Protein 8W7P (pdb70)

Sequence (498 aa):
IEQNYAEQSSEFTLKAIGRNINYVLKEANHFSESSMLREDIQQTLSINHEVDQVVLAEYNRLLQRTFLFFYTPSYSVHLYNFTGQLYNQGKIIGYERFTYEESLYKSPQVSSSEVIKLNGKPLWLGPYEFTESSANPNLFTSSIRMINNMGILLQQFQFNNELNEEIFNYFGTTHSKAVRFMLLVNQEGLIMMDNKGKLSGRKLSDYAGSPVVLGAEYQSRKMTFDQVEESVVVSVVHHLALDDFGKMNWNVVVSVTPWEYLSNYAEQSSEFTLKAIGRNINYVLKEANHFSESSMLREDIQQTLSINHEVDQVVLAEYNRLLQRTFLFYTPSYSVHLYNFTGQLYNQGKIGYERFTYESLYKSPQVSEVIKLNGKPLWLGPYEFTESSANPNLFTSIRMINNTYTMNNMGILLQQFQFNNELNEIFNYFAVRFMLVNQEGLIMMMDNKGKLSGRKLSDYAGSPVVLGAEYQSRRKMTFDQVESVVSVHHLALDDFGKMNWNVVVSVTPWEYLSG

Solvent-accessible surface area: 22399 Å² total; per-residue (Å²): 116,156,122,40,26,34,51,30,8,58,30,11,1,53,0,0,6,59,16,1,42,21,26,10,92,6,0,33,68,2,0,78,52,8,32,124,66,118,40,3,76,120,20,4,52,48,99,108,144,18,88,132,110,59,49,42,82,6,33,124,15,0,89,138,15,0,31,83,10,68,4,0,15,0,0,0,0,2,1,86,83,45,20,43,8,16,24,19,73,171,53,32,39,160,10,74,46,117,39,1,83,152,10,106,35,13,68,45,0,74,145,18,120,21,128,21,0,7,12,1,1,81,30,7,118,43,9,87,62,33,39,47,5,0,2,0,3,7,34,11,113,143,68,4,4,1,2,1,1,0,63,2,66,115,22,1,62,110,16,1,49,55,17,8,45,49,97,11,150,33,4,24,4,0,0,0,1,88,125,9,29,0,2,19,7,41,84,60,148,5,43,28,121,135,5,91,93,62,15,60,29,97,26,72,45,47,18,111,41,83,52,126,95,7,62,3,52,167,67,74,0,18,4,1,4,21,30,4,101,42,71,35,197,45,30,25,30,0,0,0,0,4,9,0,24,94,127,98,12,108,164,81,55,104,64,10,50,28,19,1,49,0,0,1,53,21,2,16,26,27,2,44,4,0,5,61,1,1,39,60,7,15,86,40,127,45,1,9,118,21,0,55,50,92,122,122,21,86,133,114,53,52,41,98,4,37,128,14,0,87,93,3,0,30,33,6,58,4,0,14,0,0,0,1,0,4,78,69,59,9,66,7,29,32,24,77,180,52,23,30,148,8,75,60,121,33,5,87,150,5,103,24,23,73,72,0,64,178,52,94,8,74,0,7,2,6,1,0,92,23,9,76,42,31,104,53,58,51,69,11,2,2,1,10,1,2,1,17,30,55,169,71,127,95,58,25,0,1,0,0,0,5,0,81,2,38,110,30,1,47,103,19,7,124,66,40,98,36,31,22,0,0,0,4,88,120,6,31,0,0,4,9,35,102,49,125,0,28,26,131,95,6,78,103,40,16,54,34,118,26,72,48,42,22,117,40,69,42,89,99,10,56,4,40,171,83,70,2,18,4,2,2,21,46,2,71,69,114,79,5,10,83,8,52,0,0,0,0,7,8,7,31,93,131,142,67,72,97

Foldseek 3Di:
DVVVVQVLVLVLQVQLLVLVVVVVVVVVVLVVVLQVDPVLLVVLQDLDDDDPVVLVVVLVSCCVSFVPPPFWFKKWKHWLNPDIHMDGHPQADDADPVCVNPPPVVVVQVVVPFDKFKAAQPRRVRGDSGSRWIWIWHDGPNGIIMITTTDCLVVSLCSCCVRPCVQHPQKWKFKAAPQQQGCDISVPDQHRHGQVVFWQDDDDQPDQKDWDFTGGNNAGWIKMKHWRPPDDPRGPGIIMIMTGHCVSVD/DVQVLVLVLQVQLLVLVVVVLQVVLVLVVVLLQDPVLVVVLQDQDDDDDVNLVVNQVVCCVSQVVPVFWAKKWKHFPRDDIHMDGDPPDDDDDPVLCVVFPCVVVQVVVLFFWAKAFFLRGPSDDPDRHKIKTKHFRAHNPPSDTGIMMITITHCQVVSLVSSVVSCKWKFKAFPQQQGCHINVPPAHRHGQVVFWQDDDPQPDQKDWDFTGGNNATWIKMKHWRDDDRRHDGTIMMIMTHGVVVVVD

Structure (mmCIF, N/CA/C/O backbone):
data_8W7P
#
_entry.id   8W7P
#
_cell.length_a   31.430
_cell.length_b   61.824
_cell.length_c   69.436
_cell.angle_alpha   114.200
_cell.angle_beta   87.430
_cell.angle_gamma   100.250
#
_symmetry.space_group_name_H-M   'P 1'
#
loop_
_entity.id
_entity.type
_entity.pdbx_description
1 polymer 'Extracellular domain of a sensor histidine kinase NagS'
2 non-polymer GLYCEROL
3 water water
#
loop_
_atom_site.group_PDB
_atom_site.id
_atom_site.type_symbol
_atom_site.label_atom_id
_atom_site.label_alt_id
_atom_site.label_comp_id
_atom_site.label_asym_id
_atom_site.label_entity_id
_atom_site.label_seq_id
_atom_site.pdbx_PDB_ins_code
_atom_site.Cartn_x
_atom_site.Cartn_y
_atom_site.Cartn_z
_atom_site.occupancy
_atom_site.B_iso_or_equiv
_atom_site.auth_seq_id
_atom_site.auth_comp_id
_atom_site.auth_asym_id
_atom_site.auth_atom_id
_atom_site.pdbx_PDB_model_num
ATOM 1 N N . ILE A 1 6 ? -4.31022 13.00916 42.00467 1.000 66.80913 34 ILE A N 1
ATOM 2 C CA . ILE A 1 6 ? -4.43288 13.14105 40.55923 1.000 70.51825 34 ILE A CA 1
ATOM 3 C C . ILE A 1 6 ? -3.17632 13.84426 40.02522 1.000 69.24465 34 ILE A C 1
ATOM 4 O O . ILE A 1 6 ? -2.95978 13.95075 38.81681 1.000 64.71078 34 ILE A O 1
ATOM 9 N N . GLU A 1 7 ? -2.32828 14.30281 40.94563 1.000 77.74550 35 GLU A N 1
ATOM 10 C CA . GLU A 1 7 ? -1.12417 15.03666 40.57200 1.000 76.07638 35 GLU A CA 1
ATOM 11 C C . GLU A 1 7 ? -0.08568 14.10143 39.96694 1.000 71.20088 35 GLU A C 1
ATOM 12 O O . GLU A 1 7 ? 0.02380 13.97430 38.74232 1.000 61.68347 35 GLU A O 1
ATOM 18 N N . GLN A 1 8 ? 0.68441 13.44914 40.84245 1.000 76.34103 36 GLN A N 1
ATOM 19 C CA . GLN A 1 8 ? 1.74206 12.54747 40.40314 1.000 74.27376 36 GLN A CA 1
ATOM 20 C C . GLN A 1 8 ? 1.17611 11.33516 39.67212 1.000 66.25748 36 GLN A C 1
ATOM 21 O O . GLN A 1 8 ? 1.85179 10.75987 38.80965 1.000 64.61772 36 GLN A O 1
ATOM 27 N N . ASN A 1 9 ? -0.06558 10.95236 39.98587 1.000 55.82264 37 ASN A N 1
ATOM 28 C CA . ASN A 1 9 ? -0.65034 9.73349 39.43030 1.000 60.35181 37 ASN A CA 1
ATOM 29 C C . ASN A 1 9 ? -0.70739 9.77892 37.90779 1.000 57.23722 37 ASN A C 1
ATOM 30 O O . ASN A 1 9 ? -0.25867 8.84420 37.23289 1.000 47.12998 37 ASN A O 1
ATOM 35 N N . TYR A 1 10 ? -1.27275 10.85077 37.34374 1.000 48.26861 38 TYR A N 1
ATOM 36 C CA . TYR A 1 10 ? -1.37619 10.90888 35.89200 1.000 44.13811 38 TYR A CA 1
ATOM 37 C C . TYR A 1 10 ? -0.00128 10.93909 35.23593 1.000 40.12010 38 TYR A C 1
ATOM 38 O O . TYR A 1 10 ? 0.17656 10.35182 34.16695 1.000 39.41814 38 TYR A O 1
ATOM 47 N N . ALA A 1 11 ? 0.99104 11.56881 35.87180 1.000 41.86626 39 ALA A N 1
ATOM 48 C CA . ALA A 1 11 ? 2.34723 11.52479 35.32670 1.000 47.20111 39 ALA A CA 1
ATOM 49 C C . ALA A 1 11 ? 2.92256 10.10842 35.35906 1.000 44.75590 39 ALA A C 1
ATOM 50 O O . ALA A 1 11 ? 3.60992 9.69392 34.41724 1.000 43.23151 39 ALA A O 1
ATOM 52 N N . GLU A 1 12 ? 2.67841 9.36346 36.44350 1.000 47.25022 40 GLU A N 1
ATOM 53 C CA . GLU A 1 12 ? 3.04470 7.94843 36.48446 1.000 48.88537 40 GLU A CA 1
ATOM 54 C C . GLU A 1 12 ? 2.42737 7.20578 35.30758 1.000 33.99325 40 GLU A C 1
ATOM 55 O O . GLU A 1 12 ? 3.10353 6.47300 34.57602 1.000 34.99346 40 GLU A O 1
ATOM 61 N N . GLN A 1 13 ? 1.11677 7.36147 35.14873 1.000 30.13663 41 GLN A N 1
ATOM 62 C CA . GLN A 1 13 ? 0.39503 6.68144 34.08989 1.000 32.48590 41 GLN A CA 1
ATOM 63 C C . GLN A 1 13 ? 0.89052 7.13066 32.72049 1.000 27.78054 41 GLN A C 1
ATOM 64 O O . GLN A 1 13 ? 1.11078 6.30348 31.82716 1.000 28.59254 41 GLN A O 1
ATOM 70 N N . SER A 1 14 ? 1.07684 8.44640 32.54870 1.000 29.79892 42 SER A N 1
ATOM 71 C CA A SER A 1 14 ? 1.41202 8.98587 31.23259 0.687 27.89901 42 SER A CA 1
ATOM 72 C CA B SER A 1 14 ? 1.42462 9.01047 31.24417 0.313 27.94459 42 SER A CA 1
ATOM 73 C C . SER A 1 14 ? 2.79728 8.54803 30.78061 1.000 24.85773 42 SER A C 1
ATOM 74 O O . SER A 1 14 ? 2.98650 8.19614 29.60846 1.000 24.90367 42 SER A O 1
ATOM 79 N N . GLU A 1 15 ? 3.78732 8.57711 31.68034 1.000 23.34677 43 GLU A N 1
ATOM 80 C CA . GLU A 1 15 ? 5.11399 8.11995 31.27742 1.000 26.39079 43 GLU A CA 1
ATOM 81 C C . GLU A 1 15 ? 5.06450 6.66980 30.80039 1.000 25.31244 43 GLU A C 1
ATOM 82 O O . GLU A 1 15 ? 5.65422 6.33290 29.77001 1.000 22.55530 43 GLU A O 1
ATOM 88 N N . PHE A 1 16 ? 4.34915 5.80051 31.52012 1.000 22.93477 44 PHE A N 1
ATOM 89 C CA . PHE A 1 16 ? 4.24761 4.40910 31.07449 1.000 24.72029 44 PHE A CA 1
ATOM 90 C C . PHE A 1 16 ? 3.57324 4.32494 29.71229 1.000 21.89353 44 PHE A C 1
ATOM 91 O O . PHE A 1 16 ? 4.04750 3.62326 28.80975 1.000 20.90599 44 PHE A O 1
ATOM 99 N N . THR A 1 17 ? 2.44099 5.01843 29.56682 1.000 18.96820 45 THR A N 1
ATOM 100 C CA . THR A 1 17 ? 1.64156 4.95475 28.35057 1.000 22.41376 45 THR A CA 1
ATOM 101 C C . THR A 1 17 ? 2.43617 5.42322 27.14378 1.000 20.28322 45 THR A C 1
ATOM 102 O O . THR A 1 17 ? 2.42574 4.77721 26.08627 1.000 16.72352 45 THR A O 1
ATOM 106 N N . LEU A 1 18 ? 3.09235 6.57909 27.26866 1.000 18.09551 46 LEU A N 1
ATOM 107 C CA . LEU A 1 18 ? 3.85394 7.10704 26.13858 1.000 17.35184 46 LEU A CA 1
ATOM 108 C C . LEU A 1 18 ? 4.99888 6.17562 25.76063 1.000 19.39505 46 LEU A C 1
ATOM 109 O O . LEU A 1 18 ? 5.30123 5.99467 24.56988 1.000 17.45739 46 LEU A O 1
ATOM 114 N N . LYS A 1 19 ? 5.66195 5.58011 26.75820 1.000 19.84539 47 LYS A N 1
ATOM 115 C CA . LYS A 1 19 ? 6.73015 4.63608 26.43884 1.000 17.92694 47 LYS A CA 1
ATOM 116 C C . LYS A 1 19 ? 6.18953 3.39437 25.74222 1.000 18.75250 47 LYS A C 1
ATOM 117 O O . LYS A 1 19 ? 6.80389 2.91033 24.79118 1.000 16.55286 47 LYS A O 1
ATOM 123 N N . ALA A 1 20 ? 5.05404 2.85455 26.21092 1.000 18.30796 48 ALA A N 1
ATOM 124 C CA . ALA A 1 20 ? 4.42975 1.72359 25.52730 1.000 18.67624 48 ALA A CA 1
ATOM 125 C C . ALA A 1 20 ? 4.02755 2.07526 24.09916 1.000 15.89969 48 ALA A C 1
ATOM 126 O O . ALA A 1 20 ? 4.19240 1.26635 23.17647 1.000 15.08662 48 ALA A O 1
ATOM 128 N N . ILE A 1 21 ? 3.46463 3.26245 23.89625 1.000 19.14849 49 ILE A N 1
ATOM 129 C CA . ILE A 1 21 ? 3.13673 3.68702 22.53689 1.000 16.71360 49 ILE A CA 1
ATOM 130 C C . ILE A 1 21 ? 4.39287 3.70048 21.67532 1.000 15.15443 49 ILE A C 1
ATOM 131 O O . ILE A 1 21 ? 4.39979 3.19921 20.53963 1.000 14.89075 49 ILE A O 1
ATOM 136 N N . GLY A 1 22 ? 5.47834 4.25450 22.21696 1.000 14.96690 50 GLY A N 1
ATOM 137 C CA . GLY A 1 22 ? 6.75238 4.26854 21.50194 1.000 15.93707 50 GLY A CA 1
ATOM 138 C C . GLY A 1 22 ? 7.24526 2.88300 21.11898 1.000 20.00619 50 GLY A C 1
ATOM 139 O O . GLY A 1 22 ? 7.66500 2.65070 19.97899 1.000 14.73384 50 GLY A O 1
ATOM 140 N N . ARG A 1 23 ? 7.19675 1.93507 22.06144 1.000 15.30419 51 ARG A N 1
ATOM 141 C CA . ARG A 1 23 ? 7.64234 0.58253 21.73757 1.000 18.97981 51 ARG A CA 1
ATOM 142 C C . ARG A 1 23 ? 6.77815 -0.03644 20.65173 1.000 14.17399 51 ARG A C 1
ATOM 143 O O . ARG A 1 23 ? 7.28427 -0.72911 19.76601 1.000 15.31201 51 ARG A O 1
ATOM 151 N N . ASN A 1 24 ? 5.46333 0.18256 20.71596 1.000 13.33133 52 ASN A N 1
ATOM 152 C CA . ASN A 1 24 ? 4.57918 -0.41920 19.72598 1.000 12.72807 52 ASN A CA 1
ATOM 153 C C . ASN A 1 24 ? 4.72645 0.19851 18.34597 1.000 15.36078 52 ASN A C 1
ATOM 154 O O . ASN A 1 24 ? 4.55511 -0.50475 17.33641 1.000 14.40158 52 ASN A O 1
ATOM 159 N N . ILE A 1 25 ? 5.06763 1.48588 18.26187 1.000 14.03805 53 ILE A N 1
ATOM 160 C CA . ILE A 1 25 ? 5.37922 2.05366 16.95614 1.000 12.24441 53 ILE A CA 1
ATOM 161 C C . ILE A 1 25 ? 6.61448 1.37547 16.39316 1.000 15.18021 53 ILE A C 1
ATOM 162 O O . ILE A 1 25 ? 6.66646 1.00111 15.21141 1.000 14.14478 53 ILE A O 1
ATOM 167 N N . ASN A 1 26 ? 7.60011 1.14115 17.25490 1.000 12.53065 54 ASN A N 1
ATOM 168 C CA . ASN A 1 26 ? 8.80664 0.44927 16.82812 1.000 14.94163 54 ASN A CA 1
ATOM 169 C C . ASN A 1 26 ? 8.48050 -0.95323 16.31708 1.000 16.47222 54 ASN A C 1
ATOM 170 O O . ASN A 1 26 ? 9.00129 -1.38122 15.27678 1.000 16.60296 54 ASN A O 1
ATOM 175 N N . TYR A 1 27 ? 7.57831 -1.67040 17.01083 1.000 16.12382 55 TYR A N 1
ATOM 176 C CA . TYR A 1 27 ? 7.18662 -2.99728 16.54275 1.000 11.90883 55 TYR A CA 1
ATOM 177 C C . TYR A 1 27 ? 6.60854 -2.93534 15.13244 1.000 13.63089 55 TYR A C 1
ATOM 178 O O . TYR A 1 27 ? 6.87063 -3.82168 14.30608 1.000 16.37413 55 TYR A O 1
ATOM 187 N N . VAL A 1 28 ? 5.76514 -1.93198 14.85578 1.000 14.18349 56 VAL A N 1
ATOM 188 C CA . VAL A 1 28 ? 5.19268 -1.78798 13.51448 1.000 13.67072 56 VAL A CA 1
ATOM 189 C C . VAL A 1 28 ? 6.29743 -1.63718 12.47763 1.000 16.38064 56 VAL A C 1
ATOM 190 O O . VAL A 1 28 ? 6.27575 -2.28823 11.42787 1.000 14.77820 56 VAL A O 1
ATOM 194 N N . LEU A 1 29 ? 7.29328 -0.80238 12.76805 1.000 16.86259 57 LEU A N 1
ATOM 195 C CA . LEU A 1 29 ? 8.41489 -0.62381 11.84560 1.000 14.59068 57 LEU A CA 1
ATOM 196 C C . LEU A 1 29 ? 9.23853 -1.90941 11.70661 1.000 16.02405 57 LEU A C 1
ATOM 197 O O . LEU A 1 29 ? 9.67656 -2.26337 10.60431 1.000 17.15737 57 LEU A O 1
ATOM 202 N N . LYS A 1 30 ? 9.47841 -2.61919 12.81045 1.000 16.09542 58 LYS A N 1
ATOM 203 C CA . LYS A 1 30 ? 10.25429 -3.85546 12.71635 1.000 12.05542 58 LYS A CA 1
ATOM 204 C C . LYS A 1 30 ? 9.54705 -4.88054 11.85861 1.000 14.91483 58 LYS A C 1
ATOM 205 O O . LYS A 1 30 ? 10.18811 -5.59540 11.08613 1.000 13.97090 58 LYS A O 1
ATOM 211 N N . GLU A 1 31 ? 8.21219 -4.96623 11.98649 1.000 14.43889 59 GLU A N 1
ATOM 212 C CA . GLU A 1 31 ? 7.43546 -5.87942 11.16198 1.000 15.47533 59 GLU A CA 1
ATOM 213 C C . GLU A 1 31 ? 7.51094 -5.50486 9.69096 1.000 14.04807 59 GLU A C 1
ATOM 214 O O . GLU A 1 31 ? 7.64153 -6.38382 8.82699 1.000 14.58073 59 GLU A O 1
ATOM 220 N N . ALA A 1 32 ? 7.39232 -4.20912 9.37531 1.000 13.87614 60 ALA A N 1
ATOM 221 C CA . ALA A 1 32 ? 7.60246 -3.77809 7.99359 1.000 16.91181 60 ALA A CA 1
ATOM 222 C C . ALA A 1 32 ? 9.02652 -4.09168 7.52567 1.000 13.74985 60 ALA A C 1
ATOM 223 O O . ALA A 1 32 ? 9.23929 -4.42987 6.35666 1.000 15.55030 60 ALA A O 1
ATOM 225 N N . ASN A 1 33 ? 10.01398 -3.95889 8.41365 1.000 13.33503 61 ASN A N 1
ATOM 226 C CA . ASN A 1 33 ? 11.39481 -4.29865 8.05208 1.000 13.35153 61 ASN A CA 1
ATOM 227 C C . ASN A 1 33 ? 11.52725 -5.77859 7.68838 1.000 15.36000 61 ASN A C 1
ATOM 228 O O . ASN A 1 33 ? 12.11831 -6.12103 6.65982 1.000 16.70107 61 ASN A O 1
ATOM 233 N N . HIS A 1 34 ? 10.96761 -6.67217 8.51688 1.000 15.86829 62 HIS A N 1
ATOM 234 C CA . HIS A 1 34 ? 10.98161 -8.09979 8.19106 1.000 19.84926 62 HIS A CA 1
ATOM 235 C C . HIS A 1 34 ? 10.33712 -8.36129 6.83980 1.000 19.81119 62 HIS A C 1
ATOM 236 O O . HIS A 1 34 ? 10.83861 -9.16537 6.05251 1.000 20.24871 62 HIS A O 1
ATOM 243 N N . PHE A 1 35 ? 9.20358 -7.71015 6.57415 1.000 18.73632 63 PHE A N 1
ATOM 244 C CA . PHE A 1 35 ? 8.52602 -7.82886 5.28773 1.000 22.31879 63 PHE A CA 1
ATOM 245 C C . PHE A 1 35 ? 9.42323 -7.35666 4.14148 1.000 26.01641 63 PHE A C 1
ATOM 246 O O . PHE A 1 35 ? 9.51264 -8.02121 3.10147 1.000 24.46245 63 PHE A O 1
ATOM 254 N N . SER A 1 36 ? 10.08131 -6.19946 4.30018 1.000 20.85453 64 SER A N 1
ATOM 255 C CA . SER A 1 36 ? 10.96245 -5.71222 3.23320 1.000 19.97633 64 SER A CA 1
ATOM 256 C C . SER A 1 36 ? 12.13928 -6.65634 3.03000 1.000 25.59656 64 SER A C 1
ATOM 257 O O . SER A 1 36 ? 12.49233 -6.99814 1.89208 1.000 23.78798 64 SER A O 1
ATOM 260 N N . GLU A 1 37 ? 12.75068 -7.09641 4.12995 1.000 22.52679 65 GLU A N 1
ATOM 261 C CA . GLU A 1 37 ? 13.90340 -7.98857 4.03327 1.000 28.93397 65 GLU A CA 1
ATOM 262 C C . GLU A 1 37 ? 13.54564 -9.26063 3.28045 1.000 28.49088 65 GLU A C 1
ATOM 263 O O . GLU A 1 37 ? 14.24730 -9.64983 2.34226 1.000 37.27859 65 GLU A O 1
ATOM 269 N N . SER A 1 38 ? 12.43159 -9.90489 3.65615 1.000 25.91818 66 SER A N 1
ATOM 270 C CA . SER A 1 38 ? 12.02917 -11.14197 2.99032 1.000 28.74256 66 SER A CA 1
ATOM 271 C C . SER A 1 38 ? 11.74929 -10.92381 1.51078 1.000 37.20444 66 SER A C 1
ATOM 272 O O . SER A 1 38 ? 12.06352 -11.78809 0.68001 1.000 35.38508 66 SER A O 1
ATOM 275 N N . SER A 1 39 ? 11.15692 -9.77961 1.15693 1.000 23.34423 67 SER A N 1
ATOM 276 C CA . SER A 1 39 ? 10.82885 -9.54086 -0.24385 1.000 29.40560 67 SER A CA 1
ATOM 277 C C . SER A 1 39 ? 12.07620 -9.29501 -1.07828 1.000 39.24700 67 SER A C 1
ATOM 278 O O . SER A 1 39 ? 12.14009 -9.72245 -2.23583 1.000 44.19400 67 SER A O 1
ATOM 281 N N . MET A 1 40 ? 13.07971 -8.61145 -0.52034 1.000 37.46888 68 MET A N 1
ATOM 282 C CA . MET A 1 40 ? 14.21083 -8.21917 -1.35079 1.000 45.93017 68 MET A CA 1
ATOM 283 C C . MET A 1 40 ? 15.25418 -9.31782 -1.47396 1.000 52.24878 68 MET A C 1
ATOM 284 O O . MET A 1 40 ? 16.11379 -9.23764 -2.36034 1.000 51.96063 68 MET A O 1
ATOM 289 N N . LEU A 1 41 ? 15.21900 -10.32588 -0.60049 1.000 43.98093 69 LEU A N 1
ATOM 290 C CA . LEU A 1 41 ? 16.10636 -11.46478 -0.78239 1.000 54.17212 69 LEU A CA 1
ATOM 291 C C . LEU A 1 41 ? 15.69370 -12.30530 -1.97643 1.000 56.38264 69 LEU A C 1
ATOM 292 O O . LEU A 1 41 ? 16.50516 -13.09645 -2.47018 1.000 62.65173 69 LEU A O 1
ATOM 297 N N . ARG A 1 42 ? 14.46179 -12.13619 -2.45471 1.000 52.41244 70 ARG A N 1
ATOM 298 C CA . ARG A 1 42 ? 13.93712 -12.98505 -3.51433 1.000 50.32061 70 ARG A CA 1
ATOM 299 C C . ARG A 1 42 ? 14.81320 -12.91813 -4.75886 1.000 52.20868 70 ARG A C 1
ATOM 300 O O . ARG A 1 42 ? 15.19222 -11.83699 -5.21912 1.000 51.92116 70 ARG A O 1
ATOM 308 N N . GLU A 1 43 ? 15.14411 -14.09836 -5.28282 1.000 54.55750 71 GLU A N 1
ATOM 309 C CA . GLU A 1 43 ? 15.94981 -14.20774 -6.49438 1.000 54.44077 71 GLU A CA 1
ATOM 310 C C . GLU A 1 43 ? 15.33262 -13.42455 -7.65142 1.000 48.91575 71 GLU A C 1
ATOM 311 O O . GLU A 1 43 ? 16.02051 -12.65220 -8.33061 1.000 50.60411 71 GLU A O 1
ATOM 317 N N . ASP A 1 44 ? 14.02594 -13.59211 -7.87395 1.000 43.73473 72 ASP A N 1
ATOM 318 C CA . ASP A 1 44 ? 13.38186 -12.98776 -9.03499 1.000 45.71064 72 ASP A CA 1
ATOM 319 C C . ASP A 1 44 ? 13.29207 -11.46794 -8.92375 1.000 50.63592 72 ASP A C 1
ATOM 320 O O . ASP A 1 44 ? 13.37655 -10.77402 -9.94500 1.000 51.02505 72 ASP A O 1
ATOM 325 N N . ILE A 1 45 ? 13.11431 -10.93252 -7.71056 1.000 45.49759 73 ILE A N 1
ATOM 326 C CA . ILE A 1 45 ? 13.13102 -9.47919 -7.52857 1.000 46.65474 73 ILE A CA 1
ATOM 327 C C . ILE A 1 45 ? 14.47832 -8.90989 -7.96337 1.000 46.67653 73 ILE A C 1
ATOM 328 O O . ILE A 1 45 ? 14.55025 -7.97776 -8.77339 1.000 47.59750 73 ILE A O 1
ATOM 333 N N . GLN A 1 46 ? 15.56593 -9.48000 -7.43874 1.000 44.59072 74 GLN A N 1
ATOM 334 C CA . GLN A 1 46 ? 16.90841 -9.00213 -7.76006 1.000 45.52990 74 GLN A CA 1
ATOM 335 C C . GLN A 1 46 ? 17.16903 -9.02903 -9.25879 1.000 50.29254 74 GLN A C 1
ATOM 336 O O . GLN A 1 46 ? 17.75280 -8.08825 -9.81229 1.000 56.28480 74 GLN A O 1
ATOM 342 N N . GLN A 1 47 ? 16.72602 -10.09582 -9.92925 1.000 52.65925 75 GLN A N 1
ATOM 343 C CA . GLN A 1 47 ? 17.16971 -10.39411 -11.28845 1.000 50.77623 75 GLN A CA 1
ATOM 344 C C . GLN A 1 47 ? 16.83475 -9.27039 -12.25929 1.000 57.55315 75 GLN A C 1
ATOM 345 O O . GLN A 1 47 ? 17.71935 -8.73524 -12.93737 1.000 56.16710 75 GLN A O 1
ATOM 351 N N . THR A 1 48 ? 15.55475 -8.91120 -12.35934 1.000 56.57162 76 THR A N 1
ATOM 352 C CA . THR A 1 48 ? 15.16481 -7.89731 -13.33241 1.000 56.44300 76 THR A CA 1
ATOM 353 C C . THR A 1 48 ? 15.67560 -6.51109 -12.94161 1.000 56.67921 76 THR A C 1
ATOM 354 O O . THR A 1 48 ? 15.84825 -5.65224 -13.81442 1.000 56.46404 76 THR A O 1
ATOM 358 N N . LEU A 1 49 ? 15.95885 -6.27962 -11.65875 1.000 49.39371 77 LEU A N 1
ATOM 359 C CA . LEU A 1 49 ? 16.61345 -5.03031 -11.29712 1.000 54.36761 77 LEU A CA 1
ATOM 360 C C . LEU A 1 49 ? 18.05086 -4.99214 -11.80198 1.000 56.26553 77 LEU A C 1
ATOM 361 O O . LEU A 1 49 ? 18.57018 -3.91161 -12.11275 1.000 51.88103 77 LEU A O 1
ATOM 366 N N . SER A 1 50 ? 18.70526 -6.15470 -11.89396 1.000 52.09238 78 SER A N 1
ATOM 367 C CA . SER A 1 50 ? 20.06141 -6.19556 -12.42947 1.000 53.77746 78 SER A CA 1
ATOM 368 C C . SER A 1 50 ? 20.10428 -5.73621 -13.87939 1.000 53.56675 78 SER A C 1
ATOM 369 O O . SER A 1 50 ? 21.13983 -5.24364 -14.34101 1.000 56.47567 78 SER A O 1
ATOM 372 N N . ILE A 1 51 ? 18.99867 -5.88857 -14.61196 1.000 48.98133 79 ILE A N 1
ATOM 373 C CA . ILE A 1 51 ? 18.96956 -5.45722 -16.00187 1.000 44.60057 79 ILE A CA 1
ATOM 374 C C . ILE A 1 51 ? 19.27260 -3.96970 -16.08823 1.000 49.37102 79 ILE A C 1
ATOM 375 O O . ILE A 1 51 ? 18.62663 -3.13315 -15.44478 1.000 45.35729 79 ILE A O 1
ATOM 380 N N . ASN A 1 52 ? 20.26841 -3.64059 -16.89718 1.000 48.76176 80 ASN A N 1
ATOM 381 C CA . ASN A 1 52 ? 20.83095 -2.30838 -16.99955 1.000 40.18821 80 ASN A CA 1
ATOM 382 C C . ASN A 1 52 ? 20.26467 -1.52775 -18.16810 1.000 46.80581 80 ASN A C 1
ATOM 383 O O . ASN A 1 52 ? 20.80503 -0.47169 -18.52162 1.000 41.66879 80 ASN A O 1
ATOM 388 N N . HIS A 1 53 ? 19.19456 -2.02883 -18.77836 1.000 43.48600 81 HIS A N 1
ATOM 389 C CA . HIS A 1 53 ? 18.63912 -1.44017 -19.98460 1.000 43.26615 81 HIS A CA 1
ATOM 390 C C . HIS A 1 53 ? 17.13244 -1.66680 -19.99953 1.000 38.95005 81 HIS A C 1
ATOM 391 O O . HIS A 1 53 ? 16.58679 -2.42857 -19.19572 1.000 39.20990 81 HIS A O 1
ATOM 398 N N . GLU A 1 54 ? 16.46288 -0.97173 -20.91568 1.000 49.19891 82 GLU A N 1
ATOM 399 C CA . GLU A 1 54 ? 15.02089 -1.10701 -21.07260 1.000 49.23278 82 GLU A CA 1
ATOM 400 C C . GLU A 1 54 ? 14.65584 -2.54773 -21.42212 1.000 52.67110 82 GLU A C 1
ATOM 401 O O . GLU A 1 54 ? 15.39394 -3.24751 -22.12014 1.000 52.73594 82 GLU A O 1
ATOM 407 N N . VAL A 1 55 ? 13.51168 -2.99765 -20.91499 1.000 51.39208 83 VAL A N 1
ATOM 408 C CA . VAL A 1 55 ? 13.02297 -4.34334 -21.17364 1.000 53.63598 83 VAL A CA 1
ATOM 409 C C . VAL A 1 55 ? 11.78484 -4.26139 -22.06285 1.000 52.80632 83 VAL A C 1
ATOM 410 O O . VAL A 1 55 ? 11.19302 -3.19802 -22.25064 1.000 56.21005 83 VAL A O 1
ATOM 414 N N . ASP A 1 56 ? 11.39593 -5.41045 -22.61514 1.000 61.59488 84 ASP A N 1
ATOM 415 C CA . ASP A 1 56 ? 10.17510 -5.49779 -23.40404 1.000 55.11717 84 ASP A CA 1
ATOM 416 C C . ASP A 1 56 ? 8.96233 -5.13153 -22.55674 1.000 59.27988 84 ASP A C 1
ATOM 417 O O . ASP A 1 56 ? 8.98858 -5.19022 -21.32532 1.000 58.82750 84 ASP A O 1
ATOM 422 N N . GLN A 1 57 ? 7.87310 -4.77306 -23.23670 1.000 53.97775 85 GLN A N 1
ATOM 423 C CA . GLN A 1 57 ? 6.62058 -4.54103 -22.52993 1.000 56.97601 85 GLN A CA 1
ATOM 424 C C . GLN A 1 57 ? 6.03801 -5.82118 -21.94551 1.000 55.24199 85 GLN A C 1
ATOM 425 O O . GLN A 1 57 ? 5.27689 -5.75083 -20.97533 1.000 54.60730 85 GLN A O 1
ATOM 431 N N . VAL A 1 58 ? 6.38514 -6.98520 -22.49749 1.000 51.64495 86 VAL A N 1
ATOM 432 C CA . VAL A 1 58 ? 5.87175 -8.23949 -21.95588 1.000 54.52565 86 VAL A CA 1
ATOM 433 C C . VAL A 1 58 ? 6.66255 -8.65702 -20.72183 1.000 52.10162 86 VAL A C 1
ATOM 434 O O . VAL A 1 58 ? 6.10077 -9.20800 -19.76721 1.000 50.96461 86 VAL A O 1
ATOM 438 N N . VAL A 1 59 ? 7.97520 -8.41377 -20.72189 1.000 51.96129 87 VAL A N 1
ATOM 439 C CA . VAL A 1 59 ? 8.77400 -8.66492 -19.52670 1.000 49.91057 87 VAL A CA 1
ATOM 440 C C . VAL A 1 59 ? 8.42281 -7.66340 -18.43358 1.000 48.34083 87 VAL A C 1
ATOM 441 O O . VAL A 1 59 ? 8.44254 -8.00054 -17.24242 1.000 47.61154 87 VAL A O 1
ATOM 445 N N . LEU A 1 60 ? 8.08875 -6.42793 -18.81869 1.000 39.45233 88 LEU A N 1
ATOM 446 C CA . LEU A 1 60 ? 7.67929 -5.41569 -17.85230 1.000 47.60147 88 LEU A CA 1
ATOM 447 C C . LEU A 1 60 ? 6.41055 -5.83395 -17.12107 1.000 50.69961 88 LEU A C 1
ATOM 448 O O . LEU A 1 60 ? 6.36474 -5.84051 -15.88541 1.000 47.38150 88 LEU A O 1
ATOM 453 N N . ALA A 1 61 ? 5.36402 -6.18713 -17.87212 1.000 45.97746 89 ALA A N 1
ATOM 454 C CA . ALA A 1 61 ? 4.10480 -6.57028 -17.24126 1.000 46.16116 89 ALA A CA 1
ATOM 455 C C . ALA A 1 61 ? 4.26347 -7.81832 -16.37809 1.000 45.37196 89 ALA A C 1
ATOM 456 O O . ALA A 1 61 ? 3.52269 -7.99826 -15.40389 1.000 49.79015 89 ALA A O 1
ATOM 458 N N . GLU A 1 62 ? 5.22516 -8.68238 -16.70501 1.000 41.41259 90 GLU A N 1
ATOM 459 C CA . GLU A 1 62 ? 5.48365 -9.84507 -15.86185 1.000 50.20146 90 GLU A CA 1
ATOM 460 C C . GLU A 1 62 ? 6.19403 -9.42229 -14.57841 1.000 48.75762 90 GLU A C 1
ATOM 461 O O . GLU A 1 62 ? 5.91519 -9.95264 -13.49820 1.000 43.06614 90 GLU A O 1
ATOM 467 N N . TYR A 1 63 ? 7.10628 -8.45255 -14.67588 1.000 46.25694 91 TYR A N 1
ATOM 468 C CA . TYR A 1 63 ? 7.76545 -7.95111 -13.47733 1.000 46.34543 91 TYR A CA 1
ATOM 469 C C . TYR A 1 63 ? 6.80524 -7.13184 -12.62682 1.000 37.81790 91 TYR A C 1
ATOM 470 O O . TYR A 1 63 ? 6.87602 -7.16659 -11.39319 1.000 35.58328 91 TYR A O 1
ATOM 479 N N . ASN A 1 64 ? 5.89977 -6.39070 -13.26419 1.000 37.51015 92 ASN A N 1
ATOM 480 C CA . ASN A 1 64 ? 4.87797 -5.67512 -12.50551 1.000 45.92635 92 ASN A CA 1
ATOM 481 C C . ASN A 1 64 ? 4.00822 -6.64045 -11.70518 1.000 46.33715 92 ASN A C 1
ATOM 482 O O . ASN A 1 64 ? 3.66625 -6.36966 -10.54784 1.000 32.36117 92 ASN A O 1
ATOM 487 N N . ARG A 1 65 ? 3.65272 -7.78218 -12.29975 1.000 40.38935 93 ARG A N 1
ATOM 488 C CA . ARG A 1 65 ? 2.83804 -8.76131 -11.59144 1.000 42.99781 93 ARG A CA 1
ATOM 489 C C . ARG A 1 65 ? 3.60730 -9.38272 -10.43099 1.000 37.09502 93 ARG A C 1
ATOM 490 O O . ARG A 1 65 ? 3.02566 -9.67077 -9.37672 1.000 38.83410 93 ARG A O 1
ATOM 498 N N . LEU A 1 66 ? 4.91425 -9.59894 -10.60630 1.000 32.98830 94 LEU A N 1
ATOM 499 C CA . LEU A 1 66 ? 5.74488 -10.07326 -9.50509 1.000 36.83366 94 LEU A CA 1
ATOM 500 C C . LEU A 1 66 ? 5.79709 -9.05927 -8.37157 1.000 35.97296 94 LEU A C 1
ATOM 501 O O . LEU A 1 66 ? 5.75981 -9.43279 -7.19254 1.000 35.02010 94 LEU A O 1
ATOM 506 N N . LEU A 1 67 ? 5.91472 -7.77413 -8.70849 1.000 31.72335 95 LEU A N 1
ATOM 507 C CA . LEU A 1 67 ? 5.93002 -6.73038 -7.68618 1.000 27.58745 95 LEU A CA 1
ATOM 508 C C . LEU A 1 67 ? 4.60396 -6.67761 -6.94358 1.000 29.04904 95 LEU A C 1
ATOM 509 O O . LEU A 1 67 ? 4.56961 -6.58589 -5.70982 1.000 28.10624 95 LEU A O 1
ATOM 514 N N . GLN A 1 68 ? 3.49759 -6.72358 -7.68930 1.000 30.49596 96 GLN A N 1
ATOM 515 C CA . GLN A 1 68 ? 2.16694 -6.77146 -7.08211 1.000 30.70647 96 GLN A CA 1
ATOM 516 C C . GLN A 1 68 ? 2.05281 -7.91530 -6.08561 1.000 32.19920 96 GLN A C 1
ATOM 517 O O . GLN A 1 68 ? 1.70954 -7.71181 -4.91624 1.000 28.57134 96 GLN A O 1
ATOM 523 N N . ARG A 1 69 ? 2.36454 -9.13159 -6.53293 1.000 28.42319 97 ARG A N 1
ATOM 524 C CA . ARG A 1 69 ? 2.23198 -10.30389 -5.67517 1.000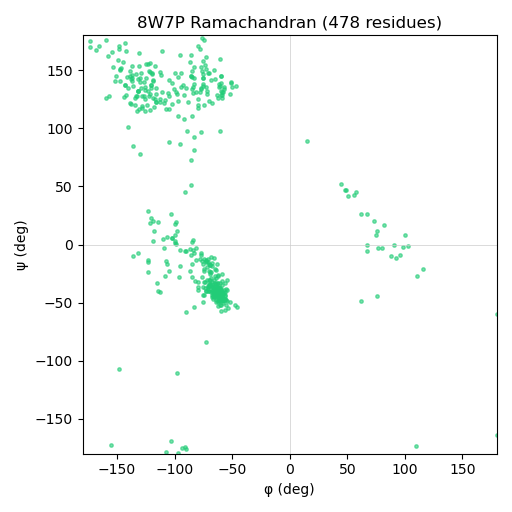 37.48543 97 ARG A CA 1
ATOM 525 C C . ARG A 1 69 ? 3.22157 -10.27263 -4.51038 1.000 35.53511 97 ARG A C 1
ATOM 526 O O . ARG A 1 69 ? 2.88535 -10.68159 -3.39149 1.000 29.68941 97 ARG A O 1
ATOM 534 N N . THR A 1 70 ? 4.43502 -9.77345 -4.74256 1.000 27.17472 98 THR A N 1
ATOM 535 C CA . THR A 1 70 ? 5.45672 -9.74663 -3.69746 1.000 27.64324 98 THR A CA 1
ATOM 536 C C . THR A 1 70 ? 5.19088 -8.65432 -2.66113 1.000 23.93840 98 THR A C 1
ATOM 537 O O . THR A 1 70 ? 5.33900 -8.88644 -1.45476 1.000 27.90125 98 THR A O 1
ATOM 541 N N . PHE A 1 71 ? 4.80619 -7.45696 -3.09864 1.000 22.58233 99 PHE A N 1
ATOM 542 C CA . PHE A 1 71 ? 4.79549 -6.32287 -2.18535 1.000 23.58156 99 PHE A CA 1
ATOM 543 C C . PHE A 1 71 ? 3.42279 -5.88248 -1.71174 1.000 22.62090 99 PHE A C 1
ATOM 544 O O . PHE A 1 71 ? 3.33794 -5.26773 -0.64508 1.000 26.18356 99 PHE A O 1
ATOM 552 N N . LEU A 1 72 ? 2.35198 -6.18085 -2.43865 1.000 18.65006 100 LEU A N 1
ATOM 553 C CA . LEU A 1 72 ? 1.06971 -5.55583 -2.12944 1.000 25.93646 100 LEU A CA 1
ATOM 554 C C . LEU A 1 72 ? 0.10817 -6.46042 -1.36246 1.000 30.21887 100 LEU A C 1
ATOM 555 O O . LEU A 1 72 ? -1.03765 -6.06626 -1.13118 1.000 30.03295 100 LEU A O 1
ATOM 560 N N . PHE A 1 73 ? 0.52969 -7.65156 -0.95832 1.000 28.00417 101 PHE A N 1
ATOM 561 C CA A PHE A 1 73 ? -0.23754 -8.59591 -0.14426 0.446 30.71989 101 PHE A CA 1
ATOM 562 C CA B PHE A 1 73 ? -0.40166 -8.41162 -0.14580 0.554 30.63486 101 PHE A CA 1
ATOM 563 C C . PHE A 1 73 ? -0.12747 -8.30958 1.34726 1.000 35.89113 101 PHE A C 1
ATOM 564 O O . PHE A 1 73 ? -0.98580 -8.72475 2.13221 1.000 33.17131 101 PHE A O 1
ATOM 579 N N . TYR A 1 74 ? 0.98167 -7.71133 1.76000 1.000 22.37909 102 TYR A N 1
ATOM 580 C CA . TYR A 1 74 ? 1.17569 -7.34544 3.15793 1.000 21.11361 102 TYR A CA 1
ATOM 581 C C . TYR A 1 74 ? 0.23585 -6.19716 3.49284 1.000 22.12420 102 TYR A C 1
ATOM 582 O O . TYR A 1 74 ? 0.26176 -5.17598 2.81360 1.000 19.72135 102 TYR A O 1
ATOM 591 N N . THR A 1 75 ? -0.61779 -6.36733 4.51235 1.000 19.87756 103 THR A N 1
ATOM 592 C CA . THR A 1 75 ? -1.74623 -5.44780 4.69038 1.000 19.26099 103 THR A CA 1
ATOM 593 C C . THR A 1 75 ? -1.40151 -3.95794 4.60528 1.000 16.81807 103 THR A C 1
ATOM 594 O O . THR A 1 75 ? -2.05762 -3.24508 3.83026 1.000 17.34968 103 THR A O 1
ATOM 598 N N . PRO A 1 76 ? -0.41432 -3.42455 5.33449 1.000 16.37292 104 PRO A N 1
ATOM 599 C CA . PRO A 1 76 ? -0.20015 -1.97132 5.30052 1.000 17.15487 104 PRO A CA 1
ATOM 600 C C . PRO A 1 76 ? 0.64170 -1.51146 4.11827 1.000 18.97093 104 PRO A C 1
ATOM 601 O O . PRO A 1 76 ? 0.78259 -0.29647 3.91502 1.000 14.46279 104 PRO A O 1
ATOM 605 N N . SER A 1 77 ? 1.20593 -2.43755 3.34445 1.000 16.85016 105 SER A N 1
ATOM 606 C CA . SER A 1 77 ? 1.95989 -2.06108 2.15518 1.000 17.55360 105 SER A CA 1
ATOM 607 C C . SER A 1 77 ? 1.08378 -1.30028 1.17463 1.000 17.91346 105 SER A C 1
ATOM 608 O O . SER A 1 77 ? -0.00352 -1.74989 0.80650 1.000 21.01864 105 SER A O 1
ATOM 611 N N . TYR A 1 78 ? 1.56770 -0.14632 0.73776 1.000 13.84490 106 TYR A N 1
ATOM 612 C CA . TYR A 1 78 ? 0.80307 0.68803 -0.16866 1.000 13.15914 106 TYR A CA 1
ATOM 613 C C . TYR A 1 78 ? 1.42830 0.82776 -1.54927 1.000 13.96263 106 TYR A C 1
ATOM 614 O O . TYR A 1 78 ? 0.70829 0.79984 -2.54522 1.000 19.45144 106 TYR A O 1
ATOM 623 N N . SER A 1 79 ? 2.75155 0.96116 -1.65967 1.000 14.15927 107 SER A N 1
ATOM 624 C CA . SER A 1 79 ? 3.36064 1.04249 -2.97615 1.000 12.02925 107 SER A CA 1
ATOM 625 C C . SER A 1 79 ? 4.82532 0.64637 -2.88069 1.000 13.41877 107 SER A C 1
ATOM 626 O O . SER A 1 79 ? 5.40964 0.62011 -1.79594 1.000 12.90503 107 SER A O 1
ATOM 629 N N . VAL A 1 80 ? 5.39662 0.32221 -4.03563 1.000 16.20692 108 VAL A N 1
ATOM 630 C CA . VAL A 1 80 ? 6.81446 -0.01542 -4.13036 1.000 13.97155 108 VAL A CA 1
ATOM 631 C C . VAL A 1 80 ? 7.41154 0.67435 -5.35526 1.000 17.52796 108 VAL A C 1
ATOM 632 O O . VAL A 1 80 ? 6.80008 0.71377 -6.42659 1.000 18.62748 108 VAL A O 1
ATOM 636 N N . HIS A 1 81 ? 8.60098 1.24367 -5.18722 1.000 15.43774 109 HIS A N 1
ATOM 637 C CA . HIS A 1 81 ? 9.37768 1.75706 -6.30448 1.000 16.97549 109 HIS A CA 1
ATOM 638 C C . HIS A 1 81 ? 10.73552 1.09077 -6.20055 1.000 19.25340 109 HIS A C 1
ATOM 639 O O . HIS A 1 81 ? 11.35349 1.13125 -5.13323 1.000 16.33198 109 HIS A O 1
ATOM 646 N N . LEU A 1 82 ? 11.16531 0.43230 -7.28027 1.000 15.63918 110 LEU A N 1
ATOM 647 C CA . LEU A 1 82 ? 12.42053 -0.31518 -7.30634 1.000 18.88324 110 LEU A CA 1
ATOM 648 C C . LEU A 1 82 ? 13.22666 0.25445 -8.45986 1.000 17.18620 110 LEU A C 1
ATOM 649 O O . LEU A 1 82 ? 12.75141 0.23938 -9.59911 1.000 18.03740 110 LEU A O 1
ATOM 654 N N . TYR A 1 83 ? 14.41765 0.78810 -8.17923 1.000 20.39978 111 TYR A N 1
ATOM 655 C CA . TYR A 1 83 ? 15.14425 1.44060 -9.26322 1.000 19.05234 111 TYR A CA 1
ATOM 656 C C . TYR A 1 83 ? 16.63814 1.24519 -9.09037 1.000 20.41395 111 TYR A C 1
ATOM 657 O O . TYR A 1 83 ? 17.13817 1.05471 -7.97727 1.000 17.11133 111 TYR A O 1
ATOM 666 N N . ASN A 1 84 ? 17.33638 1.25179 -10.21779 1.000 22.00721 112 ASN A N 1
ATOM 667 C CA . ASN A 1 84 ? 18.79316 1.29162 -10.24910 1.000 19.81763 112 ASN A CA 1
ATOM 668 C C . ASN A 1 84 ? 19.26371 2.67290 -10.71910 1.000 24.62511 112 ASN A C 1
ATOM 669 O O . ASN A 1 84 ? 18.46112 3.58444 -10.93357 1.000 19.05223 112 ASN A O 1
ATOM 674 N N . PHE A 1 85 ? 20.58993 2.85025 -10.83298 1.000 16.51266 113 PHE A N 1
ATOM 675 C CA . PHE A 1 85 ? 21.13765 4.12801 -11.27859 1.000 20.82996 113 PHE A CA 1
ATOM 676 C C . PHE A 1 85 ? 21.50118 4.14830 -12.75011 1.000 22.05627 113 PHE A C 1
ATOM 677 O O . PHE A 1 85 ? 22.22805 5.04731 -13.17788 1.000 20.00585 113 PHE A O 1
ATOM 685 N N . THR A 1 86 ? 20.95801 3.22285 -13.53787 1.000 21.13557 114 THR A N 1
ATOM 686 C CA . THR A 1 86 ? 21.18358 3.19814 -14.97713 1.000 25.46837 114 THR A CA 1
ATOM 687 C C . THR A 1 86 ? 19.90396 3.47038 -15.76070 1.000 26.74120 114 THR A C 1
ATOM 688 O O . THR A 1 86 ? 19.81043 3.10488 -16.93843 1.000 26.02914 114 THR A O 1
ATOM 692 N N . GLY A 1 87 ? 18.90282 4.06833 -15.11869 1.000 20.87448 115 GLY A N 1
ATOM 693 C CA . GLY A 1 87 ? 17.71250 4.51976 -15.81261 1.000 20.55812 115 GLY A CA 1
ATOM 694 C C . GLY A 1 87 ? 16.46637 3.66567 -15.67036 1.000 29.49052 115 GLY A C 1
ATOM 695 O O . GLY A 1 87 ? 15.42820 4.04303 -16.22404 1.000 26.31030 115 GLY A O 1
ATOM 696 N N . GLN A 1 88 ? 16.51987 2.54269 -14.95880 1.000 26.53710 116 GLN A N 1
ATOM 697 C CA . GLN A 1 88 ? 15.38558 1.62611 -14.87492 1.000 23.55485 116 GLN A CA 1
ATOM 698 C C . GLN A 1 88 ? 14.63116 1.82452 -13.56508 1.000 24.20585 116 GLN A C 1
ATOM 699 O O . GLN A 1 88 ? 15.23891 1.91594 -12.49295 1.000 21.85881 116 GLN A O 1
ATOM 705 N N . LEU A 1 89 ? 13.30796 1.89554 -13.66431 1.000 25.86038 117 LEU A N 1
ATOM 706 C CA . LEU A 1 89 ? 12.44823 2.11707 -12.51279 1.000 21.15497 117 LEU A CA 1
ATOM 707 C C . LEU A 1 89 ? 11.19895 1.27729 -12.69077 1.000 24.97028 117 LEU A C 1
ATOM 708 O O . LEU A 1 89 ? 10.55032 1.35179 -13.73871 1.000 23.77589 117 LEU A O 1
ATOM 713 N N . TYR A 1 90 ? 10.86378 0.49154 -11.66960 1.000 22.54697 118 TYR A N 1
ATOM 714 C CA . TYR A 1 90 ? 9.66486 -0.33704 -11.64752 1.000 26.32089 118 TYR A CA 1
ATOM 715 C C . TYR A 1 90 ? 8.81434 0.08392 -10.45991 1.000 18.42488 118 TYR A C 1
ATOM 716 O O . TYR A 1 90 ? 9.34261 0.35236 -9.38262 1.000 17.46992 118 TYR A O 1
ATOM 725 N N . ASN A 1 91 ? 7.50687 0.19040 -10.65546 1.000 19.40872 119 ASN A N 1
ATOM 726 C CA . ASN A 1 91 ? 6.68273 0.59766 -9.53274 1.000 22.00934 119 ASN A CA 1
ATOM 727 C C . ASN A 1 91 ? 5.29315 0.01020 -9.66835 1.000 22.12326 119 ASN A C 1
ATOM 728 O O . ASN A 1 91 ? 4.77461 -0.15168 -10.77544 1.000 20.84654 119 ASN A O 1
ATOM 733 N N . GLN A 1 92 ? 4.71515 -0.33182 -8.51867 1.000 18.51353 120 GLN A N 1
ATOM 734 C CA . GLN A 1 92 ? 3.34019 -0.80103 -8.43633 1.000 16.90259 120 GLN A CA 1
ATOM 735 C C . GLN A 1 92 ? 2.77787 -0.27235 -7.13305 1.000 19.14506 120 GLN A C 1
ATOM 736 O O . GLN A 1 92 ? 3.51620 0.02187 -6.19355 1.000 17.97214 120 GLN A O 1
ATOM 742 N N . GLY A 1 93 ? 1.46461 -0.16300 -7.05558 1.000 18.90541 121 GLY A N 1
ATOM 743 C CA . GLY A 1 93 ? 0.97943 0.28480 -5.76960 1.000 17.31886 121 GLY A CA 1
ATOM 744 C C . GLY A 1 93 ? -0.52160 0.21215 -5.75095 1.000 22.99252 121 GLY A C 1
ATOM 745 O O . GLY A 1 93 ? -1.15944 -0.07492 -6.76720 1.000 22.52652 121 GLY A O 1
ATOM 746 N N . LYS A 1 94 ? -1.06904 0.49890 -4.57511 1.000 17.71607 122 LYS A N 1
ATOM 747 C CA . LYS A 1 94 ? -2.50576 0.49285 -4.39037 1.000 20.85129 122 LYS A CA 1
ATOM 748 C C . LYS A 1 94 ? -3.10952 1.76745 -4.95521 1.000 21.63812 122 LYS A C 1
ATOM 749 O O . LYS A 1 94 ? -2.43290 2.74395 -5.24686 1.000 19.43647 122 LYS A O 1
ATOM 755 N N . ILE A 1 95 ? -4.43081 1.76188 -5.07059 1.000 24.61732 123 ILE A N 1
ATOM 756 C CA A ILE A 1 95 ? -5.14054 2.86375 -5.71299 0.626 23.35943 123 ILE A CA 1
ATOM 757 C CA B ILE A 1 95 ? -5.10310 2.85029 -5.75384 0.374 23.37571 123 ILE A CA 1
ATOM 758 C C . ILE A 1 95 ? -4.79165 4.18133 -5.05261 1.000 22.91846 123 ILE A C 1
ATOM 759 O O . ILE A 1 95 ? -4.76428 4.28594 -3.81924 1.000 23.57320 123 ILE A O 1
ATOM 768 N N . GLY A 1 96 ? -4.48338 5.19443 -5.86354 1.000 17.59969 124 GLY A N 1
ATOM 769 C CA . GLY A 1 96 ? -4.11481 6.53472 -5.43091 1.000 22.20250 124 GLY A CA 1
ATOM 770 C C . GLY A 1 96 ? -2.63121 6.77253 -5.20656 1.000 18.24463 124 GLY A C 1
ATOM 771 O O . GLY A 1 96 ? -2.24380 7.89719 -4.85945 1.000 19.95567 124 GLY A O 1
ATOM 772 N N . TYR A 1 97 ? -1.78135 5.77096 -5.40567 1.000 19.77451 125 TYR A N 1
ATOM 773 C CA . TYR A 1 97 ? -0.37902 5.94832 -5.04843 1.000 21.04132 125 TYR A CA 1
ATOM 774 C C . TYR A 1 97 ? 0.32364 6.90698 -6.00141 1.000 24.93301 125 TYR A C 1
ATOM 775 O O . TYR A 1 97 ? 0.00696 6.99831 -7.18817 1.000 20.86507 125 TYR A O 1
ATOM 784 N N . GLU A 1 98 ? 1.28563 7.64155 -5.45929 1.000 19.56996 126 GLU A N 1
ATOM 785 C CA . GLU A 1 98 ? 2.04230 8.59054 -6.26576 1.000 21.48156 126 GLU A CA 1
ATOM 786 C C . GLU A 1 98 ? 3.11947 7.85510 -7.06359 1.000 21.82290 126 GLU A C 1
ATOM 787 O O . GLU A 1 98 ? 3.99945 7.19823 -6.48244 1.000 18.78002 126 GLU A O 1
ATOM 793 N N . ARG A 1 99 ? 3.05655 7.94733 -8.39214 1.000 15.22792 127 ARG A N 1
ATOM 794 C CA . ARG A 1 99 ? 4.18179 7.49766 -9.20534 1.000 19.07593 127 ARG A CA 1
ATOM 795 C C . ARG A 1 99 ? 5.25886 8.57923 -9.21157 1.000 21.19436 127 ARG A C 1
ATOM 796 O O . ARG A 1 99 ? 5.02216 9.69331 -9.69765 1.000 19.74076 127 ARG A O 1
ATOM 804 N N . PHE A 1 100 ? 6.44302 8.26096 -8.67693 1.000 16.62592 128 PHE A N 1
ATOM 805 C CA . PHE A 1 100 ? 7.54948 9.20425 -8.63897 1.000 18.76864 128 PHE A CA 1
ATOM 806 C C . PHE A 1 100 ? 8.31045 9.14354 -9.95410 1.000 19.12347 128 PHE A C 1
ATOM 807 O O . PHE A 1 100 ? 8.40303 8.08121 -10.57315 1.000 21.96721 128 PHE A O 1
ATOM 815 N N . THR A 1 101 ? 8.80126 10.29550 -10.40703 1.000 18.27434 129 THR A N 1
ATOM 816 C CA . THR A 1 101 ? 9.62290 10.31376 -11.61155 1.000 19.28947 129 THR A CA 1
ATOM 817 C C . THR A 1 101 ? 10.99179 9.71572 -11.30883 1.000 23.27336 129 THR A C 1
ATOM 818 O O . THR A 1 101 ? 11.50649 9.82032 -10.19237 1.000 22.50203 129 THR A O 1
ATOM 822 N N . TYR A 1 102 ? 11.60193 9.12408 -12.33237 1.000 20.42323 130 TYR A N 1
ATOM 823 C CA . TYR A 1 102 ? 12.94419 8.57941 -12.15011 1.000 23.47324 130 TYR A CA 1
ATOM 824 C C . TYR A 1 102 ? 13.91973 9.66474 -11.70332 1.000 23.02512 130 TYR A C 1
ATOM 825 O O . TYR A 1 102 ? 14.76808 9.42366 -10.83892 1.000 22.44761 130 TYR A O 1
ATOM 834 N N . GLU A 1 103 ? 13.81276 10.87642 -12.27701 1.000 19.02613 131 GLU A N 1
ATOM 835 C CA A GLU A 1 103 ? 14.71097 11.96528 -11.90436 0.519 25.54201 131 GLU A CA 1
ATOM 836 C CA B GLU A 1 103 ? 14.72103 11.95742 -11.89641 0.481 25.52999 131 GLU A CA 1
ATOM 837 C C . GLU A 1 103 ? 14.59908 12.29228 -10.41825 1.000 24.43673 131 GLU A C 1
ATOM 838 O O . GLU A 1 103 ? 15.60569 12.47740 -9.73249 1.000 22.13295 131 GLU A O 1
ATOM 849 N N . SER A 1 104 ? 13.37071 12.39687 -9.90824 1.000 24.39489 132 SER A N 1
ATOM 850 C CA . SER A 1 104 ? 13.21046 12.78607 -8.51119 1.000 23.40414 132 SER A CA 1
ATOM 851 C C . SER A 1 104 ? 13.76547 11.72745 -7.56720 1.000 25.71030 132 SER A C 1
ATOM 852 O O . SER A 1 104 ? 14.23712 12.06445 -6.47366 1.000 23.73107 132 SER A O 1
ATOM 855 N N . LEU A 1 105 ? 13.71334 10.45536 -7.97068 1.000 19.66677 133 LEU A N 1
ATOM 856 C CA . LEU A 1 105 ? 14.24139 9.37107 -7.14535 1.000 18.57363 133 LEU A CA 1
ATOM 857 C C . LEU A 1 105 ? 15.75751 9.28362 -7.26298 1.000 21.12600 133 LEU A C 1
ATOM 858 O O . LEU A 1 105 ? 16.44749 9.04004 -6.26655 1.000 25.99828 133 LEU A O 1
ATOM 863 N N . TYR A 1 106 ? 16.27966 9.48721 -8.47270 1.000 21.33595 134 TYR A N 1
ATOM 864 C CA . TYR A 1 106 ? 17.72407 9.41982 -8.70440 1.000 23.16883 134 TYR A CA 1
ATOM 865 C C . TYR A 1 106 ? 18.44053 10.54867 -7.97262 1.000 27.85559 134 TYR A C 1
ATOM 866 O O . TYR A 1 106 ? 19.49247 10.33397 -7.35866 1.000 27.73848 134 TYR A O 1
ATOM 875 N N . LYS A 1 107 ? 17.84354 11.73430 -7.96043 1.000 20.74683 135 LYS A N 1
ATOM 876 C CA . LYS A 1 107 ? 18.46409 12.92712 -7.41374 1.000 27.03708 135 LYS A CA 1
ATOM 877 C C . LYS A 1 107 ? 18.01325 13.26038 -6.00330 1.000 26.04600 135 LYS A C 1
ATOM 878 O O . LYS A 1 107 ? 18.46780 14.26846 -5.45259 1.000 28.11438 135 LYS A O 1
ATOM 884 N N . SER A 1 108 ? 17.13149 12.46575 -5.40743 1.000 26.41707 136 SER A N 1
ATOM 885 C CA . SER A 1 108 ? 16.57091 12.85571 -4.12570 1.000 21.33425 136 SER A CA 1
ATOM 886 C C . SER A 1 108 ? 17.68242 13.00088 -3.08985 1.000 25.50547 136 SER A C 1
ATOM 887 O O . SER A 1 108 ? 18.57929 12.14904 -3.01501 1.000 23.40273 136 SER A O 1
ATOM 890 N N . PRO A 1 109 ? 17.65395 14.05467 -2.27073 1.000 28.35847 137 PRO A N 1
ATOM 891 C CA . PRO A 1 109 ? 18.64686 14.16203 -1.19333 1.000 24.20347 137 PRO A CA 1
ATOM 892 C C . PRO A 1 109 ? 18.60033 12.99274 -0.22978 1.000 25.04501 137 PRO A C 1
ATOM 893 O O . PRO A 1 109 ? 19.61502 12.68882 0.40607 1.000 25.18273 137 PRO A O 1
ATOM 897 N N . GLN A 1 110 ? 17.45541 12.31167 -0.09768 1.000 22.87819 138 GLN A N 1
ATOM 898 C CA . GLN A 1 110 ? 17.41790 11.15329 0.78741 1.000 17.54968 138 GLN A CA 1
ATOM 899 C C . GLN A 1 110 ? 18.32393 10.02638 0.30675 1.000 23.72951 138 GLN A C 1
ATOM 900 O O . GLN A 1 110 ? 18.70977 9.17690 1.11399 1.000 22.74159 138 GLN A O 1
ATOM 906 N N . VAL A 1 111 ? 18.66736 9.99219 -0.98249 1.000 20.63059 139 VAL A N 1
ATOM 907 C CA . VAL A 1 111 ? 19.45366 8.88238 -1.51341 1.000 21.72264 139 VAL A CA 1
ATOM 908 C C . VAL A 1 111 ? 20.81717 8.83009 -0.83329 1.000 23.71715 139 VAL A C 1
ATOM 909 O O . VAL A 1 111 ? 21.30725 7.75252 -0.46864 1.000 20.18083 139 VAL A O 1
ATOM 913 N N . SER A 1 112 ? 21.42302 9.99786 -0.61221 1.000 22.07299 140 SER A N 1
ATOM 914 C CA A SER A 1 112 ? 22.72442 10.05633 0.04869 0.318 23.32934 140 SER A CA 1
ATOM 915 C CA B SER A 1 112 ? 22.72881 10.03144 0.03672 0.347 23.32519 140 SER A CA 1
ATOM 916 C CA C SER A 1 112 ? 22.72748 10.04524 0.04569 0.334 23.32773 140 SER A CA 1
ATOM 917 C C . SER A 1 112 ? 22.66389 9.43631 1.43988 1.000 24.13443 140 SER A C 1
ATOM 918 O O . SER A 1 112 ? 23.57744 8.71378 1.85253 1.000 19.25102 140 SER A O 1
ATOM 925 N N . GLU A 1 113 ? 21.58390 9.70786 2.17826 1.000 18.90136 141 GLU A N 1
ATOM 926 C CA . GLU A 1 113 ? 21.42243 9.12306 3.50510 1.000 20.07045 141 GLU A CA 1
ATOM 927 C C . GLU A 1 113 ? 21.20449 7.61587 3.42870 1.000 19.90518 141 GLU A C 1
ATOM 928 O O . GLU A 1 113 ? 21.68070 6.86714 4.30080 1.000 15.79196 141 GLU A O 1
ATOM 934 N N . VAL A 1 114 ? 20.43346 7.15816 2.43096 1.000 16.11946 142 VAL A N 1
ATOM 935 C CA . VAL A 1 114 ? 20.17653 5.72511 2.29440 1.000 16.46482 142 VAL A CA 1
ATOM 936 C C . VAL A 1 114 ? 21.47814 4.97412 2.05960 1.000 16.82432 142 VAL A C 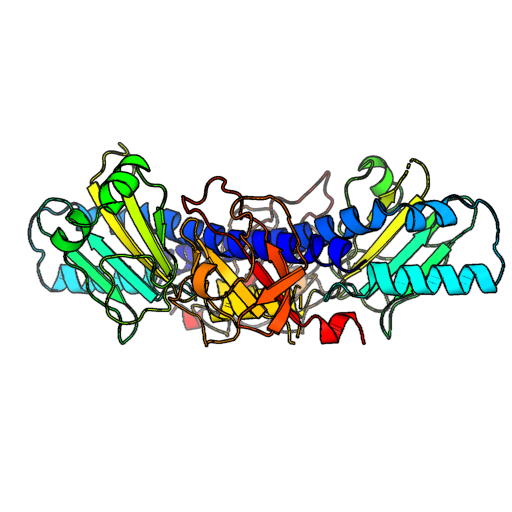1
ATOM 937 O O . VAL A 1 114 ? 21.71250 3.89494 2.63121 1.000 17.46913 142 VAL A O 1
ATOM 941 N N . ILE A 1 115 ? 22.34117 5.52869 1.21061 1.000 14.15483 143 ILE A N 1
ATOM 942 C CA . ILE A 1 115 ? 23.61015 4.86895 0.89380 1.000 17.08122 143 ILE A CA 1
ATOM 943 C C . ILE A 1 115 ? 24.49051 4.75491 2.12898 1.000 15.48255 143 ILE A C 1
ATOM 944 O O . ILE A 1 115 ? 25.09525 3.70161 2.37761 1.000 16.22724 143 ILE A O 1
ATOM 949 N N . LYS A 1 116 ? 24.52389 5.80239 2.95288 1.000 13.80191 144 LYS A N 1
ATOM 950 C CA . LYS A 1 116 ? 25.29561 5.74761 4.19487 1.000 15.56866 144 LYS A CA 1
ATOM 951 C C . LYS A 1 116 ? 24.77945 4.66447 5.14683 1.000 17.10271 144 LYS A C 1
ATOM 952 O O . LYS A 1 116 ? 25.55693 4.07254 5.89894 1.000 16.42717 144 LYS A O 1
ATOM 958 N N . LEU A 1 117 ? 23.47017 4.40000 5.14654 1.000 16.86532 145 LEU A N 1
ATOM 959 C CA . LEU A 1 117 ? 22.91906 3.33088 5.97870 1.000 12.82053 145 LEU A CA 1
ATOM 960 C C . LEU A 1 117 ? 23.25508 1.94206 5.45413 1.000 15.33426 145 LEU A C 1
ATOM 961 O O 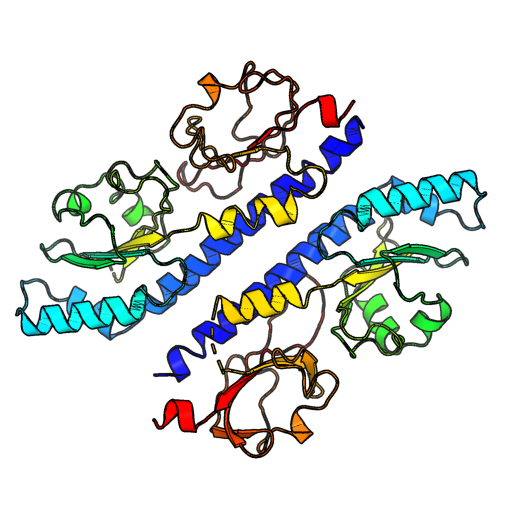. LEU A 1 117 ? 23.05621 0.95659 6.18289 1.000 15.54950 145 LEU A O 1
ATOM 966 N N . ASN A 1 118 ? 23.72647 1.83163 4.20777 1.000 15.54125 146 ASN A N 1
ATOM 967 C CA . ASN A 1 118 ? 24.45590 0.64110 3.73460 1.000 19.91989 146 ASN A CA 1
ATOM 968 C C . ASN A 1 118 ? 23.63929 -0.63846 3.88855 1.000 20.29163 146 ASN A C 1
ATOM 969 O O . ASN A 1 118 ? 24.13475 -1.66869 4.34643 1.000 21.72362 146 ASN A O 1
ATOM 974 N N . GLY A 1 119 ? 22.36297 -0.56235 3.49931 1.000 18.82904 147 GLY A N 1
ATOM 975 C CA . GLY A 1 119 ? 21.45634 -1.69080 3.54036 1.000 19.05627 147 GLY A CA 1
ATOM 976 C C . GLY A 1 119 ? 20.36676 -1.56884 4.58890 1.000 21.21517 147 GLY A C 1
ATOM 977 O O . GLY A 1 119 ? 19.30022 -2.16911 4.42533 1.000 19.72557 147 GLY A O 1
ATOM 978 N N . LYS A 1 120 ? 20.62163 -0.82864 5.67241 1.000 17.35615 148 LYS A N 1
ATOM 979 C CA . LYS A 1 120 ? 19.59951 -0.62084 6.68957 1.000 16.04978 148 LYS A CA 1
ATOM 980 C C . LYS A 1 120 ? 18.55613 0.35961 6.16240 1.000 13.63800 148 LYS A C 1
ATOM 981 O O . LYS A 1 120 ? 18.84151 1.18540 5.28321 1.000 16.62201 148 LYS A O 1
ATOM 987 N N . PRO A 1 121 ? 17.32929 0.29566 6.66742 1.000 15.47317 149 PRO A N 1
ATOM 988 C CA . PRO A 1 121 ? 16.28514 1.16324 6.11331 1.000 13.66183 149 PRO A CA 1
ATOM 989 C C . PRO A 1 121 ? 16.31692 2.56024 6.70462 1.000 16.04055 149 PRO A C 1
ATOM 990 O O . PRO A 1 121 ? 16.59087 2.75796 7.89188 1.000 15.39365 149 PRO A O 1
ATOM 994 N N . LEU A 1 122 ? 16.02457 3.53728 5.85223 1.000 14.92280 150 LEU A N 1
ATOM 995 C CA . LEU A 1 122 ? 15.76083 4.90444 6.27162 1.000 13.82385 150 LEU A CA 1
ATOM 996 C C . LEU A 1 122 ? 14.24379 5.03655 6.35414 1.000 16.59874 150 LEU A C 1
ATOM 997 O O . LEU A 1 122 ? 13.55578 4.79012 5.36308 1.000 16.59622 150 LEU A O 1
ATOM 1002 N N . TRP A 1 123 ? 13.72201 5.41878 7.50671 1.000 12.95453 151 TRP A N 1
ATOM 1003 C CA . TRP A 1 123 ? 12.28157 5.60377 7.64122 1.000 13.12579 151 TRP A CA 1
ATOM 1004 C C . TRP A 1 123 ? 11.98662 7.09206 7.68432 1.000 17.37790 151 TRP A C 1
ATOM 1005 O O . TRP A 1 123 ? 12.59421 7.82655 8.47676 1.000 16.88008 151 TRP A O 1
ATOM 1016 N N . LEU A 1 124 ? 11.02925 7.52197 6.86254 1.000 15.19263 152 LEU A N 1
ATOM 1017 C CA . LEU A 1 124 ? 10.57523 8.89883 6.81895 1.000 10.64180 152 LEU A CA 1
ATOM 1018 C C . LEU A 1 124 ? 9.11660 8.90642 7.24057 1.000 14.93112 152 LEU A C 1
ATOM 1019 O O . LEU A 1 124 ? 8.29571 8.23461 6.61514 1.000 14.33497 152 LEU A O 1
ATOM 1024 N N . GLY A 1 125 ? 8.80113 9.66250 8.28082 1.000 11.63870 153 GLY A N 1
ATOM 1025 C CA . GLY A 1 125 ? 7.43652 9.72317 8.75716 1.000 13.81756 153 GLY A CA 1
ATOM 1026 C C . GLY A 1 125 ? 6.57086 10.54829 7.84694 1.000 14.37198 153 GLY A C 1
ATOM 1027 O O . GLY A 1 125 ? 7.01678 11.15865 6.88224 1.000 15.49180 153 GLY A O 1
ATOM 1028 N N . PRO A 1 126 ? 5.29010 10.58270 8.17309 1.000 14.04138 154 PRO A N 1
ATOM 1029 C CA . PRO A 1 126 ? 4.35115 11.42831 7.43557 1.000 17.46811 154 PRO A CA 1
ATOM 1030 C C . PRO A 1 126 ? 4.87380 12.85364 7.31307 1.000 15.82085 154 PRO A C 1
ATOM 1031 O O . PRO A 1 126 ? 5.37775 13.42787 8.28174 1.000 13.91949 154 PRO A O 1
ATOM 1035 N N . TYR A 1 127 ? 4.75227 13.41961 6.11520 1.000 14.87799 155 TYR A N 1
ATOM 1036 C CA . TYR A 1 127 ? 5.21741 14.76435 5.76804 1.000 19.94634 155 TYR A CA 1
ATOM 1037 C C . TYR A 1 127 ? 6.73242 14.91837 5.78435 1.000 19.64694 155 TYR A C 1
ATOM 1038 O O . TYR A 1 127 ? 7.22751 16.01318 5.47704 1.000 19.09836 155 TYR A O 1
ATOM 1047 N N . GLU A 1 128 ? 7.49179 13.87290 6.10940 1.000 16.46388 156 GLU A N 1
ATOM 1048 C CA . GLU A 1 128 ? 8.94056 14.04742 6.15600 1.000 16.41139 156 GLU A CA 1
ATOM 1049 C C . GLU A 1 128 ? 9.59426 13.88080 4.78542 1.000 29.03764 156 GLU A C 1
ATOM 1050 O O . GLU A 1 128 ? 10.65343 14.46516 4.53390 1.000 32.54065 156 GLU A O 1
ATOM 1056 N N . PHE A 1 129 ? 8.99514 13.09464 3.89793 1.000 19.98937 157 PHE A N 1
ATOM 1057 C CA . PHE A 1 129 ? 9.56002 12.81481 2.57949 1.000 19.70135 157 PHE A CA 1
ATOM 1058 C C . PHE A 1 129 ? 9.04838 13.88316 1.62840 1.000 26.22165 157 PHE A C 1
ATOM 1059 O O . PHE A 1 129 ? 7.93368 13.78790 1.11985 1.000 24.79087 157 PHE A O 1
ATOM 1067 N N . THR A 1 130 ? 9.86961 14.91372 1.40073 1.000 27.55210 158 THR A N 1
ATOM 1068 C CA . THR A 1 130 ? 9.40596 16.08043 0.64887 1.000 34.20243 158 THR A CA 1
ATOM 1069 C C . THR A 1 130 ? 8.93268 15.71218 -0.75490 1.000 34.75842 158 THR A C 1
ATOM 1070 O O . THR A 1 130 ? 8.00832 16.34022 -1.28944 1.000 37.82634 158 THR A O 1
ATOM 1074 N N . GLU A 1 131 ? 9.52365 14.68565 -1.35717 1.000 24.39161 159 GLU A N 1
ATOM 1075 C CA . GLU A 1 131 ? 9.11342 14.30348 -2.70261 1.000 31.92838 159 GLU A CA 1
ATOM 1076 C C . GLU A 1 131 ? 7.72705 13.67020 -2.75414 1.000 33.89951 159 GLU A C 1
ATOM 1077 O O . GLU A 1 131 ? 7.14671 13.56936 -3.84313 1.000 33.47576 159 GLU A O 1
ATOM 1083 N N . SER A 1 132 ? 7.17885 13.24569 -1.61811 1.000 25.04720 160 SER A N 1
ATOM 1084 C CA . SER A 1 132 ? 5.92084 12.49466 -1.59041 1.000 20.45220 160 SER A CA 1
ATOM 1085 C C . SER A 1 132 ? 4.80933 13.42680 -1.11085 1.000 28.76009 160 SER A C 1
ATOM 1086 O O . SER A 1 132 ? 4.51909 13.51510 0.08247 1.000 25.35265 160 SER A O 1
ATOM 1089 N N . SER A 1 133 ? 4.18304 14.14563 -2.05119 1.000 23.11188 161 SER A N 1
ATOM 1090 C CA . SER A 1 133 ? 3.21889 15.16986 -1.67449 1.000 21.43357 161 SER A CA 1
ATOM 1091 C C . SER A 1 133 ? 1.77655 14.78708 -1.96021 1.000 20.95229 161 SER A C 1
ATOM 1092 O O . SER A 1 133 ? 0.87469 15.43807 -1.41892 1.000 21.15491 161 SER A O 1
ATOM 1095 N N . ALA A 1 134 ? 1.52088 13.73987 -2.76437 1.000 17.60381 162 ALA A N 1
ATOM 1096 C CA . ALA A 1 134 ? 0.13253 13.33614 -3.00947 1.000 21.38118 162 ALA A CA 1
ATOM 1097 C C . ALA A 1 134 ? -0.52154 12.81813 -1.73640 1.000 23.32158 162 ALA A C 1
ATOM 1098 O O . ALA A 1 134 ? -1.67352 13.16232 -1.42429 1.000 20.91406 162 ALA A O 1
ATOM 1100 N N . ASN A 1 135 ? 0.19689 11.96856 -1.00637 1.000 18.97148 163 ASN A N 1
ATOM 1101 C CA . ASN A 1 135 ? -0.30268 11.25786 0.16427 1.000 16.47161 163 ASN A CA 1
ATOM 1102 C C . ASN A 1 135 ? 0.69194 11.44305 1.30417 1.000 16.64348 163 ASN A C 1
ATOM 1103 O O . ASN A 1 135 ? 1.45893 10.52416 1.64132 1.000 16.36406 163 ASN A O 1
ATOM 1108 N N . PRO A 1 136 ? 0.67431 12.60558 1.95607 1.000 14.46930 164 PRO A N 1
ATOM 1109 C CA . PRO A 1 136 ? 1.66663 12.86151 3.01167 1.000 19.08310 164 PRO A CA 1
ATOM 1110 C C . PRO A 1 136 ? 1.46885 12.01019 4.25038 1.000 17.11097 164 PRO A C 1
ATOM 1111 O O . PRO A 1 136 ? 2.40666 11.89858 5.04577 1.000 18.20581 164 PRO A O 1
ATOM 1115 N N . ASN A 1 137 ? 0.29083 11.40806 4.44755 1.000 15.94029 165 ASN A N 1
ATOM 1116 C CA . ASN A 1 137 ? 0.07116 10.57800 5.63487 1.000 12.57774 165 ASN A CA 1
ATOM 1117 C C . ASN A 1 137 ? 0.89976 9.29525 5.64137 1.000 14.76351 165 ASN A C 1
ATOM 1118 O O . ASN A 1 137 ? 1.05814 8.68263 6.70231 1.000 17.84771 165 ASN A O 1
ATOM 1123 N N . LEU A 1 138 ? 1.41705 8.86718 4.49368 1.000 14.65593 166 LEU A N 1
ATOM 1124 C CA . LEU A 1 138 ? 2.17436 7.62428 4.38088 1.000 14.33651 166 LEU A CA 1
ATOM 1125 C C . LEU A 1 138 ? 3.49667 7.67595 5.15699 1.000 14.34709 166 LEU A C 1
ATOM 1126 O O . LEU A 1 138 ? 4.12621 8.73374 5.29389 1.000 17.03738 166 LEU A O 1
ATOM 1131 N N . PHE A 1 139 ? 3.93643 6.50767 5.63980 1.000 13.21169 167 PHE A N 1
ATOM 1132 C CA . PHE A 1 139 ? 5.31194 6.34750 6.09660 1.000 15.29970 167 PHE A CA 1
ATOM 1133 C C . PHE A 1 139 ? 6.10359 5.79330 4.92206 1.000 17.93883 167 PHE A C 1
ATOM 1134 O O . PHE A 1 139 ? 5.58702 4.98432 4.14828 1.000 16.82449 167 PHE A O 1
ATOM 1142 N N . THR A 1 140 ? 7.38669 6.16593 4.82582 1.000 14.41454 168 THR A N 1
ATOM 1143 C CA . THR A 1 140 ? 8.21343 5.74701 3.70510 1.000 14.78753 168 THR A CA 1
ATOM 1144 C C . THR A 1 140 ? 9.46414 5.07087 4.22953 1.000 14.53584 168 THR A C 1
ATOM 1145 O O . THR A 1 140 ? 10.08536 5.56251 5.16710 1.000 12.37128 168 THR A O 1
ATOM 1149 N N . SER A 1 141 ? 9.79352 3.92509 3.65247 1.000 11.79298 169 SER A N 1
ATOM 1150 C CA A SER A 1 141 ? 11.01973 3.19869 3.96656 0.612 16.03063 169 SER A CA 1
ATOM 1151 C CA B SER A 1 141 ? 11.01821 3.20398 3.96395 0.388 16.01336 169 SER A CA 1
ATOM 1152 C C . SER A 1 141 ? 11.87563 3.15491 2.70694 1.000 17.43474 169 SER A C 1
ATOM 1153 O O . SER A 1 141 ? 11.37782 2.83909 1.62049 1.000 16.68707 169 SER A O 1
ATOM 1158 N N . ILE A 1 142 ? 13.15824 3.49035 2.83961 1.000 15.72477 170 ILE A N 1
ATOM 1159 C CA . ILE A 1 142 ? 14.06399 3.46637 1.70167 1.000 14.19756 170 ILE A CA 1
ATOM 1160 C C . ILE A 1 142 ? 15.32268 2.72795 2.10248 1.000 15.29551 170 ILE A C 1
ATOM 1161 O O . ILE A 1 142 ? 15.88544 3.00704 3.16423 1.000 15.61910 170 ILE A O 1
ATOM 1166 N N . ARG A 1 143 ? 15.76484 1.79645 1.25736 1.000 13.99619 171 ARG A N 1
ATOM 1167 C CA . ARG A 1 143 ? 16.98767 1.06079 1.56182 1.000 14.44515 171 ARG A CA 1
ATOM 1168 C C . ARG A 1 143 ? 17.74782 0.68604 0.29229 1.000 15.79138 171 ARG A C 1
ATOM 1169 O O . ARG A 1 143 ? 17.16471 0.48476 -0.78386 1.000 14.68535 171 ARG A O 1
ATOM 1177 N N . MET A 1 144 ? 19.07310 0.60496 0.44142 1.000 16.61094 172 MET A N 1
ATOM 1178 C CA . MET A 1 144 ? 19.95480 0.11035 -0.61284 1.000 19.38732 172 MET A CA 1
ATOM 1179 C C . MET A 1 144 ? 19.78957 -1.39983 -0.74502 1.000 26.56958 172 MET A C 1
ATOM 1180 O O . MET A 1 144 ? 19.78964 -2.11648 0.25915 1.000 25.89737 172 MET A O 1
ATOM 1185 N N . ILE A 1 145 ? 19.69230 -1.90561 -1.97778 1.000 24.03802 173 ILE A N 1
ATOM 1186 C CA . ILE A 1 145 ? 19.59595 -3.34809 -2.18610 1.000 30.05076 173 ILE A CA 1
ATOM 1187 C C . ILE A 1 145 ? 20.71309 -3.83618 -3.10359 1.000 37.38140 173 ILE A C 1
ATOM 1188 O O . ILE A 1 145 ? 21.24662 -3.09951 -3.93552 1.000 32.69462 173 ILE A O 1
ATOM 1193 N N . ASN A 1 146 ? 21.04609 -5.11463 -2.95607 1.000 44.51335 174 ASN A N 1
ATOM 1194 C CA . ASN A 1 146 ? 22.14399 -5.71398 -3.71795 1.000 49.24783 174 ASN A CA 1
ATOM 1195 C C . ASN A 1 146 ? 21.66294 -6.85160 -4.61656 1.000 54.64721 174 ASN A C 1
ATOM 1196 O O . ASN A 1 146 ? 20.87341 -7.69617 -4.19128 1.000 52.91773 174 ASN A O 1
ATOM 1201 N N . ASN A 1 153 ? 25.01496 -2.12415 -3.42799 1.000 48.53932 181 ASN A N 1
ATOM 1202 C CA . ASN A 1 153 ? 25.50061 -1.71331 -4.73748 1.000 31.25685 181 ASN A CA 1
ATOM 1203 C C . ASN A 1 153 ? 24.62992 -2.42819 -5.75414 1.000 47.80173 181 ASN A C 1
ATOM 1204 O O . ASN A 1 153 ? 24.94014 -3.55042 -6.14669 1.000 59.50811 181 ASN A O 1
ATOM 1209 N N . MET A 1 154 ? 23.51478 -1.80000 -6.12520 1.000 42.57538 182 MET A N 1
ATOM 1210 C CA . MET A 1 154 ? 22.70212 -2.22649 -7.25936 1.000 43.13838 182 MET A CA 1
ATOM 1211 C C . MET A 1 154 ? 21.49229 -1.32340 -7.43060 1.000 27.74901 182 MET A C 1
ATOM 1212 O O . MET A 1 154 ? 21.32258 -0.70632 -8.48427 1.000 32.96487 182 MET A O 1
ATOM 1217 N N . GLY A 1 155 ? 20.64665 -1.24031 -6.41580 1.000 21.50869 183 GLY A N 1
ATOM 1218 C CA . GLY A 1 155 ? 19.46805 -0.42283 -6.57791 1.000 22.85064 183 GLY A CA 1
ATOM 1219 C C . GLY A 1 155 ? 18.93139 0.07698 -5.25760 1.000 24.55949 183 GLY A C 1
ATOM 1220 O O . GLY A 1 155 ? 19.54456 -0.09471 -4.20176 1.000 20.66490 183 GLY A O 1
ATOM 1221 N N . ILE A 1 156 ? 17.76040 0.69629 -5.33341 1.000 16.46634 184 ILE A N 1
ATOM 1222 C CA . ILE A 1 156 ? 17.11084 1.27119 -4.16715 1.000 13.79568 184 ILE A CA 1
ATOM 1223 C C . ILE A 1 156 ? 15.68101 0.75120 -4.12649 1.000 17.50649 184 ILE A C 1
ATOM 1224 O O . ILE A 1 156 ? 15.02141 0.67109 -5.16994 1.000 16.62007 184 ILE A O 1
ATOM 1229 N N . LEU A 1 157 ? 15.24346 0.33012 -2.93484 1.000 13.07137 185 LEU A N 1
ATOM 1230 C CA . LEU A 1 157 ? 13.88576 -0.13567 -2.65922 1.000 16.58349 185 LEU A CA 1
ATOM 1231 C C . LEU A 1 157 ? 13.19106 0.94065 -1.84119 1.000 16.99282 185 LEU A C 1
ATOM 1232 O O . LEU A 1 157 ? 13.60183 1.22292 -0.71194 1.000 16.24260 185 LEU A O 1
ATOM 1237 N N . LEU A 1 158 ? 12.14087 1.53128 -2.40491 1.000 14.33332 186 LEU A N 1
ATOM 1238 C CA . LEU A 1 158 ? 11.43215 2.63930 -1.77990 1.000 12.49633 186 LEU A CA 1
ATOM 1239 C C . LEU A 1 158 ? 9.98138 2.20661 -1.61143 1.000 15.14155 186 LEU A C 1
ATOM 1240 O O . LEU A 1 158 ? 9.29144 1.94410 -2.60125 1.000 16.66215 186 LEU A O 1
ATOM 1245 N N . GLN A 1 159 ? 9.53260 2.09658 -0.36702 1.000 13.08944 187 GLN A N 1
ATOM 1246 C CA . GLN A 1 159 ? 8.21617 1.54393 -0.08014 1.000 14.71246 187 GLN A CA 1
ATOM 1247 C C . GLN A 1 159 ? 7.42605 2.54003 0.73541 1.000 13.69787 187 GLN A C 1
ATOM 1248 O O . GLN A 1 159 ? 7.98589 3.23605 1.58340 1.000 16.31456 187 GLN A O 1
ATOM 1254 N N . GLN A 1 160 ? 6.11450 2.62367 0.47373 1.000 12.83659 188 GLN A N 1
ATOM 1255 C CA . GLN A 1 160 ? 5.25353 3.44559 1.30018 1.000 13.30633 188 GLN A CA 1
ATOM 1256 C C . GLN A 1 160 ? 4.18631 2.57725 1.95140 1.000 13.80302 188 GLN A C 1
ATOM 1257 O O . GLN A 1 160 ? 3.76420 1.56170 1.39347 1.000 13.63818 188 GLN A O 1
ATOM 1263 N N . PHE A 1 161 ? 3.81765 2.96796 3.16199 1.000 11.08793 189 PHE A N 1
ATOM 1264 C CA . PHE A 1 161 ? 2.93810 2.19017 4.02285 1.000 14.80867 189 PHE A CA 1
ATOM 1265 C C . PHE A 1 161 ? 1.81251 3.05401 4.56131 1.000 14.24624 189 PHE A C 1
ATOM 1266 O O . PHE A 1 161 ? 2.02560 4.19794 4.95664 1.000 13.63050 189 PHE A O 1
ATOM 1274 N N . GLN A 1 162 ? 0.61357 2.46578 4.60927 1.000 14.60499 190 GLN A N 1
ATOM 1275 C CA . GLN A 1 162 ? -0.53023 3.04663 5.30263 1.000 11.08836 190 GLN A CA 1
ATOM 1276 C C . GLN A 1 162 ? -0.51986 2.50700 6.72589 1.000 13.01675 190 GLN A C 1
ATOM 1277 O O . GLN A 1 162 ? -0.77917 1.32572 6.93288 1.000 15.81255 190 GLN A O 1
ATOM 1283 N N . PHE A 1 163 ? -0.18704 3.34980 7.69993 1.000 12.73349 191 PHE A N 1
ATOM 1284 C CA . PHE A 1 163 ? -0.13967 2.92702 9.09332 1.000 14.73449 191 PHE A CA 1
ATOM 1285 C C . PHE A 1 163 ? -1.13552 3.69383 9.95866 1.000 14.01287 191 PHE A C 1
ATOM 1286 O O . PHE A 1 163 ? -1.03723 3.61843 11.18378 1.000 14.36478 191 PHE A O 1
ATOM 1294 N N . ASN A 1 164 ? -2.07709 4.44958 9.36746 1.000 12.56038 192 ASN A N 1
ATOM 1295 C CA . ASN A 1 164 ? -3.03196 5.18793 10.19984 1.000 12.15521 192 ASN A CA 1
ATOM 1296 C C . ASN A 1 164 ? -3.82014 4.25100 11.11282 1.000 12.78167 192 ASN A C 1
ATOM 1297 O O . ASN A 1 164 ? -3.93986 4.50925 12.30858 1.000 12.50567 192 ASN A O 1
ATOM 1302 N N . ASN A 1 165 ? -4.39807 3.18457 10.55647 1.000 14.16901 193 ASN A N 1
ATOM 1303 C CA . ASN A 1 165 ? -5.18200 2.25835 11.38184 1.000 18.16935 193 ASN A CA 1
ATOM 1304 C C . ASN A 1 165 ? -4.34801 1.71502 12.52930 1.000 18.86331 193 ASN A C 1
ATOM 1305 O O . ASN A 1 165 ? -4.80367 1.66350 13.67622 1.000 16.16557 193 ASN A O 1
ATOM 1310 N N . GLU A 1 166 ? -3.12454 1.28289 12.21785 1.000 16.46682 194 GLU A N 1
ATOM 1311 C CA . GLU A 1 166 ? -2.27551 0.59647 13.18550 1.000 17.23663 194 GLU A CA 1
ATOM 1312 C C . GLU A 1 166 ? -1.84464 1.52739 14.31186 1.000 14.95376 194 GLU A C 1
ATOM 1313 O O . GLU A 1 166 ? -1.89285 1.15334 15.48494 1.000 15.96217 194 GLU A O 1
ATOM 1319 N N . LEU A 1 167 ? -1.44745 2.75215 13.98299 1.000 14.84482 195 LEU A N 1
ATOM 1320 C CA . LEU A 1 167 ? -1.05110 3.69280 15.03001 1.000 13.91106 195 LEU A CA 1
ATOM 1321 C C . LEU A 1 167 ? -2.24677 4.17423 15.84181 1.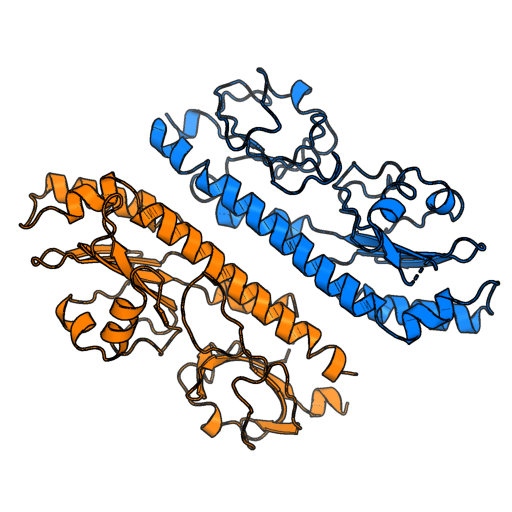000 15.23678 195 LEU A C 1
ATOM 1322 O O . LEU A 1 167 ? -2.14521 4.37648 17.06102 1.000 18.05693 195 LEU A O 1
ATOM 1327 N N . ASN A 1 168 ? -3.37846 4.39478 15.18622 1.000 12.74584 196 ASN A N 1
ATOM 1328 C CA . ASN A 1 168 ? -4.58333 4.76198 15.91343 1.000 17.44783 196 ASN A CA 1
ATOM 1329 C C . ASN A 1 168 ? -4.95387 3.68157 16.92470 1.000 15.33313 196 ASN A C 1
ATOM 1330 O O . ASN A 1 168 ? -5.30350 3.97790 18.07477 1.000 16.88561 196 ASN A O 1
ATOM 1335 N N . GLU A 1 169 ? -4.90608 2.41423 16.50275 1.000 14.08625 197 GLU A N 1
ATOM 1336 C CA A GLU A 1 169 ? -5.16039 1.31667 17.42981 0.470 16.20033 197 GLU A CA 1
ATOM 1337 C CA B GLU A 1 169 ? -5.17167 1.32646 17.44151 0.530 16.16341 197 GLU A CA 1
ATOM 1338 C C . GLU A 1 169 ? -4.21330 1.37926 18.61830 1.000 15.88001 197 GLU A C 1
ATOM 1339 O O . GLU A 1 169 ? -4.62840 1.20157 19.77086 1.000 16.97880 197 GLU A O 1
ATOM 1350 N N . ILE A 1 170 ? -2.92895 1.64603 18.35007 1.000 15.48434 198 ILE A N 1
ATOM 1351 C CA . ILE A 1 170 ? -1.93139 1.72372 19.41219 1.000 14.97794 198 ILE A CA 1
ATOM 1352 C C . ILE A 1 170 ? -2.28647 2.82888 20.40110 1.000 15.09966 198 ILE A C 1
ATOM 1353 O O . ILE A 1 170 ? -2.21912 2.64193 21.61900 1.000 14.82039 198 ILE A O 1
ATOM 1358 N N . PHE A 1 171 ? -2.63587 4.01249 19.88757 1.000 13.92416 199 PHE A N 1
ATOM 1359 C CA . PHE A 1 171 ? -3.03972 5.11931 20.75099 1.000 15.10926 199 PHE A CA 1
ATOM 1360 C C . PHE A 1 171 ? -4.23449 4.73341 21.62380 1.000 17.35395 199 PHE A C 1
ATOM 1361 O O . PHE A 1 171 ? -4.26164 5.02470 22.82176 1.000 18.97031 199 PHE A O 1
ATOM 1369 N N . ASN A 1 172 ? -5.25949 4.13956 21.01747 1.000 18.01632 200 ASN A N 1
ATOM 1370 C CA . ASN A 1 172 ? -6.46581 3.78930 21.77969 1.000 22.14659 200 ASN A CA 1
ATOM 1371 C C . ASN A 1 172 ? -6.21445 2.66787 22.77464 1.000 21.59000 200 ASN A C 1
ATOM 1372 O O . ASN A 1 172 ? -6.82671 2.64306 23.85025 1.000 24.65328 200 ASN A O 1
ATOM 1377 N N . TYR A 1 173 ? -5.35728 1.72176 22.41817 1.000 17.35237 201 TYR A N 1
ATOM 1378 C CA . TYR A 1 173 ? -5.13669 0.54623 23.25774 1.000 17.15798 201 TYR A CA 1
ATOM 1379 C C . TYR A 1 173 ? -4.29919 0.87801 24.48064 1.000 24.29491 201 TYR A C 1
ATOM 1380 O O . TYR A 1 173 ? -4.57117 0.38212 25.58500 1.000 26.07210 201 TYR A O 1
ATOM 1389 N N . PHE A 1 174 ? -3.23255 1.65982 24.28915 1.000 22.49721 202 PHE A N 1
ATOM 1390 C CA . PHE A 1 174 ? -2.31899 1.98069 25.37147 1.000 22.92343 202 PHE A CA 1
ATOM 1391 C C . PHE A 1 174 ? -2.61508 3.30804 26.06174 1.000 27.27977 202 PHE A C 1
ATOM 1392 O O . PHE A 1 174 ? -2.18278 3.48693 27.20332 1.000 37.69153 202 PHE A O 1
ATOM 1400 N N . GLY A 1 175 ? -3.37375 4.21737 25.44354 1.000 29.65456 203 GLY A N 1
ATOM 1401 C CA . GLY A 1 175 ? -3.51603 5.56405 25.98817 1.000 33.65670 203 GLY A CA 1
ATOM 1402 C C . GLY A 1 175 ? -4.91489 6.15861 26.12450 1.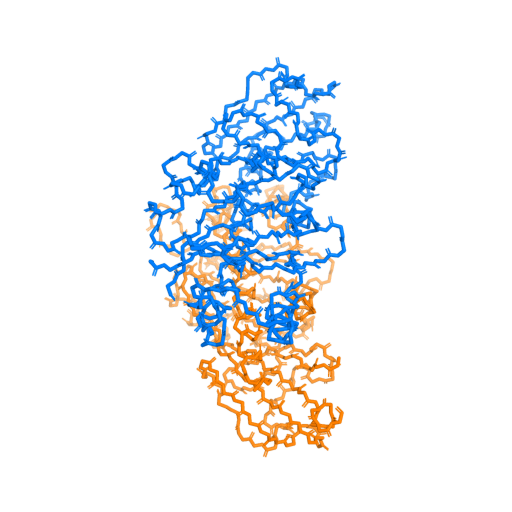000 54.73937 203 GLY A C 1
ATOM 1403 O O . GLY A 1 175 ? -5.07604 7.25432 26.68477 1.000 45.66369 203 GLY A O 1
ATOM 1404 N N . THR A 1 176 ? -5.93259 5.47318 25.59722 1.000 46.14377 204 THR A N 1
ATOM 1405 C CA . THR A 1 176 ? -7.33227 5.83435 25.82998 1.000 59.80944 204 THR A CA 1
ATOM 1406 C C . THR A 1 176 ? -7.85364 5.24927 27.14586 1.000 57.77829 204 THR A C 1
ATOM 1407 O O . THR A 1 176 ? -9.01687 5.46678 27.51394 1.000 53.44172 204 THR A O 1
ATOM 1411 N N . THR A 1 177 ? -6.96124 4.59858 27.89889 1.000 65.06311 205 THR A N 1
ATOM 1412 C CA . THR A 1 177 ? -7.31311 3.94601 29.15683 1.000 70.33303 205 THR A CA 1
ATOM 1413 C C . THR A 1 177 ? -7.97963 4.90276 30.14335 1.000 72.44969 205 THR A C 1
ATOM 1414 O O . THR A 1 177 ? -8.89826 4.50948 30.87403 1.000 70.96337 205 THR A O 1
ATOM 1418 N N . HIS A 1 178 ? -7.52773 6.15622 30.19729 1.000 73.36984 206 HIS A N 1
ATOM 1419 C CA . HIS A 1 178 ? -8.14395 7.10975 31.11667 1.000 81.09443 206 HIS A CA 1
ATOM 1420 C C . HIS A 1 178 ? -9.29803 7.85442 30.44363 1.000 83.41922 206 HIS A C 1
ATOM 1421 O O . HIS A 1 178 ? -10.43815 7.80231 30.91769 1.000 84.53238 206 HIS A O 1
ATOM 1428 N N . SER A 1 179 ? -9.02245 8.53949 29.33371 1.000 72.83487 207 SER A N 1
ATOM 1429 C CA . SER A 1 179 ? -10.06613 9.22065 28.58191 1.000 69.45858 207 SER A CA 1
ATOM 1430 C C . SER A 1 179 ? -9.83428 9.02716 27.09233 1.000 64.27648 207 SER A C 1
ATOM 1431 O O . SER A 1 179 ? -8.69671 8.88528 26.63361 1.000 52.77468 207 SER A O 1
ATOM 1434 N N . LYS A 1 180 ? -10.93479 9.01049 26.34316 1.000 63.37557 208 LYS A N 1
ATOM 1435 C CA . LYS A 1 180 ? -10.87140 9.11565 24.89447 1.000 53.26816 208 LYS A CA 1
ATOM 1436 C C . LYS A 1 180 ? -10.72916 10.57362 24.46844 1.000 49.54695 208 LYS A C 1
ATOM 1437 O O . LYS A 1 180 ? -10.56331 10.86285 23.27862 1.000 55.00462 208 LYS A O 1
ATOM 1443 N N . ALA A 1 181 ? -10.74100 11.49304 25.43949 1.000 38.04248 209 ALA A N 1
ATOM 1444 C CA . ALA A 1 181 ? -10.51689 12.90845 25.19057 1.000 37.94266 209 ALA A CA 1
ATOM 1445 C C . ALA A 1 181 ? -9.07498 13.22593 24.82318 1.000 34.20328 209 ALA A C 1
ATOM 1446 O O . ALA A 1 181 ? -8.80787 14.34532 24.37524 1.000 30.66932 209 ALA A O 1
ATOM 1448 N N . VAL A 1 182 ? -8.15243 12.28466 25.00880 1.000 22.80175 210 VAL A N 1
ATOM 1449 C CA . VAL A 1 182 ? -6.72117 12.56677 24.88155 1.000 18.95660 210 VAL A CA 1
ATOM 1450 C C . VAL A 1 182 ? -6.32878 12.64314 23.41264 1.000 22.74485 210 VAL A C 1
ATOM 1451 O O . VAL A 1 182 ? -6.67723 11.76236 22.61737 1.000 19.57118 210 VAL A O 1
ATOM 1455 N N . ARG A 1 183 ? -5.56017 13.67638 23.06018 1.000 16.63976 211 ARG A N 1
ATOM 1456 C CA . ARG A 1 183 ? -5.00335 13.80104 21.72757 1.000 14.43286 211 ARG A CA 1
ATOM 1457 C C . ARG A 1 183 ? -3.59637 13.20934 21.75057 1.000 13.29755 211 ARG A C 1
ATOM 1458 O O . ARG A 1 183 ? -2.83655 13.44423 22.69310 1.000 15.64923 211 ARG A O 1
ATOM 1466 N N . PHE A 1 184 ? -3.26222 12.41450 20.73712 1.000 11.65750 212 PHE A N 1
ATOM 1467 C CA . PHE A 1 184 ? -1.90892 11.89388 20.59422 1.000 15.39660 212 PHE A CA 1
ATOM 1468 C C . PHE A 1 184 ? -1.37271 12.37853 19.26427 1.000 15.36741 212 PHE A C 1
ATOM 1469 O O . PHE A 1 184 ? -2.08163 12.33370 18.25391 1.000 15.05704 212 PHE A O 1
ATOM 1477 N N . MET A 1 185 ? -0.10832 12.81417 19.25369 1.000 14.83675 213 MET A N 1
ATOM 1478 C CA . MET A 1 185 ? 0.54748 13.25066 18.03332 1.000 8.94226 213 MET A CA 1
ATOM 1479 C C . MET A 1 185 ? 1.93227 12.62442 17.94664 1.000 13.86481 213 MET A C 1
ATOM 1480 O O . MET A 1 185 ? 2.58011 12.38333 18.96315 1.000 14.32479 213 MET A O 1
ATOM 1485 N N . LEU A 1 186 ? 2.36092 12.33143 16.72968 1.000 11.66855 214 LEU A N 1
ATOM 1486 C CA A LEU A 1 186 ? 3.75854 12.03198 16.44861 0.516 10.26344 214 LEU A CA 1
ATOM 1487 C CA B LEU A 1 186 ? 3.75949 12.03700 16.44334 0.484 10.31434 214 LEU A CA 1
ATOM 1488 C C . LEU A 1 186 ? 4.38684 13.31060 15.90421 1.000 13.49371 214 LEU A C 1
ATOM 1489 O O . LEU A 1 186 ? 3.89229 13.87698 14.93448 1.000 16.29155 214 LEU A O 1
ATOM 1498 N N . VAL A 1 187 ? 5.46350 13.76023 16.53078 1.000 11.95535 215 VAL A N 1
ATOM 1499 C CA . VAL A 1 187 ? 6.04283 15.06601 16.21847 1.000 12.47845 215 VAL A CA 1
ATOM 1500 C C . VAL A 1 187 ? 7.53812 14.86421 16.04544 1.000 12.17319 215 VAL A C 1
ATOM 1501 O O . VAL A 1 187 ? 8.16485 14.21092 16.88191 1.000 16.64274 215 VAL A O 1
ATOM 1505 N N . ASN A 1 188 ? 8.11251 15.41229 14.97076 1.000 12.49019 216 ASN A N 1
ATOM 1506 C CA . ASN A 1 188 ? 9.54542 15.20178 14.79431 1.000 13.63727 216 ASN A CA 1
ATOM 1507 C C . ASN A 1 188 ? 10.28884 16.34346 15.48227 1.000 16.35451 216 ASN A C 1
ATOM 1508 O O . ASN A 1 188 ? 9.69511 17.19396 16.14417 1.000 16.17519 216 ASN A O 1
ATOM 1513 N N . GLN A 1 189 ? 11.61454 16.36894 15.32424 1.000 15.71565 217 GLN A N 1
ATOM 1514 C CA . GLN A 1 189 ? 12.43978 17.27515 16.10358 1.000 19.54014 217 GLN A CA 1
ATOM 1515 C C . GLN A 1 189 ? 12.22290 18.73334 15.70985 1.000 23.20889 217 GLN A C 1
ATOM 1516 O O . GLN A 1 189 ? 12.48012 19.62780 16.52364 1.000 21.58073 217 GLN A O 1
ATOM 1522 N N . GLU A 1 190 ? 11.75645 18.99385 14.49149 1.000 14.47375 218 GLU A N 1
ATOM 1523 C CA . GLU A 1 190 ? 11.50146 20.36241 14.06002 1.000 18.10815 218 GLU A CA 1
ATOM 1524 C C . GLU A 1 190 ? 10.12124 20.83647 14.48137 1.000 19.96233 218 GLU A C 1
ATOM 1525 O O . GLU A 1 190 ? 9.76518 21.98064 14.20361 1.000 17.26175 218 GLU A O 1
ATOM 1531 N N . GLY A 1 191 ? 9.36824 19.99974 15.19359 1.000 15.88082 219 GLY A N 1
ATOM 1532 C CA . GLY A 1 191 ? 8.01393 20.36055 15.58379 1.000 15.06232 219 GLY A CA 1
ATOM 1533 C C . GLY A 1 191 ? 6.98942 20.13494 14.50935 1.000 19.12911 219 GLY A C 1
ATOM 1534 O O . GLY A 1 191 ? 5.88327 20.69195 14.57846 1.000 16.97062 219 GLY A O 1
ATOM 1535 N N . LEU A 1 192 ? 7.32622 19.34509 13.50187 1.000 15.26950 220 LEU A N 1
ATOM 1536 C CA . LEU A 1 192 ? 6.35371 18.96640 12.49519 1.000 14.65486 220 LEU A CA 1
ATOM 1537 C C . LEU A 1 192 ? 5.40771 17.93199 13.09029 1.000 15.23628 220 LEU A C 1
ATOM 1538 O O . LEU A 1 192 ? 5.84435 16.86787 13.53688 1.000 12.22836 220 LEU A O 1
ATOM 1543 N N . ILE A 1 193 ? 4.11322 18.24670 13.12551 1.000 14.68357 221 ILE A N 1
ATOM 1544 C CA . ILE A 1 193 ? 3.10134 17.30313 13.61817 1.000 14.99880 221 ILE A CA 1
ATOM 1545 C C . ILE A 1 193 ? 2.88526 16.29701 12.49272 1.000 14.30220 221 ILE A C 1
ATOM 1546 O O . ILE A 1 193 ? 2.16949 16.57971 11.53306 1.000 15.91160 221 ILE A O 1
ATOM 1551 N N . MET A 1 194 ? 3.55355 15.14360 12.57179 1.000 13.84071 222 MET A N 1
ATOM 1552 C CA . MET A 1 194 ? 3.43795 14.19585 11.47277 1.000 12.04331 222 MET A CA 1
ATOM 1553 C C . MET A 1 194 ? 2.05969 13.53307 11.46485 1.000 13.20727 222 MET A C 1
ATOM 1554 O O . MET A 1 194 ? 1.50089 13.25456 10.39193 1.000 15.33318 222 MET A O 1
ATOM 1559 N N . MET A 1 195 ? 1.53760 13.19740 12.64425 1.000 15.84251 223 MET A N 1
ATOM 1560 C CA . MET A 1 195 ? 0.19479 12.62767 12.72908 1.000 16.53820 223 MET A CA 1
ATOM 1561 C C . MET A 1 195 ? -0.51656 13.17658 13.96091 1.000 13.72898 223 MET A C 1
ATOM 1562 O O . MET A 1 195 ? 0.09661 13.41994 15.00079 1.000 14.40600 223 MET A O 1
ATOM 1567 N N . ASP A 1 196 ? -1.81643 13.39446 13.82045 1.000 13.45157 224 ASP A N 1
ATOM 1568 C CA . ASP A 1 196 ? -2.69181 13.85963 14.88162 1.000 16.53494 224 ASP A CA 1
ATOM 1569 C C . ASP A 1 196 ? -3.85800 12.88844 14.91322 1.000 12.58640 224 ASP A C 1
ATOM 1570 O O . ASP A 1 196 ? -4.56314 12.75988 13.90521 1.000 13.19334 224 ASP A O 1
ATOM 1575 N N . ASN A 1 197 ? -4.05804 12.19698 16.04759 1.000 13.15942 225 ASN A N 1
ATOM 1576 C CA . ASN A 1 197 ? -5.13521 11.20704 16.10541 1.000 13.00313 225 ASN A CA 1
ATOM 1577 C C . ASN A 1 197 ? -6.51740 11.85520 16.06513 1.000 20.50924 225 ASN A C 1
ATOM 1578 O O . ASN A 1 197 ? -7.51165 11.14685 15.86972 1.000 18.23763 225 ASN A O 1
ATOM 1583 N N . LYS A 1 198 ? -6.61060 13.17571 16.20416 1.000 16.01340 226 LYS A N 1
ATOM 1584 C CA . LYS A 1 198 ? -7.88988 13.84581 16.01669 1.000 17.29027 226 LYS A CA 1
ATOM 1585 C C . LYS A 1 198 ? -8.11889 14.27373 14.57038 1.000 17.83725 226 LYS A C 1
ATOM 1586 O O . LYS A 1 198 ? -9.19390 14.80015 14.25551 1.000 16.52864 226 LYS A O 1
ATOM 1592 N N . GLY A 1 199 ? -7.12677 14.09683 13.69466 1.000 18.18058 227 GLY A N 1
ATOM 1593 C CA . GLY A 1 199 ? -7.27091 14.36236 12.27324 1.000 18.95656 227 GLY A CA 1
ATOM 1594 C C . GLY A 1 199 ? -7.31837 15.82486 11.88249 1.000 18.66367 227 GLY A C 1
ATOM 1595 O O . GLY A 1 199 ? -7.80644 16.14852 10.79832 1.000 21.71722 227 GLY A O 1
ATOM 1596 N N . LYS A 1 200 ? -6.83808 16.71962 12.73518 1.000 13.32927 228 LYS A N 1
ATOM 1597 C CA . LYS A 1 200 ? -6.98608 18.15742 12.51377 1.000 13.58690 228 LYS A CA 1
ATOM 1598 C C . LYS A 1 200 ? -5.66995 18.88360 12.28905 1.000 13.50470 228 LYS A C 1
ATOM 1599 O O . LYS A 1 200 ? -5.64052 19.86082 11.53752 1.000 20.18589 228 LYS A O 1
ATOM 1605 N N . LEU A 1 201 ? -4.58759 18.44054 12.92557 1.000 15.92910 229 LEU A N 1
ATOM 1606 C CA . LEU A 1 201 ? -3.34468 19.20858 12.95191 1.000 16.81959 229 LEU A CA 1
ATOM 1607 C C . LEU A 1 201 ? -2.22590 18.58726 12.13737 1.000 19.95653 229 LEU A C 1
ATOM 1608 O O . LEU A 1 201 ? -1.11038 19.11914 12.16466 1.000 14.52933 229 LEU A O 1
ATOM 1613 N N . SER A 1 202 ? -2.48698 17.48937 11.40984 1.000 16.22023 230 SER A N 1
ATOM 1614 C CA . SER A 1 202 ? -1.42930 16.82775 10.64086 1.000 15.97075 230 SER A CA 1
ATOM 1615 C C . SER A 1 202 ? -0.77828 17.79407 9.66035 1.000 14.28887 230 SER A C 1
ATOM 1616 O O . SER A 1 202 ? -1.46967 18.51991 8.94252 1.000 15.79559 230 SER A O 1
ATOM 1619 N N . GLY A 1 203 ? 0.55613 17.78729 9.61736 1.000 13.07741 231 GLY A N 1
ATOM 1620 C CA . GLY A 1 203 ? 1.29803 18.63527 8.71811 1.000 16.19865 231 GLY A CA 1
ATOM 1621 C C . GLY A 1 203 ? 1.62060 20.01379 9.25787 1.000 17.63055 231 GLY A C 1
ATOM 1622 O O . GLY A 1 203 ? 2.39937 20.74075 8.62784 1.000 17.29152 231 GLY A O 1
ATOM 1623 N N . ARG A 1 204 ? 1.05131 20.40134 10.39414 1.000 15.33283 232 ARG A N 1
ATOM 1624 C CA . ARG A 1 204 ? 1.25033 21.73810 10.94113 1.000 14.97408 232 ARG A CA 1
ATOM 1625 C C . ARG A 1 204 ? 2.35435 21.74971 12.00015 1.000 16.33705 232 ARG A C 1
ATOM 1626 O O . ARG A 1 204 ? 2.98154 20.72537 12.29491 1.000 15.62331 232 ARG A O 1
ATOM 1634 N N . LYS A 1 205 ? 2.60355 22.93321 12.57593 1.000 15.47671 233 LYS A N 1
ATOM 1635 C CA . LYS A 1 205 ? 3.71199 23.12568 13.51346 1.000 17.18669 233 LYS A CA 1
ATOM 1636 C C . LYS A 1 205 ? 3.21900 23.05372 14.95212 1.000 20.83010 233 LYS A C 1
ATOM 1637 O O . LYS A 1 205 ? 2.25226 23.72209 15.30836 1.000 13.88396 233 LYS A O 1
ATOM 1643 N N . LEU A 1 206 ? 3.90860 22.26939 15.78946 1.000 17.51940 234 LEU A N 1
ATOM 1644 C CA . LEU A 1 206 ? 3.49134 22.16285 17.18600 1.000 17.07153 234 LEU A CA 1
ATOM 1645 C C . LEU A 1 206 ? 3.51158 23.53022 17.87632 1.000 14.50882 234 LEU A C 1
ATOM 1646 O O . LEU A 1 206 ? 2.61761 23.84562 18.67515 1.000 17.91331 234 LEU A O 1
ATOM 1651 N N . SER A 1 207 ? 4.50734 24.37245 17.55477 1.000 18.29740 235 SER A N 1
ATOM 1652 C CA . SER A 1 207 ? 4.62092 25.66978 18.21313 1.000 19.00077 235 SER A CA 1
ATOM 1653 C C . SER A 1 207 ? 3.47879 26.60562 17.85330 1.000 21.26923 235 SER A C 1
ATOM 1654 O O . SER A 1 207 ? 3.28797 27.61433 18.53659 1.000 20.85702 235 SER A O 1
ATOM 1657 N N . ASP A 1 208 ? 2.72180 26.31056 16.80384 1.000 18.16386 236 ASP A N 1
ATOM 1658 C CA . ASP A 1 208 ? 1.59256 27.16415 16.46609 1.000 16.06706 236 ASP A CA 1
ATOM 1659 C C . ASP A 1 208 ? 0.35319 26.87141 17.29823 1.000 20.32596 236 ASP A C 1
ATOM 1660 O O . ASP A 1 208 ? -0.59516 27.66854 17.27518 1.000 17.67280 236 ASP A O 1
ATOM 1665 N N . TYR A 1 209 ? 0.32160 25.75625 18.01986 1.000 16.06713 237 TYR A N 1
ATOM 1666 C CA . TYR A 1 209 ? -0.86187 25.39820 18.79223 1.000 20.42769 237 TYR A CA 1
ATOM 1667 C C . TYR A 1 209 ? -0.58546 25.19123 20.26914 1.000 17.84473 237 TYR A C 1
ATOM 1668 O O . TYR A 1 209 ? -1.52888 25.19611 21.06019 1.000 16.93202 237 TYR A O 1
ATOM 1677 N N . ALA A 1 210 ? 0.67310 25.04550 20.67044 1.000 17.83217 238 ALA A N 1
ATOM 1678 C CA . ALA A 1 210 ? 1.03023 24.92519 22.07811 1.000 15.40136 238 ALA A CA 1
ATOM 1679 C C . ALA A 1 210 ? 1.33892 26.30708 22.63858 1.000 24.88977 238 ALA A C 1
ATOM 1680 O O . ALA A 1 210 ? 2.16334 27.03943 22.07967 1.000 23.88545 238 ALA A O 1
ATOM 1682 N N . GLY A 1 211 ? 0.70313 26.63999 23.76297 1.000 18.97520 239 GLY A N 1
ATOM 1683 C CA . GLY A 1 211 ? 0.85427 27.95284 24.35354 1.000 22.93912 239 GLY A CA 1
ATOM 1684 C C . GLY A 1 211 ? 2.18239 28.17278 25.03889 1.000 29.96139 239 GLY A C 1
ATOM 1685 O O . GLY A 1 211 ? 2.57078 29.32611 25.24172 1.000 23.10961 239 GLY A O 1
ATOM 1686 N N . SER A 1 212 ? 2.86887 27.10154 25.41955 1.000 19.33994 240 SER A N 1
ATOM 1687 C CA . SER A 1 212 ? 4.17924 27.14078 26.05039 1.000 22.47953 240 SER A CA 1
ATOM 1688 C C . SER A 1 212 ? 5.11190 26.16582 25.35061 1.000 23.75962 240 SER A C 1
ATOM 1689 O O . SER A 1 212 ? 4.66181 25.30280 24.58709 1.000 21.02397 240 SER A O 1
ATOM 1692 N N . PRO A 1 213 ? 6.42284 26.27844 25.58516 1.000 24.53860 241 PRO A N 1
ATOM 1693 C CA . PRO A 1 213 ? 7.37100 25.36186 24.94241 1.000 24.83542 241 PRO A CA 1
ATOM 1694 C C . PRO A 1 213 ? 7.11365 23.90895 25.30460 1.000 24.68311 241 PRO A C 1
ATOM 1695 O O . PRO A 1 213 ? 6.87961 23.56043 26.46217 1.000 22.31187 241 PRO A O 1
ATOM 1699 N N . VAL A 1 214 ? 7.23384 23.05178 24.30434 1.000 22.38169 242 VAL A N 1
ATOM 1700 C CA . VAL A 1 214 ? 7.14687 21.61145 24.47562 1.000 19.39205 242 VAL A CA 1
ATOM 1701 C C . VAL A 1 214 ? 8.55698 21.06121 24.26727 1.000 20.71414 242 VAL A C 1
ATOM 1702 O O . VAL A 1 214 ? 9.15574 21.26866 23.20578 1.000 27.46791 242 VAL A O 1
ATOM 1706 N N . VAL A 1 215 ? 9.10241 20.36963 25.27099 1.000 23.14991 243 VAL A N 1
ATOM 1707 C CA . VAL A 1 215 ? 10.50849 19.96518 25.18743 1.000 19.04389 243 VAL A CA 1
ATOM 1708 C C . VAL A 1 215 ? 10.64503 18.68273 24.37631 1.000 20.52655 243 VAL A C 1
ATOM 1709 O O . VAL A 1 215 ? 10.75674 17.57810 24.92366 1.000 26.56407 243 VAL A O 1
ATOM 1713 N N . LEU A 1 216 ? 10.64599 18.83354 23.06154 1.000 20.20440 244 LEU A N 1
ATOM 1714 C CA . LEU A 1 216 ? 10.90764 17.72049 22.16436 1.000 20.06615 244 LEU A CA 1
ATOM 1715 C C . LEU A 1 216 ? 12.30061 17.17580 22.47274 1.000 25.59342 244 LEU A C 1
ATOM 1716 O O . LEU A 1 216 ? 13.20337 17.92926 22.84331 1.000 23.37042 244 LEU A O 1
ATOM 1721 N N . GLY A 1 217 ? 12.46863 15.85699 22.35478 1.000 20.39553 245 GLY A N 1
ATOM 1722 C CA . GLY A 1 217 ? 13.76324 15.22821 22.57672 1.000 23.39657 245 GLY A CA 1
ATOM 1723 C C . GLY A 1 217 ? 13.96942 14.67959 23.97376 1.000 26.53729 245 GLY A C 1
ATOM 1724 O O . GLY A 1 217 ? 14.97211 13.98925 24.21098 1.000 25.46961 245 GLY A O 1
ATOM 1725 N N . ALA A 1 218 ? 13.06511 14.96662 24.90069 1.000 23.48359 246 ALA A N 1
ATOM 1726 C CA . ALA A 1 218 ? 13.20574 14.48869 26.26536 1.000 28.95405 246 ALA A CA 1
ATOM 1727 C C . ALA A 1 218 ? 12.63199 13.08901 26.39035 1.000 21.07594 246 ALA A C 1
ATOM 1728 O O . ALA A 1 218 ? 11.65235 12.74342 25.72298 1.000 21.32001 246 ALA A O 1
ATOM 1730 N N . GLU A 1 219 ? 13.26416 12.27671 27.23819 1.000 23.73700 247 GLU A N 1
ATOM 1731 C CA . GLU A 1 219 ? 12.71291 10.96130 27.57179 1.000 23.50118 247 GLU A CA 1
ATOM 1732 C C . GLU A 1 219 ? 11.27916 11.07835 28.07229 1.000 22.92070 247 GLU A C 1
ATOM 1733 O O . GLU A 1 219 ? 10.39437 10.33461 27.64309 1.000 23.47514 247 GLU A O 1
ATOM 1739 N N . TYR A 1 220 ? 11.03876 11.98953 29.01199 1.000 21.53075 248 TYR A N 1
ATOM 1740 C CA . TYR A 1 220 ? 9.68059 12.23473 29.47038 1.000 26.41589 248 TYR A CA 1
ATOM 1741 C C . TYR A 1 220 ? 9.62521 13.59848 30.13220 1.000 32.10513 248 TYR A C 1
ATOM 1742 O O . TYR A 1 220 ? 10.40051 13.88083 31.05361 1.000 24.98491 248 TYR A O 1
ATOM 1751 N N . GLN A 1 221 ? 8.71035 14.43296 29.66048 1.000 24.85516 249 GLN A N 1
ATOM 1752 C CA . GLN A 1 221 ? 8.52983 15.75440 30.22901 1.000 22.62021 249 GLN A CA 1
ATOM 1753 C C . GLN A 1 221 ? 7.05934 16.09568 30.10227 1.000 27.48073 249 GLN A C 1
ATOM 1754 O O . GLN A 1 221 ? 6.42271 15.76209 29.09859 1.000 22.57014 249 GLN A O 1
ATOM 1760 N N . SER A 1 222 ? 6.52419 16.73943 31.12822 1.000 26.47366 250 SER A N 1
ATOM 1761 C CA . SER A 1 222 ? 5.10810 17.05360 31.17062 1.000 24.59588 250 SER A CA 1
ATOM 1762 C C . SER A 1 222 ? 4.94361 18.47742 31.67451 1.000 29.53297 250 SER A C 1
ATOM 1763 O O . SER A 1 222 ? 5.67969 18.91627 32.56409 1.000 28.91879 250 SER A O 1
ATOM 1766 N N . ARG A 1 223 ? 3.99635 19.20459 31.08605 1.000 25.77016 251 ARG A N 1
ATOM 1767 C CA . ARG A 1 223 ? 3.82042 20.60676 31.42312 1.000 27.61288 251 ARG A CA 1
ATOM 1768 C C . ARG A 1 223 ? 2.36994 21.00564 31.20351 1.000 24.47017 251 ARG A C 1
ATOM 1769 O O . ARG A 1 223 ? 1.74345 20.58718 30.22914 1.000 22.03507 251 ARG A O 1
ATOM 1777 N N . LYS A 1 224 ? 1.84687 21.82058 32.10986 1.000 19.26962 252 LYS A N 1
ATOM 1778 C CA . LYS A 1 224 ? 0.49326 22.33979 31.95908 1.000 19.02554 252 LYS A CA 1
ATOM 1779 C C . LYS A 1 224 ? 0.55046 23.57579 31.06805 1.000 20.58616 252 LYS A C 1
ATOM 1780 O O . LYS A 1 224 ? 1.43689 24.42333 31.22524 1.000 29.19274 252 LYS A O 1
ATOM 1786 N N . MET A 1 225 ? -0.35690 23.65492 30.10064 1.000 21.80403 253 MET A N 1
ATOM 1787 C CA . MET A 1 225 ? -0.40135 24.80798 29.21595 1.000 23.90339 253 MET A CA 1
ATOM 1788 C C . MET A 1 225 ? -1.72024 24.80528 28.46313 1.000 23.32943 253 MET A C 1
ATOM 1789 O O . MET A 1 225 ? -2.47358 23.83041 28.48112 1.000 23.04960 253 MET A O 1
ATOM 1794 N N . THR A 1 226 ? -1.96530 25.90287 27.75843 1.000 20.14451 254 THR A N 1
ATOM 1795 C CA . THR A 1 226 ? -3.04006 25.92952 26.79111 1.000 18.15948 254 THR A CA 1
ATOM 1796 C C . THR A 1 226 ? -2.54481 25.27905 25.50553 1.000 19.53528 254 THR A C 1
ATOM 1797 O O . THR A 1 226 ? -1.45687 25.60837 25.02014 1.000 23.17307 254 THR A O 1
ATOM 1801 N N . PHE A 1 227 ? -3.33424 24.35484 24.96018 1.000 17.88778 255 PHE A N 1
ATOM 1802 C CA . PHE A 1 227 ? -3.02813 23.69695 23.69165 1.000 18.43019 255 PHE A CA 1
ATOM 1803 C C . PHE A 1 227 ? -4.28383 23.67477 22.82590 1.000 21.05317 255 PHE A C 1
ATOM 1804 O O . PHE A 1 227 ? -5.29459 23.09178 23.22680 1.000 18.49076 255 PHE A O 1
ATOM 1812 N N . ASP A 1 228 ? -4.21996 24.30036 21.64311 1.000 16.66115 256 ASP A N 1
ATOM 1813 C CA . ASP A 1 228 ? -5.35413 24.36196 20.70598 1.000 20.57385 256 ASP A CA 1
ATOM 1814 C C . ASP A 1 228 ? -6.65641 24.69025 21.45397 1.000 19.85051 256 ASP A C 1
ATOM 1815 O O . ASP A 1 228 ? -7.66107 23.97226 21.39015 1.000 17.41729 256 ASP A O 1
ATOM 1820 N N . GLN A 1 229 ? -6.59338 25.77296 22.23862 1.000 20.80264 257 GLN A N 1
ATOM 1821 C CA . GLN A 1 229 ? -7.69446 26.41782 22.97379 1.000 22.70206 257 GLN A CA 1
ATOM 1822 C C . GLN A 1 229 ? -8.15514 25.69404 24.23174 1.000 28.79820 257 GLN A C 1
ATOM 1823 O O . GLN A 1 229 ? -9.18197 26.09743 24.79154 1.000 29.77827 257 GLN A O 1
ATOM 1829 N N . VAL A 1 230 ? -7.43540 24.68964 24.72899 1.000 20.86938 258 VAL A N 1
ATOM 1830 C CA . VAL A 1 230 ? -7.87601 23.94584 25.89944 1.000 23.44420 258 VAL A CA 1
ATOM 1831 C C . VAL A 1 230 ? -6.75112 23.91083 26.92410 1.000 23.93529 258 VAL A C 1
ATOM 1832 O O . VAL A 1 230 ? -5.62020 23.54363 26.59534 1.000 20.41743 258 VAL A O 1
ATOM 1836 N N . GLU A 1 231 ? -7.05634 24.31049 28.15827 1.000 24.25800 259 GLU A N 1
ATOM 1837 C CA A GLU A 1 231 ? -6.09750 24.14389 29.24060 0.424 25.87205 259 GLU A CA 1
ATOM 1838 C CA B GLU A 1 231 ? -6.12673 24.14156 29.26822 0.576 25.89260 259 GLU A CA 1
ATOM 1839 C C . GLU A 1 231 ? -5.84891 22.65473 29.45836 1.000 23.39577 259 GLU A C 1
ATOM 1840 O O . GLU A 1 231 ? -6.77533 21.88525 29.72937 1.000 20.39552 259 GLU A O 1
ATOM 1851 N N . SER A 1 232 ? -4.59177 22.24578 29.30966 1.000 19.28857 260 SER A N 1
ATOM 1852 C CA . SER A 1 232 ? -4.26413 20.82658 29.19239 1.000 23.38398 260 SER A CA 1
ATOM 1853 C C . SER A 1 232 ? -2.96794 20.49668 29.91331 1.000 22.89481 260 SER A C 1
ATOM 1854 O O . SER A 1 232 ? -2.20186 21.37975 30.29185 1.000 20.47463 260 SER A O 1
ATOM 1857 N N . VAL A 1 233 ? -2.72404 19.20203 30.10428 1.000 19.65743 261 VAL A N 1
ATOM 1858 C CA A VAL A 1 233 ? -1.38821 18.69019 30.41193 0.703 19.98024 261 VAL A CA 1
ATOM 1859 C CA B VAL A 1 233 ? -1.38354 18.70769 30.40242 0.297 20.01091 261 VAL A CA 1
ATOM 1860 C C . VAL A 1 233 ? -0.82678 18.10837 29.12159 1.000 18.86202 261 VAL A C 1
ATOM 1861 O O . VAL A 1 233 ? -1.45445 17.23517 28.50536 1.000 19.02713 261 VAL A O 1
ATOM 1868 N N . VAL A 1 234 ? 0.33244 18.60430 28.69971 1.000 18.48265 262 VAL A N 1
ATOM 1869 C CA . VAL A 1 234 ? 0.99985 18.14023 27.49471 1.000 17.19306 262 VAL A CA 1
ATOM 1870 C C . VAL A 1 234 ? 2.21621 17.34365 27.93906 1.000 21.91490 262 VAL A C 1
ATOM 1871 O O . VAL A 1 234 ? 3.04132 17.85010 28.70691 1.000 20.23646 262 VAL A O 1
ATOM 1875 N N . SER A 1 235 ? 2.31079 16.09065 27.48957 1.000 20.10443 263 SER A N 1
ATOM 1876 C CA . SER A 1 235 ? 3.42977 15.22589 27.83439 1.000 16.85028 263 SER A CA 1
ATOM 1877 C C . SER A 1 235 ? 4.15764 14.80534 26.56842 1.000 16.29526 263 SER A C 1
ATOM 1878 O O . SER A 1 235 ? 3.55614 14.64889 25.50907 1.000 16.43202 263 SER A O 1
ATOM 1881 N N . VAL A 1 236 ? 5.46676 14.62843 26.68253 1.000 14.97202 264 VAL A N 1
ATOM 1882 C CA A VAL A 1 236 ? 6.30712 14.30321 25.54111 0.699 18.27717 264 VAL A CA 1
ATOM 1883 C CA B VAL A 1 236 ? 6.32134 14.31195 25.54654 0.301 18.28265 264 VAL A CA 1
ATOM 1884 C C . VAL A 1 236 ? 7.23392 13.16015 25.92462 1.000 15.21891 264 VAL A C 1
ATOM 1885 O O . VAL A 1 236 ? 7.72519 13.09527 27.05387 1.000 18.99762 264 VAL A O 1
ATOM 1892 N N . HIS A 1 237 ? 7.42888 12.23592 24.99011 1.000 14.56100 265 HIS A N 1
ATOM 1893 C CA . HIS A 1 237 ? 8.40265 11.16288 25.13568 1.000 19.74940 265 HIS A CA 1
ATOM 1894 C C . HIS A 1 237 ? 9.11961 11.00598 23.81226 1.000 18.73906 265 HIS A C 1
ATOM 1895 O O . HIS A 1 237 ? 8.47818 10.73642 22.78965 1.000 16.43866 265 HIS A O 1
ATOM 1902 N N . HIS A 1 238 ? 10.44084 11.17810 23.82952 1.000 16.22438 266 HIS A N 1
ATOM 1903 C CA . HIS A 1 238 ? 11.24110 10.97411 22.63522 1.000 19.03643 266 HIS A CA 1
ATOM 1904 C C . HIS A 1 238 ? 11.38823 9.48444 22.36740 1.000 22.72493 266 HIS A C 1
ATOM 1905 O O . HIS A 1 238 ? 11.63202 8.69721 23.28585 1.000 19.25467 266 HIS A O 1
ATOM 1912 N N . LEU A 1 239 ? 11.24140 9.10178 21.10309 1.000 18.55897 267 LEU A N 1
ATOM 1913 C CA . LEU A 1 239 ? 11.43726 7.71883 20.69902 1.000 20.92993 267 LEU A CA 1
ATOM 1914 C C . LEU A 1 239 ? 12.92883 7.49291 20.47122 1.000 27.11806 267 LEU A C 1
ATOM 1915 O O . LEU A 1 239 ? 13.59754 8.32067 19.84716 1.000 31.89084 267 LEU A O 1
ATOM 1920 N N . ALA A 1 240 ? 13.45340 6.37911 20.95964 1.000 30.70011 268 ALA A N 1
ATOM 1921 C CA . ALA A 1 240 ? 14.89471 6.18754 20.83231 1.000 27.02073 268 ALA A CA 1
ATOM 1922 C C . ALA A 1 240 ? 15.22496 5.56518 19.48564 1.000 27.03238 268 ALA A C 1
ATOM 1923 O O . ALA A 1 240 ? 15.91622 4.54669 19.42251 1.000 36.36683 268 ALA A O 1
ATOM 1925 N N . LEU A 1 241 ? 14.72095 6.15621 18.40097 1.000 23.91083 269 LEU A N 1
ATOM 1926 C CA . LEU A 1 241 ? 14.89793 5.59877 17.06650 1.000 22.43161 269 LEU A CA 1
ATOM 1927 C C . LEU A 1 241 ? 15.84599 6.40263 16.18903 1.000 25.42666 269 LEU A C 1
ATOM 1928 O O . LEU A 1 241 ? 16.10483 5.99364 15.04494 1.000 22.77255 269 LEU A O 1
ATOM 1933 N N . ASP A 1 242 ? 16.35766 7.53417 16.66885 1.000 20.81234 270 ASP A N 1
ATOM 1934 C CA . ASP A 1 242 ? 17.10109 8.41747 15.78087 1.000 19.42015 270 ASP A CA 1
ATOM 1935 C C . ASP A 1 242 ? 18.44464 7.82257 15.38472 1.000 24.86051 270 ASP A C 1
ATOM 1936 O O . ASP A 1 242 ? 19.09425 7.09717 16.14487 1.000 23.09020 270 ASP A O 1
ATOM 1941 N N . ASP A 1 243 ? 18.85511 8.15821 14.16840 1.000 22.37512 271 ASP A N 1
ATOM 1942 C CA . ASP A 1 243 ? 20.05734 7.61190 13.53961 1.000 25.09347 271 ASP A CA 1
ATOM 1943 C C . ASP A 1 243 ? 20.68178 8.79338 12.80133 1.000 20.96861 271 ASP A C 1
ATOM 1944 O O . ASP A 1 243 ? 20.19237 9.18452 11.74061 1.000 21.01288 271 ASP A O 1
ATOM 1949 N N . PHE A 1 244 ? 21.71417 9.39352 13.39261 1.000 22.56184 272 PHE A N 1
ATOM 1950 C CA . PHE A 1 244 ? 22.34106 10.61158 12.86742 1.000 19.94564 272 PHE A CA 1
ATOM 1951 C C . PHE A 1 244 ? 21.29855 11.67938 12.53898 1.000 20.51749 272 PHE A C 1
ATOM 1952 O O . PHE A 1 244 ? 21.31579 12.30378 11.47732 1.000 19.59225 272 PHE A O 1
ATOM 1960 N N . GLY A 1 245 ? 20.38014 11.88889 13.47777 1.000 18.88233 273 GLY A N 1
ATOM 1961 C CA . GLY A 1 245 ? 19.37123 12.91885 13.33674 1.000 27.48842 273 GLY A CA 1
ATOM 1962 C C . GLY A 1 245 ? 18.22882 12.59936 12.40287 1.000 23.30482 273 GLY A C 1
ATOM 1963 O O . GLY A 1 245 ? 17.31917 13.42332 12.27234 1.000 20.84704 273 GLY A O 1
ATOM 1964 N N . LYS A 1 246 ? 18.24051 11.44828 11.73554 1.000 23.59391 274 LYS A N 1
ATOM 1965 C CA . LYS A 1 246 ? 17.05947 10.96714 11.02109 1.000 22.57884 274 LYS A CA 1
ATOM 1966 C C . LYS A 1 246 ? 16.17149 10.17101 11.97891 1.000 18.91523 274 LYS A C 1
ATOM 1967 O O . LYS A 1 246 ? 16.63182 9.67618 13.00228 1.000 21.26243 274 LYS A O 1
ATOM 1973 N N . MET A 1 247 ? 14.87692 10.06258 11.64543 1.000 20.44375 275 MET A N 1
ATOM 1974 C CA . MET A 1 247 ? 13.93795 9.31524 12.49037 1.000 15.84023 275 MET A CA 1
ATOM 1975 C C . MET A 1 247 ? 13.95261 9.86230 13.91238 1.000 21.70904 275 MET A C 1
ATOM 1976 O O . MET A 1 247 ? 13.98491 9.11763 14.89617 1.000 22.60881 275 MET A O 1
ATOM 1981 N N . ASN A 1 248 ? 13.96906 11.18545 14.01375 1.000 16.80970 276 ASN A N 1
ATOM 1982 C CA . ASN A 1 248 ? 14.02985 11.89908 15.28766 1.000 17.27238 276 ASN A CA 1
ATOM 1983 C C . ASN A 1 248 ? 12.58933 12.24204 15.66397 1.000 19.29833 276 ASN A C 1
ATOM 1984 O O . ASN A 1 248 ? 12.08499 13.31643 15.33485 1.000 18.46806 276 ASN A O 1
ATOM 1989 N N . TRP A 1 249 ? 11.91254 11.31078 16.33720 1.000 15.15823 277 TRP A N 1
ATOM 1990 C CA . TRP A 1 249 ? 10.46868 11.39263 16.54571 1.000 15.98334 277 TRP A CA 1
ATOM 1991 C C . TRP A 1 249 ? 10.11864 11.39429 18.03040 1.000 12.82453 277 TRP A C 1
ATOM 1992 O O . TRP A 1 249 ? 10.85109 10.86732 18.87082 1.000 18.29744 277 TRP A O 1
ATOM 2003 N N . ASN A 1 250 ? 8.94397 11.94359 18.33268 1.000 13.51943 278 ASN A N 1
ATOM 2004 C CA . ASN A 1 250 ? 8.45082 12.07679 19.68856 1.000 15.37379 278 ASN A CA 1
ATOM 2005 C C . ASN A 1 250 ? 6.97547 11.72866 19.68313 1.000 16.31497 278 ASN A C 1
ATOM 2006 O O . ASN A 1 250 ? 6.28158 12.03898 18.71880 1.000 14.45872 278 ASN A O 1
ATOM 2011 N N . VAL A 1 251 ? 6.48355 11.11040 20.75357 1.000 13.69928 279 VAL A N 1
ATOM 2012 C CA A VAL A 1 251 ? 5.04137 11.00603 20.98983 0.605 13.42936 279 VAL A CA 1
ATOM 2013 C CA B VAL A 1 251 ? 5.04472 11.01418 20.97546 0.395 13.47405 279 VAL A CA 1
ATOM 2014 C C . VAL A 1 251 ? 4.65099 12.13306 21.92678 1.000 13.24455 279 VAL A C 1
ATOM 2015 O O . VAL A 1 251 ? 5.31227 12.35507 22.94465 1.000 17.27716 279 VAL A O 1
ATOM 2022 N N . VAL A 1 252 ? 3.58075 12.84631 21.59358 1.000 13.54440 280 VAL A N 1
ATOM 2023 C CA . VAL A 1 252 ? 3.11706 13.95648 22.41365 1.000 15.58338 280 VAL A CA 1
ATOM 2024 C C . VAL A 1 252 ? 1.65407 13.70122 22.72546 1.000 16.39876 280 VAL A C 1
ATOM 2025 O O . VAL A 1 252 ? 0.87263 13.44867 21.80528 1.000 18.86356 280 VAL A O 1
ATOM 2029 N N . SER A 1 253 ? 1.28691 13.75289 24.00109 1.000 12.28116 281 SER A N 1
ATOM 2030 C CA . SER A 1 253 ? -0.11270 13.60400 24.38493 1.000 15.27726 281 SER A CA 1
ATOM 2031 C C . SER A 1 253 ? -0.64341 14.90784 24.95920 1.000 17.07274 281 SER A C 1
ATOM 2032 O O . SER A 1 253 ? 0.08805 15.66050 25.60491 1.000 17.31417 281 SER A O 1
ATOM 2035 N N . VAL A 1 254 ? -1.94287 15.15940 24.74618 1.000 15.10396 282 VAL A N 1
ATOM 2036 C CA . VAL A 1 254 ? -2.58040 16.37617 25.22041 1.000 16.88206 282 VAL A CA 1
ATOM 2037 C C . VAL A 1 254 ? -3.86854 15.93853 25.89241 1.000 14.25129 282 VAL A C 1
ATOM 2038 O O . VAL A 1 254 ? -4.75047 15.38716 25.23203 1.000 16.39060 282 VAL A O 1
ATOM 2042 N N . THR A 1 255 ? -3.95887 16.14692 27.20034 1.000 18.14769 283 THR A N 1
ATOM 2043 C CA . THR A 1 255 ? -5.11118 15.77482 28.01682 1.000 21.74040 283 THR A CA 1
ATOM 2044 C C . THR A 1 255 ? -5.76832 17.01188 28.60745 1.000 20.65063 283 THR A C 1
ATOM 2045 O O . THR A 1 255 ? -5.08363 17.81327 29.24742 1.000 19.73909 283 THR A O 1
ATOM 2049 N N . PRO A 1 256 ? -7.08098 17.18485 28.47188 1.000 20.33469 284 PRO A N 1
ATOM 2050 C CA . PRO A 1 256 ? -7.71985 18.35347 29.08515 1.000 20.05603 284 PRO A CA 1
ATOM 2051 C C . PRO A 1 256 ? -7.53909 18.32252 30.59288 1.000 25.18714 284 PRO A C 1
ATOM 2052 O O . PRO A 1 256 ? -7.68713 17.27842 31.22909 1.000 26.11992 284 PRO A O 1
ATOM 2056 N N . TRP A 1 257 ? -7.19225 19.48103 31.15943 1.000 24.41079 285 TRP A N 1
ATOM 2057 C CA . TRP A 1 257 ? -6.95988 19.56253 32.60076 1.000 30.20577 285 TRP A CA 1
ATOM 2058 C C . TRP A 1 257 ? -8.20634 19.18298 33.38552 1.000 32.87946 285 TRP A C 1
ATOM 2059 O O . TRP A 1 257 ? -8.10411 18.60745 34.47616 1.000 35.50032 285 TRP A O 1
ATOM 2070 N N . GLU A 1 258 ? -9.38491 19.49215 32.83968 1.000 33.96650 286 GLU A N 1
ATOM 2071 C CA . GLU A 1 258 ? -10.64465 19.18180 33.50436 1.000 43.72980 286 GLU A CA 1
ATOM 2072 C C . GLU A 1 258 ? -10.75140 17.71108 33.87353 1.000 50.37225 286 GLU A C 1
ATOM 2073 O O . GLU A 1 258 ? -11.39510 17.36071 34.87029 1.000 53.05278 286 GLU A O 1
ATOM 2079 N N . TYR A 1 259 ? -10.12636 16.83694 33.09092 1.000 46.56346 287 TYR A N 1
ATOM 2080 C CA . TYR A 1 259 ? -10.17764 15.41342 33.38200 1.000 44.72128 287 TYR A CA 1
ATOM 2081 C C . TYR A 1 259 ? -9.25661 15.02968 34.52465 1.000 51.86471 287 TYR A C 1
ATOM 2082 O O . TYR A 1 259 ? -9.29545 13.88253 34.97786 1.000 57.41202 287 TYR A O 1
ATOM 2091 N N . LEU A 1 260 ? -8.44172 15.96683 34.99823 1.000 48.11682 288 LEU A N 1
ATOM 2092 C CA . LEU A 1 260 ? -7.52231 15.75797 36.10508 1.000 51.65835 288 LEU A CA 1
ATOM 2093 C C . LEU A 1 260 ? -7.77601 16.76467 37.22406 1.000 55.62132 288 LEU A C 1
ATOM 2094 O O . LEU A 1 260 ? -6.85830 17.13681 37.95785 1.000 62.96057 288 LEU A O 1
ATOM 2099 N N . SER A 1 261 ? -9.01871 17.22050 37.35364 1.000 59.54759 289 SER A N 1
ATOM 2100 C CA . SER A 1 261 ? -9.40237 18.15481 38.40818 1.000 66.44445 289 SER A CA 1
ATOM 2101 C C . SER A 1 261 ? -10.91977 18.16856 38.58177 1.000 57.41349 289 SER A C 1
ATOM 2102 O O . SER A 1 261 ? -11.62412 17.33612 38.00708 1.000 58.21360 289 SER A O 1
ATOM 2105 N N . ASN B 1 9 ? 5.59908 -22.28225 -2.96684 1.000 65.18655 37 ASN B N 1
ATOM 2106 C CA . ASN B 1 9 ? 4.83332 -21.04734 -3.08833 1.000 57.72148 37 ASN B CA 1
ATOM 2107 C C . ASN B 1 9 ? 4.14189 -20.74894 -1.75892 1.000 62.13953 37 ASN B C 1
ATOM 2108 O O . ASN B 1 9 ? 4.52504 -19.81745 -1.04229 1.000 55.56953 37 ASN B O 1
ATOM 2113 N N . TYR B 1 10 ? 3.11258 -21.54181 -1.44206 1.000 54.07422 38 TYR B N 1
ATOM 2114 C CA . TYR B 1 10 ? 2.44587 -21.40441 -0.15247 1.000 52.12369 38 TYR B CA 1
ATOM 2115 C C . TYR B 1 10 ? 3.44704 -21.51052 0.99049 1.000 53.67832 38 TYR B C 1
ATOM 2116 O O . TYR B 1 10 ? 3.36482 -20.75694 1.96680 1.000 51.80149 38 TYR B O 1
ATOM 2125 N N . ALA B 1 11 ? 4.42360 -22.41831 0.86681 1.000 50.37129 39 ALA B N 1
ATOM 2126 C CA . ALA B 1 11 ? 5.40207 -22.62213 1.93450 1.000 53.87985 39 ALA B CA 1
ATOM 2127 C C . ALA B 1 11 ? 6.20290 -21.35511 2.21534 1.000 52.01722 39 ALA B C 1
ATOM 2128 O O . ALA B 1 11 ? 6.48745 -21.03923 3.37715 1.000 44.63086 39 ALA B O 1
ATOM 2130 N N . GLU B 1 12 ? 6.58905 -20.62557 1.16559 1.000 52.54149 40 GLU B N 1
ATOM 2131 C CA . GLU B 1 12 ? 7.27527 -19.35156 1.36056 1.000 57.18977 40 GLU B CA 1
ATOM 2132 C C . GLU B 1 12 ? 6.38788 -18.36694 2.10506 1.000 48.51388 40 GLU B C 1
ATOM 2133 O O . GLU B 1 12 ? 6.80925 -17.73768 3.08321 1.000 42.30746 40 GLU B O 1
ATOM 2139 N N . GLN B 1 13 ? 5.14343 -18.23092 1.65641 1.000 44.71383 41 GLN B N 1
ATOM 2140 C CA . GLN B 1 13 ? 4.25325 -17.24809 2.25102 1.000 43.29888 41 GLN B CA 1
ATOM 2141 C C . GLN B 1 13 ? 3.86409 -17.66587 3.65957 1.000 39.95080 41 GLN B C 1
ATOM 2142 O O . GLN B 1 13 ? 3.80614 -16.82720 4.56963 1.000 34.91955 41 GLN B O 1
ATOM 2148 N N . SER B 1 14 ? 3.61983 -18.97326 3.84736 1.000 36.92960 42 SER B N 1
ATOM 2149 C CA A SER B 1 14 ? 3.21278 -19.48853 5.15043 0.569 33.38976 42 SER B CA 1
ATOM 2150 C CA B SER B 1 14 ? 3.21414 -19.48954 5.14990 0.431 33.39251 42 SER B CA 1
ATOM 2151 C C . SER B 1 14 ? 4.32389 -19.33760 6.18165 1.000 25.52243 42 SER B C 1
ATOM 2152 O O . SER B 1 14 ? 4.05359 -19.02611 7.34710 1.000 25.71211 42 SER B O 1
ATOM 2157 N N . GLU B 1 15 ? 5.58305 -19.55370 5.77898 1.000 27.22039 43 GLU B N 1
ATOM 2158 C CA . GLU B 1 15 ? 6.67265 -19.37688 6.72997 1.000 28.27476 43 GLU B CA 1
ATOM 2159 C C . GLU B 1 15 ? 6.77156 -17.92444 7.17780 1.000 26.39624 43 GLU B C 1
ATOM 2160 O O . GLU B 1 15 ? 6.94502 -17.64980 8.37148 1.000 25.69421 43 GLU B O 1
ATOM 2166 N N . PHE B 1 16 ? 6.63773 -16.97688 6.24337 1.000 23.95762 44 PHE B N 1
ATOM 2167 C CA . PHE B 1 16 ? 6.67437 -15.57247 6.64617 1.000 29.83412 44 PHE B CA 1
ATOM 2168 C C . PHE B 1 16 ? 5.51057 -15.24552 7.57143 1.000 23.08214 44 PHE B C 1
ATOM 2169 O O . PHE B 1 16 ? 5.68608 -14.56500 8.58956 1.000 21.19491 44 PHE B O 1
ATOM 2177 N N . THR B 1 17 ? 4.31315 -15.72266 7.22215 1.000 21.58757 45 THR B N 1
ATOM 2178 C CA . THR B 1 17 ? 3.10693 -15.40954 7.97900 1.000 24.27449 45 THR B CA 1
ATOM 2179 C C . THR B 1 17 ? 3.17036 -15.97056 9.39401 1.000 21.02063 45 THR B C 1
ATOM 2180 O O . THR B 1 17 ? 2.90100 -15.25071 10.36106 1.000 17.33054 45 THR B O 1
ATOM 2184 N N . LEU B 1 18 ? 3.51797 -17.25934 9.54221 1.000 20.40315 46 LEU B N 1
ATOM 2185 C CA . LEU B 1 18 ? 3.60785 -17.83794 10.88219 1.000 17.42354 46 LEU B CA 1
ATOM 2186 C C . LEU B 1 18 ? 4.66548 -17.14998 11.72922 1.000 15.92861 46 LEU B C 1
ATOM 2187 O O . LEU B 1 18 ? 4.45656 -16.91682 12.92512 1.000 17.61947 46 LEU B O 1
ATOM 2192 N N . LYS B 1 19 ? 5.81649 -16.82822 11.14148 1.000 18.58168 47 LYS B N 1
ATOM 2193 C CA . LYS B 1 19 ? 6.83264 -16.12491 11.91857 1.000 20.61213 47 LYS B CA 1
ATOM 2194 C C . LYS B 1 19 ? 6.34566 -14.74269 12.32963 1.000 21.10261 47 LYS B C 1
ATOM 2195 O O . LYS B 1 19 ? 6.63004 -14.28830 13.44213 1.000 15.96539 47 LYS B O 1
ATOM 2201 N N . ALA B 1 20 ? 5.61694 -14.05351 11.44680 1.000 19.40370 48 ALA B N 1
ATOM 2202 C CA . ALA B 1 20 ? 5.09015 -12.74236 11.81627 1.000 19.52596 48 ALA B CA 1
ATOM 2203 C C . ALA B 1 20 ? 4.03302 -12.87090 12.90336 1.000 18.80386 48 ALA B C 1
ATOM 2204 O O . ALA B 1 20 ? 3.98543 -12.05989 13.83869 1.000 15.67647 48 ALA B O 1
ATOM 2206 N N . ILE B 1 21 ? 3.18247 -13.89126 12.80943 1.000 19.75302 49 ILE B N 1
ATOM 2207 C CA . ILE B 1 21 ? 2.22780 -14.12982 13.89122 1.000 20.89182 49 ILE B CA 1
ATOM 2208 C C . ILE B 1 21 ? 2.97129 -14.37059 15.19539 1.000 16.89281 49 ILE B C 1
ATOM 2209 O O . ILE B 1 21 ? 2.62898 -13.80652 16.24284 1.000 18.70692 49 ILE B O 1
ATOM 2214 N N . GLY B 1 22 ? 4.02793 -15.17586 15.14225 1.000 17.70153 50 GLY B N 1
ATOM 2215 C CA . GLY B 1 22 ? 4.76467 -15.48364 16.35090 1.000 16.60969 50 GLY B CA 1
ATOM 2216 C C . GLY B 1 22 ? 5.38877 -14.25552 16.98381 1.000 17.03575 50 GLY B C 1
ATOM 2217 O O . GLY B 1 22 ? 5.32839 -14.07437 18.20265 1.000 16.19830 50 GLY B O 1
ATOM 2218 N N . ARG B 1 23 ? 6.00905 -13.39642 16.16718 1.000 16.56033 51 ARG B N 1
ATOM 2219 C CA . ARG B 1 23 ? 6.59480 -12.18629 16.73192 1.000 17.50400 51 ARG B CA 1
ATOM 2220 C C . ARG B 1 23 ? 5.53060 -11.30917 17.35769 1.000 14.84719 51 ARG B C 1
ATOM 2221 O O . ARG B 1 23 ? 5.74633 -10.71758 18.41906 1.000 15.18551 51 ARG B O 1
ATOM 2229 N N . ASN B 1 24 ? 4.37584 -11.20586 16.71225 1.000 13.04859 52 ASN B N 1
ATOM 2230 C CA . ASN B 1 24 ? 3.33653 -10.34178 17.24298 1.000 13.19758 52 ASN B CA 1
ATOM 2231 C C . ASN B 1 24 ? 2.73028 -10.87543 18.53368 1.000 16.13076 52 ASN B C 1
ATOM 2232 O O . ASN B 1 24 ? 2.41761 -10.08805 19.43076 1.000 14.02046 52 ASN B O 1
ATOM 2237 N N . ILE B 1 25 ? 2.60572 -12.19379 18.67604 1.000 13.37083 53 ILE B N 1
ATOM 2238 C CA . ILE B 1 25 ? 2.20742 -12.74125 19.97141 1.000 16.72802 53 ILE B CA 1
ATOM 2239 C C . ILE B 1 25 ? 3.24967 -12.41271 21.02903 1.000 15.68100 53 ILE B C 1
ATOM 2240 O O . ILE B 1 25 ? 2.91478 -12.05551 22.16929 1.000 16.44727 53 ILE B O 1
ATOM 2245 N N . ASN B 1 26 ? 4.53521 -12.51110 20.66977 1.000 15.73398 54 ASN B N 1
ATOM 2246 C CA . ASN B 1 26 ? 5.57361 -12.16091 21.62325 1.000 15.23276 54 ASN B CA 1
ATOM 2247 C C . ASN B 1 26 ? 5.49288 -10.68573 22.00695 1.000 14.67240 54 ASN B C 1
ATOM 2248 O O . ASN B 1 26 ? 5.72572 -10.33133 23.16833 1.000 15.71861 54 ASN B O 1
ATOM 2253 N N . TYR B 1 27 ? 5.14216 -9.80317 21.05328 1.000 13.76694 55 TYR B N 1
ATOM 2254 C CA . TYR B 1 27 ? 4.97116 -8.39580 21.41615 1.000 14.17432 55 TYR B CA 1
ATOM 2255 C C . TYR B 1 27 ? 3.90708 -8.24485 22.48237 1.000 14.69413 55 TYR B C 1
ATOM 2256 O O . TYR B 1 27 ? 4.05308 -7.43532 23.40125 1.000 16.88314 55 TYR B O 1
ATOM 2265 N N . VAL B 1 28 ? 2.80879 -8.99820 22.35592 1.000 15.55013 56 VAL B N 1
ATOM 2266 C CA . VAL B 1 28 ? 1.73388 -8.93461 23.34848 1.000 16.42527 56 VAL B CA 1
ATOM 2267 C C . VAL B 1 28 ? 2.27422 -9.28493 24.72159 1.000 22.16140 56 VAL B C 1
ATOM 2268 O O . VAL B 1 28 ? 2.01535 -8.58187 25.70891 1.000 15.79924 56 VAL B O 1
ATOM 2272 N N . LEU B 1 29 ? 3.04386 -10.38031 24.79683 1.000 17.67571 57 LEU B N 1
ATOM 2273 C CA . LEU B 1 29 ? 3.63565 -10.80062 26.07134 1.000 15.84231 57 LEU B CA 1
ATOM 2274 C C . LEU B 1 29 ? 4.66927 -9.79986 26.57717 1.000 14.48413 57 LEU B C 1
ATOM 2275 O O . LEU B 1 29 ? 4.72661 -9.52146 27.78254 1.000 17.55457 57 LEU B O 1
ATOM 2280 N N . LYS B 1 30 ? 5.53166 -9.28079 25.68750 1.000 15.64412 58 LYS B N 1
ATOM 2281 C CA . LYS B 1 30 ? 6.52890 -8.30547 26.12579 1.000 16.56656 58 LYS B CA 1
ATOM 2282 C C . LYS B 1 30 ? 5.86066 -7.08695 26.74459 1.000 16.28513 58 LYS B C 1
ATOM 2283 O O . LYS B 1 30 ? 6.33228 -6.55804 27.76077 1.000 15.28248 58 LYS B O 1
ATOM 2289 N N . GLU B 1 31 ? 4.76651 -6.62083 26.13905 1.000 14.62766 59 GLU B N 1
ATOM 2290 C CA . GLU B 1 31 ? 4.11175 -5.42495 26.66069 1.000 14.10483 59 GLU B CA 1
ATOM 2291 C C . GLU B 1 31 ? 3.42236 -5.70233 27.98565 1.000 15.32129 59 GLU B C 1
ATOM 2292 O O . GLU B 1 31 ? 3.47385 -4.86434 28.89897 1.000 15.16108 59 GLU B O 1
ATOM 2298 N N . ALA B 1 32 ? 2.78583 -6.86896 28.11216 1.000 13.63741 60 ALA B N 1
ATOM 2299 C CA . ALA B 1 32 ? 2.21246 -7.26506 29.39998 1.000 16.97271 60 ALA B CA 1
ATOM 2300 C C . ALA B 1 32 ? 3.30000 -7.36753 30.45332 1.000 14.48765 60 ALA B C 1
ATOM 2301 O O . ALA B 1 32 ? 3.09969 -6.99734 31.62093 1.000 17.06536 60 ALA B O 1
ATOM 2303 N N . ASN B 1 33 ? 4.47637 -7.85382 30.04697 1.000 18.91523 61 ASN B N 1
ATOM 2304 C CA . ASN B 1 33 ? 5.58068 -7.99202 30.97278 1.000 16.23311 61 ASN B CA 1
ATOM 2305 C C . ASN B 1 33 ? 6.09099 -6.63308 31.41901 1.000 15.62341 61 ASN B C 1
ATOM 2306 O O . ASN B 1 33 ? 6.35822 -6.42875 32.60752 1.000 15.82240 61 ASN B O 1
ATOM 2311 N N . HIS B 1 34 ? 6.26135 -5.69931 30.47229 1.000 17.60125 62 HIS B N 1
ATOM 2312 C CA . HIS B 1 34 ? 6.67707 -4.34704 30.83726 1.000 18.66527 62 HIS B CA 1
ATOM 2313 C C . HIS B 1 34 ? 5.69839 -3.73762 31.83476 1.000 18.33511 62 HIS B C 1
ATOM 2314 O O . HIS B 1 34 ? 6.10246 -3.16827 32.86096 1.000 20.80386 62 HIS B O 1
ATOM 2321 N N . PHE B 1 35 ? 4.39770 -3.84058 31.53068 1.000 15.03070 63 PHE B N 1
ATOM 2322 C CA . PHE B 1 35 ? 3.34656 -3.36329 32.42803 1.000 21.19765 63 PHE B CA 1
ATOM 2323 C C . PHE B 1 35 ? 3.46664 -4.00423 33.80711 1.000 20.47006 63 PHE B C 1
ATOM 2324 O O . PHE B 1 35 ? 3.42659 -3.31304 34.83344 1.000 17.43333 63 PHE B O 1
ATOM 2332 N N . SER B 1 36 ? 3.65245 -5.32313 33.84706 1.000 14.98741 64 SER B N 1
ATOM 2333 C CA . SER B 1 36 ? 3.73505 -6.01494 35.12586 1.000 16.56218 64 SER B CA 1
ATOM 2334 C C . SER B 1 36 ? 4.98804 -5.62126 35.90215 1.000 17.87280 64 SER B C 1
ATOM 2335 O O . SER B 1 36 ? 4.91652 -5.34947 37.10869 1.000 16.00637 64 SER B O 1
ATOM 2338 N N . GLU B 1 37 ? 6.14505 -5.55557 35.23775 1.000 17.58782 65 GLU B N 1
ATOM 2339 C CA . GLU B 1 37 ? 7.35237 -5.20945 35.98645 1.000 19.75840 65 GLU B CA 1
ATOM 2340 C C . GLU B 1 37 ? 7.28217 -3.77938 36.50626 1.000 20.07013 65 GLU B C 1
ATOM 2341 O O . GLU B 1 37 ? 7.71713 -3.51048 37.63447 1.000 24.89104 65 GLU B O 1
ATOM 2347 N N . SER B 1 38 ? 6.71517 -2.85744 35.71799 1.000 21.66842 66 SER B N 1
ATOM 2348 C CA . SER B 1 38 ? 6.59968 -1.47796 36.17687 1.000 25.37530 66 SER B CA 1
ATOM 2349 C C . SER B 1 38 ? 5.72427 -1.39773 37.41651 1.000 28.00813 66 SER B C 1
ATOM 2350 O O . SER B 1 38 ? 6.06829 -0.71395 38.38783 1.000 26.94974 66 SER B O 1
ATOM 2353 N N . SER B 1 39 ? 4.60165 -2.11811 37.41774 1.000 23.06972 67 SER B N 1
ATOM 2354 C CA . SER B 1 39 ? 3.69484 -2.03480 38.55500 1.000 22.77735 67 SER B CA 1
ATOM 2355 C C . SER B 1 39 ? 4.25817 -2.75340 39.77415 1.000 27.48108 67 SER B C 1
ATOM 2356 O O . SER B 1 39 ? 4.14905 -2.25571 40.90007 1.000 25.51313 67 SER B O 1
ATOM 2359 N N . MET B 1 40 ? 4.88057 -3.91500 39.57969 1.000 20.77482 68 MET B N 1
ATOM 2360 C CA . MET B 1 40 ? 5.30554 -4.68135 40.75081 1.000 22.82342 68 MET B CA 1
ATOM 2361 C C . MET B 1 40 ? 6.49422 -4.06846 41.47818 1.000 28.95951 68 MET B C 1
ATOM 2362 O O . MET B 1 40 ? 6.73214 -4.41351 42.64526 1.000 27.27032 68 MET B O 1
ATOM 2367 N N . LEU B 1 41 ? 7.25353 -3.19503 40.82313 1.000 24.74208 69 LEU B N 1
ATOM 2368 C CA . LEU B 1 41 ? 8.39946 -2.55326 41.45411 1.000 27.59988 69 LEU B CA 1
ATOM 2369 C C . LEU B 1 41 ? 8.01871 -1.28894 42.20465 1.000 33.30092 69 LEU B C 1
ATOM 2370 O O . LEU B 1 41 ? 8.88595 -0.67160 42.82955 1.000 32.45976 69 LEU B O 1
ATOM 2375 N N . ARG B 1 42 ? 6.75328 -0.88110 42.14103 1.000 27.06514 70 ARG B N 1
ATOM 2376 C CA . ARG B 1 42 ? 6.33684 0.36608 42.76373 1.000 29.64075 70 ARG B CA 1
ATOM 2377 C C . ARG B 1 42 ? 6.49101 0.28822 44.27522 1.000 31.83842 70 ARG B C 1
ATOM 2378 O O . ARG B 1 42 ? 6.22221 -0.74878 44.89587 1.000 27.31088 70 ARG B O 1
ATOM 2386 N N . GLU B 1 43 ? 6.90817 1.40650 44.87113 1.000 26.43849 71 GLU B N 1
ATOM 2387 C CA . GLU B 1 43 ? 7.10867 1.43561 46.31456 1.000 27.00121 71 GLU B CA 1
ATOM 2388 C C . GLU B 1 43 ? 5.79935 1.21642 47.05590 1.000 28.24054 71 GLU B C 1
ATOM 2389 O O . GLU B 1 43 ? 5.75118 0.43658 48.01382 1.000 28.34920 71 GLU B O 1
ATOM 2395 N N . ASP B 1 44 ? 4.72030 1.86646 46.60949 1.000 29.23472 72 ASP B N 1
ATOM 2396 C CA . ASP B 1 44 ? 3.45891 1.75945 47.33701 1.000 29.72748 72 ASP B CA 1
ATOM 2397 C C . ASP B 1 44 ? 2.86015 0.36298 47.22675 1.000 31.64199 72 ASP B C 1
ATOM 2398 O O . ASP B 1 44 ? 2.23147 -0.11811 48.17544 1.000 33.88488 72 ASP B O 1
ATOM 2403 N N . ILE B 1 45 ? 3.01681 -0.29061 46.07517 1.000 30.61759 73 ILE B N 1
ATOM 2404 C CA . ILE B 1 45 ? 2.56991 -1.67640 45.94343 1.000 27.51168 73 ILE B CA 1
ATOM 2405 C C . ILE B 1 45 ? 3.28360 -2.55661 46.96557 1.000 21.57484 73 ILE B C 1
ATOM 2406 O O . ILE B 1 45 ? 2.66381 -3.38191 47.64758 1.000 28.46606 73 ILE B O 1
ATOM 2411 N N . GLN B 1 46 ? 4.60931 -2.39638 47.08007 1.000 20.51019 74 GLN B N 1
ATOM 2412 C CA . GLN B 1 46 ? 5.40676 -3.26736 47.94065 1.000 25.63891 74 GLN B CA 1
ATOM 2413 C C . GLN B 1 46 ? 5.23272 -2.95339 49.42880 1.000 26.13557 74 GLN B C 1
ATOM 2414 O O . GLN B 1 46 ? 5.30937 -3.86719 50.25889 1.000 26.23128 74 GLN B O 1
ATOM 2420 N N . GLN B 1 47 ? 5.00051 -1.68717 49.78761 1.000 29.94827 75 GLN B N 1
ATOM 2421 C CA . GLN B 1 47 ? 4.87486 -1.30719 51.19847 1.000 33.51582 75 GLN B CA 1
ATOM 2422 C C . GLN B 1 47 ? 3.77978 -2.09822 51.90776 1.000 27.43743 75 GLN B C 1
ATOM 2423 O O . GLN B 1 47 ? 4.01455 -2.71509 52.95362 1.000 30.73470 75 GLN B O 1
ATOM 2429 N N . THR B 1 48 ? 2.55764 -2.04641 51.38219 1.000 29.68680 76 THR B N 1
ATOM 2430 C CA . THR B 1 48 ? 1.45718 -2.72654 52.05787 1.000 32.31885 76 THR B CA 1
ATOM 2431 C C . THR B 1 48 ? 1.62145 -4.23672 51.98797 1.000 28.95374 76 THR B C 1
ATOM 2432 O O . THR B 1 48 ? 1.19621 -4.95778 52.90202 1.000 30.87204 76 THR B O 1
ATOM 2436 N N . LEU B 1 49 ? 2.26890 -4.72839 50.93555 1.000 27.38197 77 LEU B N 1
ATOM 2437 C CA . LEU B 1 49 ? 2.49148 -6.15934 50.81836 1.000 31.34562 77 LEU B CA 1
ATOM 2438 C C . LEU B 1 49 ? 3.49536 -6.64091 51.85622 1.000 29.66444 77 LEU B C 1
ATOM 2439 O O . LEU B 1 49 ? 3.47202 -7.81187 52.24615 1.000 31.70139 77 LEU B O 1
ATOM 2444 N N . SER B 1 50 ? 4.36945 -5.74978 52.32639 1.000 27.19650 78 SER B N 1
ATOM 2445 C CA . SER B 1 50 ? 5.35214 -6.09891 53.34407 1.000 29.54037 78 SER B CA 1
ATOM 2446 C C . SER B 1 50 ? 4.75630 -6.18391 54.74670 1.000 28.51958 78 SER B C 1
ATOM 2447 O O . SER B 1 50 ? 5.43254 -6.66350 55.66297 1.000 30.96641 78 SER B O 1
ATOM 2450 N N . ILE B 1 51 ? 3.50862 -5.76325 54.94211 1.000 25.52041 79 ILE B N 1
ATOM 2451 C CA . ILE B 1 51 ? 2.88532 -5.88324 56.25393 1.000 29.12452 79 ILE B CA 1
ATOM 2452 C C . ILE B 1 51 ? 2.56920 -7.34761 56.51699 1.000 24.84090 79 ILE B C 1
ATOM 2453 O O . ILE B 1 51 ? 1.96256 -8.02482 55.67815 1.000 31.01270 79 ILE B O 1
ATOM 2458 N N . ASN B 1 52 ? 2.98146 -7.85117 57.68456 1.000 30.22897 80 ASN B N 1
ATOM 2459 C CA . ASN B 1 52 ? 2.90084 -9.27788 57.98346 1.000 25.66396 80 ASN B CA 1
ATOM 2460 C C . ASN B 1 52 ? 1.74735 -9.62382 58.91558 1.000 31.39711 80 ASN B C 1
ATOM 2461 O O . ASN B 1 52 ? 1.79058 -10.64310 59.61609 1.000 28.03973 80 ASN B O 1
ATOM 2466 N N . HIS B 1 53 ? 0.70281 -8.80695 58.91591 1.000 26.86974 81 HIS B N 1
ATOM 2467 C CA . HIS B 1 53 ? -0.54341 -9.12817 59.58887 1.000 36.34033 81 HIS B CA 1
ATOM 2468 C C . HIS B 1 53 ? -1.68949 -8.59279 58.74580 1.000 29.97815 81 HIS B C 1
ATOM 2469 O O . HIS B 1 53 ? -1.47944 -7.89318 57.75196 1.000 27.07567 81 HIS B O 1
ATOM 2476 N N . GLU B 1 54 ? -2.91621 -8.92126 59.14624 1.000 30.80904 82 GLU B N 1
ATOM 2477 C CA . GLU B 1 54 ? -4.07039 -8.43339 58.40670 1.000 34.24343 82 GLU B CA 1
ATOM 2478 C C . GLU B 1 54 ? -4.22928 -6.93918 58.66061 1.000 35.07565 82 GLU B C 1
ATOM 2479 O O . GLU B 1 54 ? -4.17031 -6.49086 59.81018 1.000 32.05772 82 GLU B O 1
ATOM 2485 N N . VAL B 1 55 ? -4.40921 -6.16245 57.58629 1.000 33.11127 83 VAL B N 1
ATOM 2486 C CA . VAL B 1 55 ? -4.54490 -4.71296 57.70364 1.000 34.83949 83 VAL B CA 1
ATOM 2487 C C . VAL B 1 55 ? -6.00344 -4.36790 57.97970 1.000 33.96549 83 VAL B C 1
ATOM 2488 O O . VAL B 1 55 ? -6.91235 -5.17267 57.76427 1.000 33.83843 83 VAL B O 1
ATOM 2492 N N . ASP B 1 56 ? -6.23425 -3.14577 58.45620 1.000 38.16996 84 ASP B N 1
ATOM 2493 C CA . ASP B 1 56 ? -7.59824 -2.73278 58.75224 1.000 40.84751 84 ASP B CA 1
ATOM 2494 C C . ASP B 1 56 ? -8.31377 -2.31917 57.46371 1.000 42.97355 84 ASP B C 1
ATOM 2495 O O . ASP B 1 56 ? -7.70539 -2.19035 56.39783 1.000 32.54471 84 ASP B O 1
ATOM 2500 N N . GLN B 1 57 ? -9.62757 -2.09927 57.57325 1.000 38.56287 85 GLN B N 1
ATOM 2501 C CA . GLN B 1 57 ? -10.44501 -1.89866 56.37575 1.000 43.87903 85 GLN B CA 1
ATOM 2502 C C . GLN B 1 57 ? -10.07439 -0.64549 55.59173 1.000 36.77894 85 GLN B C 1
ATOM 2503 O O . GLN B 1 57 ? -10.27512 -0.61061 54.37264 1.000 39.84880 85 GLN B O 1
ATOM 2509 N N . VAL B 1 58 ? -9.55474 0.39836 56.23936 1.000 34.22738 86 VAL B N 1
ATOM 2510 C CA . VAL B 1 58 ? -9.28718 1.58367 55.42746 1.000 36.86306 86 VAL B CA 1
ATOM 2511 C C . VAL B 1 58 ? -7.94867 1.44876 54.71018 1.000 41.09558 86 VAL B C 1
ATOM 2512 O O . VAL B 1 58 ? -7.78007 1.96598 53.59911 1.000 37.35999 86 VAL B O 1
ATOM 2516 N N . VAL B 1 59 ? -6.98733 0.74778 55.31073 1.000 32.42474 87 VAL B N 1
ATOM 2517 C CA . VAL B 1 59 ? -5.76566 0.41743 54.58661 1.000 30.09829 87 VAL B CA 1
ATOM 2518 C C . VAL B 1 59 ? -6.09762 -0.48842 53.41310 1.000 32.43291 87 VAL B C 1
ATOM 2519 O O . VAL B 1 59 ? -5.57293 -0.31263 52.30658 1.000 31.86934 87 VAL B O 1
ATOM 2523 N N . LEU B 1 60 ? -7.00847 -1.44634 53.63201 1.000 28.72181 88 LEU B N 1
ATOM 2524 C CA . LEU B 1 60 ? -7.38367 -2.39618 52.58870 1.000 29.84464 88 LEU B CA 1
ATOM 2525 C C . LEU B 1 60 ? -8.10506 -1.70240 51.44073 1.000 36.46508 88 LEU B C 1
ATOM 2526 O O . LEU B 1 60 ? -7.78915 -1.93820 50.26758 1.000 29.22725 88 LEU B O 1
ATOM 2531 N N . ALA B 1 61 ? -9.08127 -0.84383 51.75516 1.000 32.95084 89 ALA B N 1
ATOM 2532 C CA . ALA B 1 61 ? -9.78972 -0.12794 50.69774 1.000 34.26271 89 ALA B CA 1
ATOM 2533 C C . ALA B 1 61 ? -8.83670 0.73376 49.87462 1.000 30.99754 89 ALA B C 1
ATOM 2534 O O . ALA B 1 61 ? -8.92940 0.76875 48.64268 1.000 37.19925 89 ALA B O 1
ATOM 2536 N N . GLU B 1 62 ? -7.90777 1.43730 50.53174 1.000 30.02735 90 GLU B N 1
ATOM 2537 C CA . GLU B 1 62 ? -6.93436 2.22917 49.78282 1.000 36.58628 90 GLU B CA 1
ATOM 2538 C C . GLU B 1 62 ? -6.01990 1.34308 48.94059 1.000 30.08517 90 GLU B C 1
ATOM 2539 O O . GLU B 1 62 ? -5.67166 1.69653 47.80695 1.000 30.34314 90 GLU B O 1
ATOM 2545 N N . TYR B 1 63 ? -5.60883 0.19144 49.47511 1.000 30.29128 91 TYR B N 1
ATOM 2546 C CA . TYR B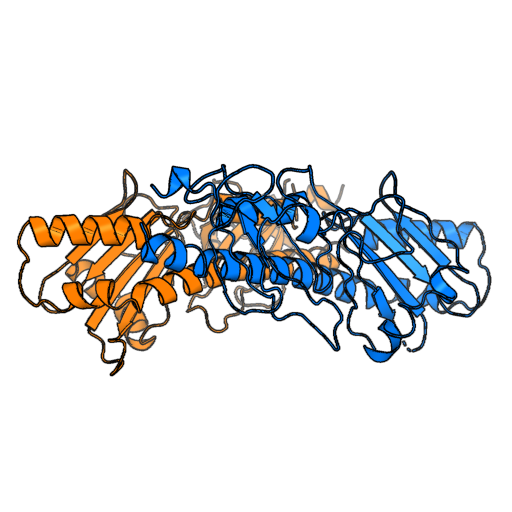 1 63 ? -4.77077 -0.70181 48.68094 1.000 27.78022 91 TYR B CA 1
ATOM 2547 C C . TYR B 1 63 ? -5.55204 -1.25465 47.49020 1.000 32.34887 91 TYR B C 1
ATOM 2548 O O . TYR B 1 63 ? -5.02862 -1.31098 46.37008 1.000 27.71084 91 TYR B O 1
ATOM 2557 N N . ASN B 1 64 ? -6.81719 -1.63503 47.71068 1.000 28.00556 92 ASN B N 1
ATOM 2558 C CA . ASN B 1 64 ? -7.65308 -2.12756 46.61813 1.000 23.91873 92 ASN B CA 1
ATOM 2559 C C . ASN B 1 64 ? -7.82587 -1.06178 45.54038 1.000 31.76765 92 ASN B C 1
ATOM 2560 O O . ASN B 1 64 ? -7.82469 -1.37012 44.34176 1.000 30.24332 92 ASN B O 1
ATOM 2565 N N . ARG B 1 65 ? -7.96351 0.20485 45.93793 1.000 26.86145 93 ARG B N 1
ATOM 2566 C CA . ARG B 1 65 ? -8.00918 1.25369 44.92577 1.000 26.10177 93 ARG B CA 1
ATOM 2567 C C . ARG B 1 65 ? -6.66618 1.39797 44.22963 1.000 26.11808 93 ARG B C 1
ATOM 2568 O O . ARG B 1 65 ? -6.61773 1.73257 43.04053 1.000 31.46979 93 ARG B O 1
ATOM 2576 N N . LEU B 1 66 ? -5.56671 1.17986 44.95073 1.000 24.04557 94 LEU B N 1
ATOM 2577 C CA . LEU B 1 66 ? -4.26335 1.25667 44.29737 1.000 25.85101 94 LEU B CA 1
ATOM 2578 C C . LEU B 1 66 ? -4.11354 0.14175 43.26763 1.000 28.36872 94 LEU B C 1
ATOM 2579 O O . LEU B 1 66 ? -3.62639 0.37134 42.15115 1.000 24.98974 94 LEU B O 1
ATOM 2584 N N . LEU B 1 67 ? -4.56316 -1.06307 43.61820 1.000 25.33719 95 LEU B N 1
ATOM 2585 C CA . LEU B 1 67 ? -4.50109 -2.19032 42.69122 1.000 29.84847 95 LEU B CA 1
ATOM 2586 C C . LEU B 1 67 ? -5.33798 -1.93713 41.44192 1.000 27.78397 95 LEU B C 1
ATOM 2587 O O . LEU B 1 67 ? -4.92045 -2.27695 40.32678 1.000 25.87538 95 LEU B O 1
ATOM 2592 N N . GLN B 1 68 ? -6.54511 -1.38527 41.61241 1.000 26.43047 96 GLN B N 1
ATOM 2593 C CA . GLN B 1 68 ? -7.37286 -1.06711 40.45517 1.000 28.44331 96 GLN B CA 1
ATOM 2594 C C . GLN B 1 68 ? -6.64638 -0.10538 39.53034 1.000 31.32874 96 GLN B C 1
ATOM 2595 O O . GLN B 1 68 ? -6.56493 -0.32613 38.31609 1.000 30.84308 96 GLN B O 1
ATOM 2601 N N . ARG B 1 69 ? -6.07760 0.95307 40.09571 1.000 28.03801 97 ARG B N 1
ATOM 2602 C CA . ARG B 1 69 ? -5.50896 1.99987 39.26235 1.000 36.17587 97 ARG B CA 1
ATOM 2603 C C . ARG B 1 69 ? -4.16364 1.59767 38.66420 1.000 31.92456 97 ARG B C 1
ATOM 2604 O O . ARG B 1 69 ? -3.82350 2.06316 37.57532 1.000 31.42214 97 ARG B O 1
ATOM 2612 N N . THR B 1 70 ? -3.39671 0.71780 39.31590 1.000 25.98498 98 THR B N 1
ATOM 2613 C CA . THR B 1 70 ? -2.11074 0.33727 38.74533 1.000 26.70852 98 THR B CA 1
ATOM 2614 C C . THR B 1 70 ? -2.16143 -0.95141 37.93143 1.000 34.85071 98 THR B C 1
ATOM 2615 O O . THR B 1 70 ? -1.37001 -1.09368 36.99822 1.000 38.69502 98 THR B O 1
ATOM 2619 N N . PHE B 1 71 ? -3.07280 -1.88419 38.22519 1.000 32.34016 99 PHE B N 1
ATOM 2620 C CA . PHE B 1 71 ? -3.10808 -3.14406 37.48404 1.000 27.02938 99 PHE B CA 1
ATOM 2621 C C . PHE B 1 71 ? -4.28089 -3.29384 36.53209 1.000 27.01307 99 PHE B C 1
ATOM 2622 O O . PHE B 1 71 ? -4.16003 -4.03076 35.55450 1.000 36.63688 99 PHE B O 1
ATOM 2630 N N . LEU B 1 72 ? -5.41961 -2.65566 36.77773 1.000 29.76321 100 LEU B N 1
ATOM 2631 C CA . LEU B 1 72 ? -6.58775 -2.91287 35.94752 1.000 26.37183 100 LEU B CA 1
ATOM 2632 C C . LEU B 1 72 ? -6.84813 -1.81105 34.92790 1.000 28.69659 100 LEU B C 1
ATOM 2633 O O . LEU B 1 72 ? -7.86315 -1.85879 34.22706 1.000 34.28300 100 LEU B O 1
ATOM 2638 N N . PHE B 1 73 ? -5.95491 -0.82943 34.82852 1.000 29.33321 101 PHE B N 1
ATOM 2639 C CA . PHE B 1 73 ? -6.05962 0.17498 33.77323 1.000 33.12436 101 PHE B CA 1
ATOM 2640 C C . PHE B 1 73 ? -5.62207 -0.39011 32.42763 1.000 32.45220 101 PHE B C 1
ATOM 2641 O O . PHE B 1 73 ? -6.18702 -0.04715 31.38464 1.000 31.17540 101 PHE B O 1
ATOM 2649 N N . TYR B 1 74 ? -4.60595 -1.24034 32.44289 1.000 22.04127 102 TYR B N 1
ATOM 2650 C CA . TYR B 1 74 ? -4.04315 -1.80275 31.22173 1.000 22.10961 102 TYR B CA 1
ATOM 2651 C C . TYR B 1 74 ? -5.08346 -2.64327 30.48260 1.000 19.25794 102 TYR B C 1
ATOM 2652 O O . TYR B 1 74 ? -5.65937 -3.57186 31.04869 1.000 20.76385 102 TYR B O 1
ATOM 2661 N N . THR B 1 75 ? -5.30262 -2.33557 29.20010 1.000 19.71381 103 THR B N 1
ATOM 2662 C CA . THR B 1 75 ? -6.44243 -2.88024 28.45756 1.000 19.75177 103 THR B CA 1
ATOM 2663 C C . THR B 1 75 ? -6.68057 -4.37998 28.62983 1.000 21.60057 103 THR B C 1
ATOM 2664 O O . THR B 1 75 ? -7.80356 -4.75765 28.99291 1.000 18.07782 103 THR B O 1
ATOM 2668 N N . PRO B 1 76 ? -5.71918 -5.27515 28.41058 1.000 16.60846 104 PRO B N 1
ATOM 2669 C CA . PRO B 1 76 ? -6.03028 -6.70633 28.53565 1.000 17.78599 104 PRO B CA 1
ATOM 2670 C C . PRO B 1 76 ? -5.94475 -7.24179 29.95975 1.000 16.81740 104 PRO B C 1
ATOM 2671 O O . PRO B 1 76 ? -6.22446 -8.42938 30.17145 1.000 15.88200 104 PRO B O 1
ATOM 2675 N N . SER B 1 77 ? -5.52170 -6.43463 30.93322 1.000 17.57787 105 SER B N 1
ATOM 2676 C CA . SER B 1 77 ? -5.47300 -6.92017 32.30691 1.000 14.15441 105 SER B CA 1
ATOM 2677 C C . SER B 1 77 ? -6.86591 -7.26152 32.79662 1.000 17.65512 105 SER B C 1
ATOM 2678 O O . SER B 1 77 ? -7.78305 -6.43720 32.72754 1.000 20.99387 105 SER B O 1
ATOM 2681 N N . TYR B 1 78 ? -7.00873 -8.46814 33.33266 1.000 13.03547 106 TYR B N 1
ATOM 2682 C CA . TYR B 1 78 ? -8.28949 -8.95606 33.80833 1.000 14.78345 106 TYR B CA 1
ATOM 2683 C C . TYR B 1 78 ? -8.32181 -9.12625 35.32206 1.000 18.69950 106 TYR B C 1
ATOM 2684 O O . TYR B 1 78 ? -9.31479 -8.76937 35.96469 1.000 17.43838 106 TYR B O 1
ATOM 2693 N N . SER B 1 79 ? -7.25450 -9.62944 35.93296 1.000 15.52812 107 SER B N 1
ATOM 2694 C CA . SER B 1 79 ? -7.22773 -9.67324 37.38860 1.000 15.47176 107 SER B CA 1
ATOM 2695 C C . SER B 1 79 ? -5.79235 -9.66817 37.87191 1.000 14.59713 107 SER B C 1
ATOM 2696 O O . SER B 1 79 ? -4.85260 -9.89247 37.10456 1.000 15.47230 107 SER B O 1
ATOM 2699 N N . VAL B 1 80 ? -5.64891 -9.40120 39.16847 1.000 14.56491 108 VAL B N 1
ATOM 2700 C CA . VAL B 1 80 ? -4.35726 -9.35559 39.84363 1.000 18.32030 108 VAL B CA 1
ATOM 2701 C C . VAL B 1 80 ? -4.51796 -9.93781 41.23886 1.000 21.88267 108 VAL B C 1
ATOM 2702 O O . VAL B 1 80 ? -5.52511 -9.71180 41.91445 1.000 17.22540 108 VAL B O 1
ATOM 2706 N N . HIS B 1 81 ? -3.54708 -10.74599 41.63862 1.000 17.30847 109 HIS B N 1
ATOM 2707 C CA . HIS B 1 81 ? -3.50142 -11.36117 42.96037 1.000 15.83817 109 HIS B CA 1
ATOM 2708 C C . HIS B 1 81 ? -2.08850 -11.20623 43.48011 1.000 19.00819 109 HIS B C 1
ATOM 2709 O O . HIS B 1 81 ? -1.14470 -11.56816 42.78446 1.000 16.59386 109 HIS B O 1
ATOM 2716 N N . LEU B 1 82 ? -1.95334 -10.63249 44.67318 1.000 18.62654 110 LEU B N 1
ATOM 2717 C CA . LEU B 1 82 ? -0.66946 -10.43763 45.32850 1.000 18.75482 110 LEU B CA 1
ATOM 2718 C C . LEU B 1 82 ? -0.70503 -11.21600 46.63845 1.000 23.07787 110 LEU B C 1
ATOM 2719 O O . LEU B 1 82 ? -1.63318 -11.04262 47.43512 1.000 19.16365 110 LEU B O 1
ATOM 2724 N N . TYR B 1 83 ? 0.28453 -12.08682 46.84120 1.000 18.49517 111 TYR B N 1
ATOM 2725 C CA . TYR B 1 83 ? 0.42570 -12.89280 48.04749 1.000 19.92557 111 TYR B CA 1
ATOM 2726 C C . TYR B 1 83 ? 1.74434 -12.51856 48.70455 1.000 21.67046 111 TYR B C 1
ATOM 2727 O O . TYR B 1 83 ? 2.74196 -12.32664 48.00747 1.000 18.91748 111 TYR B O 1
ATOM 2736 N N . ASN B 1 84 ? 1.78242 -12.42965 50.03300 1.000 22.89347 112 ASN B N 1
ATOM 2737 C CA . ASN B 1 84 ? 3.09261 -12.44555 50.67060 1.000 19.27507 112 ASN B CA 1
ATOM 2738 C C . ASN B 1 84 ? 3.29095 -13.83677 51.27483 1.000 22.42088 112 ASN B C 1
ATOM 2739 O O . ASN B 1 84 ? 2.53058 -14.76522 50.99292 1.000 22.72677 112 ASN B O 1
ATOM 2744 N N . PHE B 1 85 ? 4.32135 -14.01535 52.09809 1.000 19.11853 113 PHE B N 1
ATOM 2745 C CA . PHE B 1 85 ? 4.57299 -15.34220 52.65454 1.000 17.38001 113 PHE B CA 1
ATOM 2746 C C . PHE B 1 85 ? 4.05824 -15.49440 54.07777 1.000 27.00561 113 PHE B C 1
ATOM 2747 O O . PHE B 1 85 ? 4.32518 -16.51739 54.71167 1.000 20.53194 113 PHE B O 1
ATOM 2755 N N . THR B 1 86 ? 3.30890 -14.51207 54.58383 1.000 24.77301 114 THR B N 1
ATOM 2756 C CA . THR B 1 86 ? 2.92713 -14.46789 55.98914 1.000 19.58878 114 THR B CA 1
ATOM 2757 C C . THR B 1 86 ? 1.41403 -14.46367 56.16669 1.000 21.16494 114 THR B C 1
ATOM 2758 O O . THR B 1 86 ? 0.92041 -14.09531 57.23492 1.000 22.67705 114 THR B O 1
ATOM 2762 N N . GLY B 1 87 ? 0.67766 -14.87788 55.14338 1.000 20.93328 115 GLY B N 1
ATOM 2763 C CA . GLY B 1 87 ? -0.74740 -15.10129 55.24597 1.000 20.91338 115 GLY B CA 1
ATOM 2764 C C . GLY B 1 87 ? -1.63180 -14.00467 54.70600 1.000 25.47162 115 GLY B C 1
ATOM 2765 O O . GLY B 1 87 ? -2.84777 -14.06591 54.91444 1.000 22.82336 115 GLY B O 1
ATOM 2766 N N . GLN B 1 88 ? -1.07912 -12.99514 54.03951 1.000 18.80548 116 GLN B N 1
ATOM 2767 C CA . GLN B 1 88 ? -1.91457 -11.93883 53.48518 1.000 25.75151 116 GLN B CA 1
ATOM 2768 C C . GLN B 1 88 ? -2.03560 -12.10507 51.97804 1.000 25.25014 116 GLN B C 1
ATOM 2769 O O . GLN B 1 88 ? -1.07624 -12.46924 51.29644 1.000 20.89496 116 GLN B O 1
ATOM 2775 N N . LEU B 1 89 ? -3.22478 -11.82446 51.46691 1.000 19.52852 117 LEU B N 1
ATOM 2776 C CA . LEU B 1 89 ? -3.52134 -11.93078 50.04963 1.000 20.17604 117 LEU B CA 1
ATOM 2777 C C . LEU B 1 89 ? -4.39854 -10.75277 49.65067 1.000 26.15252 117 LEU B C 1
ATOM 2778 O O . LEU B 1 89 ? -5.33284 -10.39118 50.37384 1.000 26.67995 117 LEU B O 1
ATOM 2783 N N . TYR B 1 90 ? -4.06412 -10.12436 48.52880 1.000 21.07808 118 TYR B N 1
ATOM 2784 C CA . TYR B 1 90 ? -4.84081 -9.01037 48.00113 1.000 19.72007 118 TYR B CA 1
ATOM 2785 C C . TYR B 1 90 ? -5.18721 -9.32276 46.55761 1.000 23.19343 118 TYR B C 1
ATOM 2786 O O . TYR B 1 90 ? -4.36333 -9.88545 45.83392 1.000 21.40684 118 TYR B O 1
ATOM 2795 N N . ASN B 1 91 ? -6.40767 -8.99482 46.13739 1.000 22.44382 119 ASN B N 1
ATOM 2796 C CA . ASN B 1 91 ? -6.73282 -9.22729 44.73755 1.000 19.18385 119 ASN B CA 1
ATOM 2797 C C . ASN B 1 91 ? -7.81264 -8.26262 44.29304 1.000 21.10274 119 ASN B C 1
ATOM 2798 O O . ASN B 1 91 ? -8.61226 -7.78579 45.09904 1.000 21.07565 119 ASN B O 1
ATOM 2803 N N . GLN B 1 92 ? -7.80496 -7.98035 42.99270 1.000 18.09337 120 GLN B N 1
ATOM 2804 C CA . GLN B 1 92 ? -8.79282 -7.13272 42.34756 1.000 19.53719 120 GLN B CA 1
ATOM 2805 C C . GLN B 1 92 ? -8.96842 -7.66173 40.93254 1.000 21.27707 120 GLN B C 1
ATOM 2806 O O . GLN B 1 92 ? -8.04845 -8.24203 40.35775 1.000 18.86901 120 GLN B O 1
ATOM 2812 N N . GLY B 1 93 ? -10.14701 -7.47543 40.36872 1.000 18.08879 121 GLY B N 1
ATOM 2813 C CA . GLY B 1 93 ? -10.31014 -7.99340 39.02223 1.000 19.53267 121 GLY B CA 1
ATOM 2814 C C . GLY B 1 93 ? -11.63563 -7.56868 38.44410 1.000 23.86688 121 GLY B C 1
ATOM 2815 O O . GLY B 1 93 ? -12.50179 -7.04146 39.14743 1.000 19.07307 121 GLY B O 1
ATOM 2816 N N . LYS B 1 94 ? -11.77783 -7.82063 37.14290 1.000 18.33355 122 LYS B N 1
ATOM 2817 C CA . LYS B 1 94 ? -13.02633 -7.52200 36.45361 1.000 18.80109 122 LYS B CA 1
ATOM 2818 C C . LYS B 1 94 ? -14.10388 -8.52411 36.86013 1.000 21.25145 122 LYS B C 1
ATOM 2819 O O . LYS B 1 94 ? -13.82134 -9.58446 37.41279 1.000 19.43791 122 LYS B O 1
ATOM 2825 N N . ILE B 1 95 ? -15.36717 -8.15323 36.61119 1.000 19.36152 123 ILE B N 1
ATOM 2826 C CA . ILE B 1 95 ? -16.47923 -8.99476 37.04046 1.000 17.08065 123 ILE B CA 1
ATOM 2827 C C . ILE B 1 95 ? -16.25692 -10.41515 36.55374 1.000 15.59545 123 ILE B C 1
ATOM 2828 O O . ILE B 1 95 ? -15.95470 -10.64235 35.37644 1.000 17.04318 123 ILE B O 1
ATOM 2833 N N . GLY B 1 96 ? -16.37645 -11.37490 37.46628 1.000 17.48969 124 GLY B N 1
ATOM 2834 C CA . GLY B 1 96 ? -16.26975 -12.78020 37.13358 1.000 18.36144 124 GLY B CA 1
ATOM 2835 C C . GLY B 1 96 ? -14.91254 -13.41683 37.39601 1.000 18.69920 124 GLY B C 1
ATOM 2836 O O . GLY B 1 96 ? -14.76559 -14.63061 37.18173 1.000 20.75935 124 GLY B O 1
ATOM 2837 N N . TYR B 1 97 ? -13.92329 -12.66444 37.85983 1.000 16.52637 125 TYR B N 1
ATOM 2838 C CA . TYR B 1 97 ? -12.58202 -13.25010 37.94547 1.000 17.53490 125 TYR B CA 1
ATOM 2839 C C . TYR B 1 97 ? -12.51271 -14.33555 39.02158 1.000 20.90339 125 TYR B C 1
ATOM 2840 O O . TYR B 1 97 ? -13.13057 -14.21946 40.08176 1.000 22.08630 125 TYR B O 1
ATOM 2849 N N . GLU B 1 98 ? -11.77305 -15.40895 38.72072 1.000 20.68639 126 GLU B N 1
ATOM 2850 C CA . GLU B 1 98 ? -11.57059 -16.51095 39.65538 1.000 21.34804 126 GLU B CA 1
ATOM 2851 C C . GLU B 1 98 ? -10.57017 -16.12641 40.74580 1.000 25.96957 126 GLU B C 1
ATOM 2852 O O . GLU B 1 98 ? -9.57824 -15.43516 40.48723 1.000 21.45780 126 GLU B O 1
ATOM 2858 N N . ARG B 1 99 ? -10.82511 -16.59908 41.96247 1.000 24.38415 127 ARG B N 1
ATOM 2859 C CA . ARG B 1 99 ? -9.92118 -16.41082 43.08686 1.000 25.08323 127 ARG B CA 1
ATOM 2860 C C . ARG B 1 99 ? -9.08533 -17.66718 43.30061 1.000 22.20231 127 ARG B C 1
ATOM 2861 O O . ARG B 1 99 ? -9.54202 -18.79378 43.05718 1.000 22.55911 127 ARG B O 1
ATOM 2869 N N . PHE B 1 100 ? -7.84888 -17.46987 43.76887 1.000 16.22774 128 PHE B N 1
ATOM 2870 C CA . PHE B 1 100 ? -6.92113 -18.57263 43.98883 1.000 21.15522 128 PHE B CA 1
ATOM 2871 C C . PHE B 1 100 ? -6.29343 -18.41522 45.36272 1.000 26.63124 128 PHE B C 1
ATOM 2872 O O . PHE B 1 100 ? -5.74465 -17.35010 45.66717 1.000 22.73177 128 PHE B O 1
ATOM 2880 N N . THR B 1 101 ? -6.34915 -19.47021 46.17943 1.000 18.69588 129 THR B N 1
ATOM 2881 C CA . THR B 1 101 ? -5.70470 -19.37476 47.47817 1.000 19.31658 129 THR B CA 1
ATOM 2882 C C . THR B 1 101 ? -4.20061 -19.49664 47.31949 1.000 19.33245 129 THR B C 1
ATOM 2883 O O . THR B 1 101 ? -3.69423 -20.05664 46.34550 1.000 19.21585 129 THR B O 1
ATOM 2887 N N . TYR B 1 102 ? -3.49810 -18.97191 48.31979 1.000 17.82084 130 TYR B N 1
ATOM 2888 C CA . TYR B 1 102 ? -2.04821 -19.14642 48.42924 1.000 18.83581 130 TYR B CA 1
ATOM 2889 C C . TYR B 1 102 ? -1.66169 -20.61550 48.32412 1.000 20.07826 130 TYR B C 1
ATOM 2890 O O . TYR B 1 102 ? -0.77877 -20.98835 47.54285 1.000 21.08525 130 TYR B O 1
ATOM 2899 N N . GLU B 1 103 ? -2.33551 -21.47186 49.10590 1.000 18.09595 131 GLU B N 1
ATOM 2900 C CA . GLU B 1 103 ? -2.00861 -22.88964 49.13444 1.000 19.00027 131 GLU B CA 1
ATOM 2901 C C . GLU B 1 103 ? -2.26803 -23.57541 47.79694 1.000 18.88611 131 GLU B C 1
ATOM 2902 O O . GLU B 1 103 ? -1.55168 -24.52107 47.44821 1.000 21.67901 131 GLU B O 1
ATOM 2908 N N . SER B 1 104 ? -3.29751 -23.15119 47.05220 1.000 17.14441 132 SER B N 1
ATOM 2909 C CA . SER B 1 104 ? -3.52646 -23.73717 45.72825 1.000 19.05801 132 SER B CA 1
ATOM 2910 C C . SER B 1 104 ? -2.33680 -23.50731 44.79932 1.000 19.79180 132 SER B C 1
ATOM 2911 O O . SER B 1 104 ? -1.97438 -24.38989 44.01500 1.000 21.67982 132 SER B O 1
ATOM 2914 N N . LEU B 1 105 ? -1.73744 -22.32015 44.86075 1.000 21.62155 133 LEU B N 1
ATOM 2915 C CA . LEU B 1 105 ? -0.57440 -22.03976 44.02534 1.000 25.48037 133 LEU B CA 1
ATOM 2916 C C . LEU B 1 105 ? 0.57081 -22.97714 44.36597 1.000 24.43794 133 LEU B C 1
ATOM 2917 O O . LEU B 1 105 ? 1.22971 -23.51845 43.47118 1.000 29.45264 133 LEU B O 1
ATOM 2922 N N . TYR B 1 106 ? 0.78613 -23.22166 45.65953 1.000 25.54123 134 TYR B N 1
ATOM 2923 C CA . TYR B 1 106 ? 1.90165 -24.03675 46.12601 1.000 34.65396 134 TYR B CA 1
ATOM 2924 C C . TYR B 1 106 ? 1.68178 -25.52851 45.96864 1.000 34.46472 134 TYR B C 1
ATOM 2925 O O . TYR B 1 106 ? 2.63891 -26.29295 46.11241 1.000 47.24448 134 TYR B O 1
ATOM 2934 N N . LYS B 1 107 ? 0.47212 -25.97742 45.68015 1.000 35.01656 135 LYS B N 1
ATOM 2935 C CA . LYS B 1 107 ? 0.33143 -27.37657 45.33007 1.000 43.21390 135 LYS B CA 1
ATOM 2936 C C . LYS B 1 107 ? 0.46259 -27.60132 43.83622 1.000 40.31943 135 LYS B C 1
ATOM 2937 O O . LYS B 1 107 ? 0.46680 -28.75393 43.39412 1.000 45.83977 135 LYS B O 1
ATOM 2943 N N . SER B 1 108 ? 0.56719 -26.53740 43.06167 1.000 36.40626 136 SER B N 1
ATOM 2944 C CA . SER B 1 108 ? 0.73062 -26.68165 41.62777 1.000 38.46169 136 SER B CA 1
ATOM 2945 C C . SER B 1 108 ? 2.17213 -27.07214 41.33192 1.000 36.89319 136 SER B C 1
ATOM 2946 O O . SER B 1 108 ? 3.09612 -26.48198 41.90475 1.000 35.38367 136 SER B O 1
ATOM 2949 N N . PRO B 1 109 ? 2.40865 -28.05899 40.46419 1.000 43.72392 137 PRO B N 1
ATOM 2950 C CA . PRO B 1 109 ? 3.80049 -28.40073 40.12485 1.000 38.95474 137 PRO B CA 1
ATOM 2951 C C . PRO B 1 109 ? 4.51743 -27.25090 39.44499 1.000 37.52630 137 PRO B C 1
ATOM 2952 O O . PRO B 1 109 ? 5.75250 -27.22731 39.41355 1.000 41.58881 137 PRO B O 1
ATOM 2956 N N . GLN B 1 110 ? 3.77002 -26.27265 38.93954 1.000 36.61769 138 GLN B N 1
ATOM 2957 C CA . GLN B 1 110 ? 4.36507 -25.14234 38.24305 1.000 41.15176 138 GLN B CA 1
ATOM 2958 C C . GLN B 1 110 ? 5.01099 -24.13632 39.19104 1.000 35.64232 138 GLN B C 1
ATOM 2959 O O . GLN B 1 110 ? 5.79339 -23.29621 38.73656 1.000 33.83321 138 GLN B O 1
ATOM 2965 N N . VAL B 1 111 ? 4.72892 -24.20820 40.49514 1.000 27.97375 139 VAL B N 1
ATOM 2966 C CA . VAL B 1 111 ? 5.26665 -23.19533 41.40374 1.000 35.23119 139 VAL B CA 1
ATOM 2967 C C . VAL B 1 111 ? 6.78625 -23.29747 41.53252 1.000 28.08303 139 VAL B C 1
ATOM 2968 O O . VAL B 1 111 ? 7.46521 -22.27629 41.71075 1.000 27.42665 139 VAL B O 1
ATOM 2972 N N . SER B 1 112 ? 7.35965 -24.50117 41.43088 1.000 24.04273 140 SER B N 1
ATOM 2973 C CA . SER B 1 112 ? 8.81663 -24.59075 41.49907 1.000 27.22414 140 SER B CA 1
ATOM 2974 C C . SER B 1 112 ? 9.45965 -23.82129 40.35065 1.000 26.14435 140 SER B C 1
ATOM 2975 O O . SER B 1 112 ? 10.50533 -23.18853 40.52830 1.000 24.46247 140 SER B O 1
ATOM 2978 N N . GLU B 1 113 ? 8.83148 -23.84644 39.17049 1.000 28.58920 141 GLU B N 1
ATOM 2979 C CA . GLU B 1 113 ? 9.32784 -23.05364 38.04915 1.000 29.54315 141 GLU B CA 1
ATOM 2980 C C . GLU B 1 113 ? 9.23456 -21.56764 38.34928 1.000 25.71880 141 GLU B C 1
ATOM 2981 O O . GLU B 1 113 ? 10.15728 -20.81041 38.03558 1.000 27.42135 141 GLU B O 1
ATOM 2987 N N . VAL B 1 114 ? 8.11072 -21.12461 38.92890 1.000 19.45222 142 VAL B N 1
ATOM 2988 C CA . VAL B 1 114 ? 7.96564 -19.70795 39.23537 1.000 19.91550 142 VAL B CA 1
ATOM 2989 C C . VAL B 1 114 ? 9.05493 -19.25860 40.19631 1.000 22.86369 142 VAL B C 1
ATOM 2990 O O . VAL B 1 114 ? 9.66710 -18.19934 40.01514 1.000 20.05315 142 VAL B O 1
ATOM 2994 N N . ILE B 1 115 ? 9.33913 -20.07666 41.20924 1.000 20.17269 143 ILE B N 1
ATOM 2995 C CA . ILE B 1 115 ? 10.40745 -19.77127 42.15599 1.000 20.66744 143 ILE B CA 1
ATOM 2996 C C . ILE B 1 115 ? 11.73942 -19.66151 41.42259 1.000 18.61764 143 ILE B C 1
ATOM 2997 O O . ILE B 1 115 ? 12.51531 -18.71996 41.63205 1.000 22.17473 143 ILE B O 1
ATOM 3002 N N . LYS B 1 116 ? 12.01111 -20.62391 40.53892 1.000 20.27990 144 LYS B N 1
ATOM 3003 C CA . LYS B 1 116 ? 13.28691 -20.67428 39.82530 1.000 23.11706 144 LYS B CA 1
ATOM 3004 C C . LYS B 1 116 ? 13.47969 -19.45517 38.93522 1.000 30.74766 144 LYS B C 1
ATOM 3005 O O . LYS B 1 116 ? 14.61056 -18.97849 38.75999 1.000 26.26546 144 LYS B O 1
ATOM 3011 N N . LEU B 1 117 ? 12.39088 -18.92307 38.38387 1.000 20.21797 145 LEU B N 1
ATOM 3012 C CA . LEU B 1 117 ? 12.48537 -17.78301 37.47283 1.000 18.28244 145 LEU B CA 1
ATOM 3013 C C . LEU B 1 117 ? 12.77358 -16.47421 38.19785 1.000 19.49302 145 LEU B C 1
ATOM 3014 O O . LEU B 1 117 ? 13.05888 -15.46762 37.53441 1.000 22.54229 145 LEU B O 1
ATOM 3019 N N . ASN B 1 118 ? 12.65062 -16.45974 39.52907 1.000 20.24763 146 ASN B N 1
ATOM 3020 C CA . ASN B 1 118 ? 13.13520 -15.37596 40.38755 1.000 19.80012 146 ASN B CA 1
ATOM 3021 C C . ASN B 1 118 ? 12.74452 -13.97502 39.90380 1.000 24.86157 146 ASN B C 1
ATOM 3022 O O . ASN B 1 118 ? 13.55560 -13.03933 39.88978 1.000 26.47297 146 ASN B O 1
ATOM 3027 N N . GLY B 1 119 ? 11.47166 -13.80758 39.53956 1.000 22.24553 147 GLY B N 1
ATOM 3028 C CA . GLY B 1 119 ? 10.94785 -12.50608 39.18718 1.000 20.83677 147 GLY B CA 1
ATOM 3029 C C . GLY B 1 119 ? 10.49845 -12.37059 37.74671 1.000 17.21327 147 GLY B C 1
ATOM 3030 O O . GLY B 1 119 ? 9.71941 -11.46343 37.44881 1.000 15.80817 147 GLY B O 1
ATOM 3031 N N . LYS B 1 120 ? 10.97821 -13.21952 36.84573 1.000 14.53837 148 LYS B N 1
ATOM 3032 C CA . LYS B 1 120 ? 10.43102 -13.26346 35.50116 1.000 17.37391 148 LYS B CA 1
ATOM 3033 C C . LYS B 1 120 ? 9.18393 -14.14468 35.49894 1.000 19.33091 148 LYS B C 1
ATOM 3034 O O . LYS B 1 120 ? 9.03796 -15.01332 36.36421 1.000 18.41403 148 LYS B O 1
ATOM 3040 N N . PRO B 1 121 ? 8.24180 -13.91388 34.58301 1.000 19.16267 149 PRO B N 1
ATOM 3041 C CA . PRO B 1 121 ? 6.97619 -14.63030 34.66967 1.000 17.05585 149 PRO B CA 1
ATOM 3042 C C . PRO B 1 121 ? 6.99873 -15.98545 33.99351 1.000 14.62286 149 PRO B C 1
ATOM 3043 O O . PRO B 1 121 ? 7.64338 -16.20083 32.96172 1.000 17.53082 149 PRO B O 1
ATOM 3047 N N . LEU B 1 122 ? 6.25961 -16.90423 34.60473 1.000 17.32088 150 LEU B N 1
ATOM 3048 C CA . LEU B 1 122 ? 5.86599 -18.13685 33.94538 1.000 16.48674 150 LEU B CA 1
ATOM 3049 C C . LEU B 1 122 ? 4.55694 -17.82462 33.23560 1.000 17.29860 150 LEU B C 1
ATOM 3050 O O . LEU B 1 122 ? 3.60145 -17.38075 33.87810 1.000 15.89185 150 LEU B O 1
ATOM 3055 N N . TRP B 1 123 ? 4.51789 -18.02417 31.92614 1.000 15.42419 151 TRP B N 1
ATOM 3056 C CA . TRP B 1 123 ? 3.33003 -17.74891 31.13542 1.000 16.36616 151 TRP B CA 1
ATOM 3057 C C . TRP B 1 123 ? 2.56032 -19.04107 30.90403 1.000 20.61367 151 TRP B C 1
ATOM 3058 O O . TRP B 1 123 ? 3.13844 -20.04512 30.46336 1.000 17.84361 151 TRP B O 1
ATOM 3069 N N . LEU B 1 124 ? 1.25516 -18.99981 31.18691 1.000 16.42170 152 LEU B N 1
ATOM 3070 C CA . LEU B 1 124 ? 0.36828 -20.14995 31.06622 1.000 19.15241 152 LEU B CA 1
ATOM 3071 C C . LEU B 1 124 ? -0.83320 -19.75068 30.22437 1.000 16.04253 152 LEU B C 1
ATOM 3072 O O . LEU B 1 124 ? -1.60716 -18.86395 30.61284 1.000 18.22939 152 LEU B O 1
ATOM 3077 N N . GLY B 1 125 ? -0.98818 -20.40119 29.07385 1.000 16.89245 153 GLY B N 1
ATOM 3078 C CA . GLY B 1 125 ? -2.09284 -20.10222 28.19743 1.000 14.75210 153 GLY B CA 1
ATOM 3079 C C . GLY B 1 125 ? -3.37997 -20.69159 28.71108 1.000 18.69637 153 GLY B C 1
ATOM 3080 O O . GLY B 1 125 ? -3.42483 -21.36696 29.75168 1.000 19.13707 153 GLY B O 1
ATOM 3081 N N . PRO B 1 126 ? -4.46214 -20.42657 27.98274 1.000 19.73968 154 PRO B N 1
ATOM 3082 C CA . PRO B 1 126 ? -5.75387 -21.02320 28.32979 1.000 17.88889 154 PRO B CA 1
ATOM 3083 C C . PRO B 1 126 ? -5.63249 -22.53122 28.51255 1.000 18.63259 154 PRO B C 1
ATOM 3084 O O . PRO B 1 126 ? -4.90421 -23.20381 27.77727 1.000 19.60364 154 PRO B O 1
ATOM 3088 N N . TYR B 1 127 ? -6.32866 -23.04912 29.53245 1.000 20.85547 155 TYR B N 1
ATOM 3089 C CA . TYR B 1 127 ? -6.28654 -24.46202 29.91190 1.000 22.54834 155 TYR B CA 1
ATOM 3090 C C . TYR B 1 127 ? -4.95291 -24.94925 30.45448 1.000 23.28044 155 TYR B C 1
ATOM 3091 O O . TYR B 1 127 ? -4.87668 -26.07704 30.94777 1.000 23.08715 155 TYR B O 1
ATOM 3100 N N . GLU B 1 128 ? -3.90880 -24.11566 30.43561 1.000 21.28357 156 GLU B N 1
ATOM 3101 C CA . GLU B 1 128 ? -2.58632 -24.58250 30.83133 1.000 19.73416 156 GLU B CA 1
ATOM 3102 C C . GLU B 1 128 ? -2.34765 -24.47995 32.33975 1.000 23.83115 156 GLU B C 1
ATOM 3103 O O . GLU B 1 128 ? -1.49541 -25.19395 32.87640 1.000 29.44745 156 GLU B O 1
ATOM 3109 N N . PHE B 1 129 ? -3.08666 -23.61690 33.02580 1.000 22.28924 157 PHE B N 1
ATOM 3110 C CA . PHE B 1 129 ? -2.90122 -23.35750 34.44633 1.000 20.84108 157 PHE B CA 1
ATOM 3111 C C . PHE B 1 129 ? -3.68696 -24.40900 35.21780 1.000 30.23409 157 PHE B C 1
ATOM 3112 O O . PHE B 1 129 ? -4.91898 -24.39579 35.20554 1.000 30.98269 157 PHE B O 1
ATOM 3120 N N . THR B 1 130 ? -2.96290 -25.31285 35.88994 1.000 36.40322 158 THR B N 1
ATOM 3121 C CA . THR B 1 130 ? -3.57491 -26.48459 36.51965 1.000 37.68963 158 THR B CA 1
ATOM 3122 C C . THR B 1 130 ? -4.63629 -26.11115 37.54493 1.000 43.01022 158 THR B C 1
ATOM 3123 O O . THR B 1 130 ? -5.61953 -26.84175 37.71640 1.000 39.30412 158 THR B O 1
ATOM 3127 N N . GLU B 1 131 ? -4.44390 -25.00210 38.26235 1.000 38.14872 159 GLU B N 1
ATOM 3128 C CA . GLU B 1 131 ? -5.35057 -24.63467 39.34488 1.000 38.33596 159 GLU B CA 1
ATOM 3129 C C . GLU B 1 131 ? -6.56057 -23.85320 38.86337 1.000 35.33243 159 GLU B C 1
ATOM 3130 O O . GLU B 1 131 ? -7.48674 -23.62962 39.64708 1.000 45.47298 159 GLU B O 1
ATOM 3136 N N . SER B 1 132 ? -6.57422 -23.43353 37.60298 1.000 38.84523 160 SER B N 1
ATOM 3137 C CA . SER B 1 132 ? -7.74050 -22.75788 37.06100 1.000 35.90102 160 SER B CA 1
ATOM 3138 C C . SER B 1 132 ? -8.83610 -23.77590 36.78779 1.000 56.42351 160 SER B C 1
ATOM 3139 O O . SER B 1 132 ? -8.57428 -24.87826 36.29114 1.000 49.70613 160 SER B O 1
ATOM 3142 N N . SER B 1 133 ? -10.06889 -23.40721 37.13486 1.000 50.08905 161 SER B N 1
ATOM 3143 C CA . SER B 1 133 ? -11.21693 -24.25512 36.85196 1.000 50.83643 161 SER B CA 1
ATOM 3144 C C . SER B 1 133 ? -12.41968 -23.50122 36.30926 1.000 56.32679 161 SER B C 1
ATOM 3145 O O . SER B 1 133 ? -13.34967 -24.15770 35.83696 1.000 58.91222 161 SER B O 1
ATOM 3148 N N . ALA B 1 134 ? -12.42753 -22.16255 36.31708 1.000 52.76989 162 ALA B N 1
ATOM 3149 C CA . ALA B 1 134 ? -13.56859 -21.39214 35.82449 1.000 52.13373 162 ALA B CA 1
ATOM 3150 C C . ALA B 1 134 ? -13.34314 -20.92068 34.39037 1.000 54.66018 162 ALA B C 1
ATOM 3151 O O . ALA B 1 134 ? -13.34186 -21.74194 33.46847 1.000 58.46236 162 ALA B O 1
ATOM 3153 N N . ASN B 1 135 ? -13.15677 -19.59986 34.19158 1.000 55.46654 163 ASN B N 1
ATOM 3154 C CA . ASN B 1 135 ? -12.99509 -18.96404 32.87914 1.000 49.18955 163 ASN B CA 1
ATOM 3155 C C . ASN B 1 135 ? -11.76785 -19.52482 32.18072 1.000 38.27183 163 ASN B C 1
ATOM 3156 O O . ASN B 1 135 ? -10.65295 -19.04751 32.43234 1.000 41.94011 163 ASN B O 1
ATOM 3161 N N . PRO B 1 136 ? -11.91128 -20.49865 31.27937 1.000 39.59694 164 PRO B N 1
ATOM 3162 C CA . PRO B 1 136 ? -10.71974 -21.15097 30.73385 1.000 33.35289 164 PRO B CA 1
ATOM 3163 C C . PRO B 1 136 ? -9.96167 -20.30054 29.72631 1.000 30.58050 164 PRO B C 1
ATOM 3164 O O . PRO B 1 136 ? -8.75580 -20.51195 29.56714 1.000 35.28974 164 PRO B O 1
ATOM 3168 N N . ASN B 1 137 ? -10.59839 -19.32992 29.07720 1.000 29.00179 165 ASN B N 1
ATOM 3169 C CA . ASN B 1 137 ? -9.96441 -18.61598 27.96674 1.000 31.47506 165 ASN B CA 1
ATOM 3170 C C . ASN B 1 137 ? -9.21221 -17.38180 28.44490 1.000 28.96119 165 ASN B C 1
ATOM 3171 O O . ASN B 1 137 ? -9.32495 -16.29703 27.87476 1.000 37.63474 165 ASN B O 1
ATOM 3176 N N . LEU B 1 138 ? -8.45440 -17.53068 29.52354 1.000 24.86400 166 LEU B N 1
ATOM 3177 C CA . LEU B 1 138 ? -7.57505 -16.47472 29.98028 1.000 16.92201 166 LEU B CA 1
ATOM 3178 C C . LEU B 1 138 ? -6.13336 -16.93731 29.92565 1.000 17.03750 166 LEU B C 1
ATOM 3179 O O . LEU B 1 138 ? -5.84730 -18.13242 30.02384 1.000 18.98750 166 LEU B O 1
ATOM 3184 N N . PHE B 1 139 ? -5.24211 -15.96762 29.77433 1.000 14.61443 167 PHE B N 1
ATOM 3185 C CA . PHE B 1 139 ? -3.80707 -16.19248 29.91773 1.000 16.37664 167 PHE B CA 1
ATOM 3186 C C . PHE B 1 139 ? -3.39770 -15.78812 31.32732 1.000 17.35356 167 PHE B C 1
ATOM 3187 O O . PHE B 1 139 ? -3.93736 -14.82458 31.87861 1.000 21.27413 167 PHE B O 1
ATOM 3195 N N . THR B 1 140 ? -2.43901 -16.51964 31.90515 1.000 14.20531 168 THR B N 1
ATOM 3196 C CA . THR B 1 140 ? -2.00892 -16.33225 33.28648 1.000 12.25031 168 THR B CA 1
ATOM 3197 C C . THR B 1 140 ? -0.50473 -16.12016 33.31498 1.000 14.30868 168 THR B C 1
ATOM 3198 O O . THR B 1 140 ? 0.22330 -16.82422 32.61616 1.000 15.65770 168 THR B O 1
ATOM 3202 N N . SER B 1 141 ? -0.06054 -15.12877 34.09571 1.000 14.52138 169 SER B N 1
ATOM 3203 C CA . SER B 1 141 ? 1.34087 -14.85630 34.39807 1.000 16.10017 169 SER B CA 1
ATOM 3204 C C . SER B 1 141 ? 1.52453 -15.06216 35.88903 1.000 15.43375 169 SER B C 1
ATOM 3205 O O . SER B 1 141 ? 0.71415 -14.57468 36.67420 1.000 16.86236 169 SER B O 1
ATOM 3208 N N . ILE B 1 142 ? 2.59623 -15.75440 36.28519 1.000 17.24418 170 ILE B N 1
ATOM 3209 C CA . ILE B 1 142 ? 2.91621 -15.94233 37.69495 1.000 14.21680 170 ILE B CA 1
ATOM 3210 C C . ILE B 1 142 ? 4.39217 -15.64178 37.87537 1.000 15.29862 170 ILE B C 1
ATOM 3211 O O . ILE B 1 142 ? 5.22628 -16.19067 37.15348 1.000 13.84782 170 ILE B O 1
ATOM 3216 N N . ARG B 1 143 ? 4.71941 -14.76155 38.81776 1.000 16.51421 171 ARG B N 1
ATOM 3217 C CA . ARG B 1 143 ? 6.12652 -14.43660 39.02033 1.000 16.30685 171 ARG B CA 1
ATOM 3218 C C . ARG B 1 143 ? 6.38461 -14.09655 40.47763 1.000 19.37153 171 ARG B C 1
ATOM 3219 O O . ARG B 1 143 ? 5.47897 -13.71517 41.22314 1.000 15.64606 171 ARG B O 1
ATOM 3227 N N . MET B 1 144 ? 7.64951 -14.21304 40.86883 1.000 18.73288 172 MET B N 1
ATOM 3228 C CA . MET B 1 144 ? 8.02048 -13.83290 42.21510 1.000 21.03059 172 MET B CA 1
ATOM 3229 C C . MET B 1 144 ? 8.06769 -12.32215 42.29531 1.000 18.73541 172 MET B C 1
ATOM 3230 O O . MET B 1 144 ? 8.36170 -11.64076 41.30714 1.000 21.91569 172 MET B O 1
ATOM 3235 N N . ILE B 1 145 ? 7.76662 -11.79601 43.47396 1.000 19.29564 173 ILE B N 1
ATOM 3236 C CA . ILE B 1 145 ? 7.86661 -10.36533 43.72787 1.000 17.52955 173 ILE B CA 1
ATOM 3237 C C . ILE B 1 145 ? 9.11066 -10.15299 44.56322 1.000 27.20317 173 ILE B C 1
ATOM 3238 O O . ILE B 1 145 ? 9.19160 -10.64204 45.69517 1.000 22.78594 173 ILE B O 1
ATOM 3243 N N . ASN B 1 146 ? 10.07298 -9.43452 44.01361 1.000 21.54605 174 ASN B N 1
ATOM 3244 C CA . ASN B 1 146 ? 11.33224 -9.19091 44.69892 1.000 33.02244 174 ASN B CA 1
ATOM 3245 C C . ASN B 1 146 ? 11.35429 -7.76178 45.21941 1.000 31.04083 174 ASN B C 1
ATOM 3246 O O . ASN B 1 146 ? 11.05175 -6.82352 44.47331 1.000 32.13140 174 ASN B O 1
ATOM 3251 N N . ASN B 1 147 ? 11.64324 -7.61848 46.51368 1.000 32.21616 175 ASN B N 1
ATOM 3252 C CA . ASN B 1 147 ? 11.84803 -6.31404 47.13248 1.000 42.53602 175 ASN B CA 1
ATOM 3253 C C . ASN B 1 147 ? 12.77270 -5.46251 46.27166 1.000 51.70889 175 ASN B C 1
ATOM 3254 O O . ASN B 1 147 ? 13.78303 -5.94575 45.75703 1.000 54.17371 175 ASN B O 1
ATOM 3259 N N . THR B 1 148 ? 12.41252 -4.18946 46.09530 1.000 55.01995 176 THR B N 1
ATOM 3260 C CA . THR B 1 148 ? 13.08142 -3.38197 45.07714 1.000 49.15489 176 THR B CA 1
ATOM 3261 C C . THR B 1 148 ? 14.56946 -3.20482 45.36599 1.000 61.85767 176 THR B C 1
ATOM 3262 O O . THR B 1 148 ? 15.39373 -3.25760 44.44387 1.000 61.71889 176 THR B O 1
ATOM 3266 N N . TYR B 1 149 ? 14.94180 -3.00192 46.63063 1.000 58.13375 177 TYR B N 1
ATOM 3267 C CA . TYR B 1 149 ? 16.34271 -2.69234 46.90849 1.000 68.59139 177 TYR B CA 1
ATOM 3268 C C . TYR B 1 149 ? 17.21415 -3.95001 46.99253 1.000 64.90701 177 TYR B C 1
ATOM 3269 O O . TYR B 1 149 ? 18.22844 -4.05572 46.28929 1.000 53.78907 177 TYR B O 1
ATOM 3278 N N . THR B 1 150 ? 16.83256 -4.91501 47.83351 1.000 62.29622 178 THR B N 1
ATOM 3279 C CA . THR B 1 150 ? 17.61807 -6.13359 48.02120 1.000 52.26583 178 THR B CA 1
ATOM 3280 C C . THR B 1 150 ? 17.40086 -7.15966 46.92122 1.000 56.98856 178 THR B C 1
ATOM 3281 O O . THR B 1 150 ? 18.32853 -7.90969 46.59206 1.000 49.32965 178 THR B O 1
ATOM 3285 N N . MET B 1 151 ? 16.19193 -7.20747 46.36281 1.000 52.92741 179 MET B N 1
ATOM 3286 C CA . MET B 1 151 ? 15.73812 -8.26705 45.46274 1.000 54.52116 179 MET B CA 1
ATOM 3287 C C . MET B 1 151 ? 15.60768 -9.60779 46.17918 1.000 40.73212 179 MET B C 1
ATOM 3288 O O . MET B 1 151 ? 15.72587 -10.66071 45.55322 1.000 49.89670 179 MET B O 1
ATOM 3293 N N . ASN B 1 152 ? 15.37068 -9.59149 47.48980 1.000 37.63077 180 ASN B N 1
ATOM 3294 C CA . ASN B 1 152 ? 14.88362 -10.79376 48.15389 1.000 35.08353 180 ASN B CA 1
ATOM 3295 C C . ASN B 1 152 ? 13.40480 -11.01512 47.84219 1.000 37.17199 180 ASN B C 1
ATOM 3296 O O . ASN B 1 152 ? 12.63183 -10.05894 47.71853 1.000 32.38933 180 ASN B O 1
ATOM 3301 N N . ASN B 1 153 ? 13.02159 -12.28560 47.69364 1.000 24.08006 181 ASN B N 1
ATOM 3302 C CA . ASN B 1 153 ? 11.62303 -12.62876 47.44273 1.000 24.54034 181 ASN B CA 1
ATOM 3303 C C . ASN B 1 153 ? 10.75916 -12.14195 48.59363 1.000 31.86012 181 ASN B C 1
ATOM 3304 O O . ASN B 1 153 ? 11.06540 -12.40383 49.75688 1.000 28.19549 181 ASN B O 1
ATOM 3309 N N . MET B 1 154 ? 9.65157 -11.46807 48.27386 1.000 28.96646 182 MET B N 1
ATOM 3310 C CA . MET B 1 154 ? 8.69690 -11.06052 49.29162 1.000 25.56971 182 MET B CA 1
ATOM 3311 C C . MET B 1 154 ? 7.28397 -11.57554 49.05350 1.000 22.28938 182 MET B C 1
ATOM 3312 O O . MET B 1 154 ? 6.46916 -11.55357 49.98393 1.000 28.33103 182 MET B O 1
ATOM 3317 N N . GLY B 1 155 ? 6.98333 -12.08409 47.86817 1.000 19.66344 183 GLY B N 1
ATOM 3318 C CA . GLY B 1 155 ? 5.66814 -12.61982 47.61753 1.000 21.67646 183 GLY B CA 1
ATOM 3319 C C . GLY B 1 155 ? 5.57763 -13.13328 46.20275 1.000 24.90398 183 GLY B C 1
ATOM 3320 O O . GLY B 1 155 ? 6.59118 -13.33703 45.52948 1.000 21.61608 183 GLY B O 1
ATOM 3321 N N . ILE B 1 156 ? 4.34403 -13.34338 45.76318 1.000 14.72799 184 ILE B N 1
ATOM 3322 C CA . ILE B 1 156 ? 4.05143 -13.87122 44.44166 1.000 18.30384 184 ILE B CA 1
ATOM 3323 C C . ILE B 1 156 ? 2.98978 -12.99247 43.80951 1.000 18.29117 184 ILE B C 1
ATOM 3324 O O . ILE B 1 156 ? 2.05226 -12.55171 44.48368 1.000 18.13970 184 ILE B O 1
ATOM 3329 N N . LEU B 1 157 ? 3.12631 -12.77217 42.51035 1.000 16.75382 185 LEU B N 1
ATOM 3330 C CA . LEU B 1 157 ? 2.20256 -11.97135 41.72173 1.000 17.27552 185 LEU B CA 1
ATOM 3331 C C . LEU B 1 157 ? 1.57530 -12.87157 40.66313 1.000 18.19101 185 LEU B C 1
ATOM 3332 O O . LEU B 1 157 ? 2.27799 -13.39885 39.80210 1.000 16.86248 185 LEU B O 1
ATOM 3337 N N . LEU B 1 158 ? 0.25904 -13.03087 40.71531 1.000 13.03792 186 LEU B N 1
ATOM 3338 C CA . LEU B 1 158 ? -0.46807 -13.82474 39.73444 1.000 15.76090 186 LEU B CA 1
ATOM 3339 C C . LEU B 1 158 ? -1.42963 -12.90382 39.00060 1.000 15.73086 186 LEU B C 1
ATOM 3340 O O . LEU B 1 158 ? -2.22894 -12.21373 39.63196 1.000 17.56368 186 LEU B O 1
ATOM 3345 N N . GLN B 1 159 ? -1.33822 -12.87921 37.67754 1.000 15.36403 187 GLN B N 1
ATOM 3346 C CA . GLN B 1 159 ? -2.17830 -12.00018 36.88172 1.000 14.03288 187 GLN B CA 1
ATOM 3347 C C . GLN B 1 159 ? -2.84739 -12.80272 35.79154 1.000 15.26644 187 GLN B C 1
ATOM 3348 O O . GLN B 1 159 ? -2.27932 -13.75385 35.26711 1.000 15.21074 187 GLN B O 1
ATOM 3354 N N . GLN B 1 160 ? -4.05625 -12.39931 35.43760 1.000 16.02616 188 GLN B N 1
ATOM 3355 C CA . GLN B 1 160 ? -4.73459 -13.01295 34.31847 1.000 12.53307 188 GLN B CA 1
ATOM 3356 C C . GLN B 1 160 ? -5.04548 -11.93185 33.30297 1.000 12.79789 188 GLN B C 1
ATOM 3357 O O . GLN B 1 160 ? -5.29134 -10.78214 33.67057 1.000 16.37641 188 GLN B O 1
ATOM 3363 N N . PHE B 1 161 ? -5.05161 -12.32771 32.02693 1.000 14.82606 189 PHE B N 1
ATOM 3364 C CA . PHE B 1 161 ? -5.17452 -11.42749 30.88960 1.000 13.02300 189 PHE B CA 1
ATOM 3365 C C . PHE B 1 161 ? -6.13130 -12.02503 29.88099 1.000 13.13850 189 PHE B C 1
ATOM 3366 O O . PHE B 1 161 ? -6.14614 -13.23996 29.67530 1.000 17.16984 189 PHE B O 1
ATOM 3374 N N . GLN B 1 162 ? -6.90864 -11.16911 29.25319 1.000 14.40439 190 GLN B N 1
ATOM 3375 C CA . GLN B 1 162 ? -7.70609 -11.52639 28.08726 1.000 14.41638 190 GLN B CA 1
ATOM 3376 C C . GLN B 1 162 ? -6.93917 -11.11698 26.84574 1.000 18.49269 190 GLN B C 1
ATOM 3377 O O . GLN B 1 162 ? -6.79035 -9.91754 26.57283 1.000 18.11719 190 GLN B O 1
ATOM 3383 N N . PHE B 1 163 ? -6.45455 -12.11719 26.09563 1.000 19.39843 191 PHE B N 1
ATOM 3384 C CA . PHE B 1 163 ? -5.71248 -11.87908 24.86846 1.000 15.84678 191 PHE B CA 1
ATOM 3385 C C . PHE B 1 163 ? -6.41091 -12.48162 23.65904 1.000 20.98458 191 PHE B C 1
ATOM 3386 O O . PHE B 1 163 ? -5.85036 -12.43584 22.56263 1.000 16.79028 191 PHE B O 1
ATOM 3394 N N . ASN B 1 164 ? -7.60302 -13.07514 23.80856 1.000 18.44737 192 ASN B N 1
ATOM 3395 C CA . ASN B 1 164 ? -8.10803 -13.83372 22.66368 1.000 17.68038 192 ASN B CA 1
ATOM 3396 C C . ASN B 1 164 ? -8.51042 -12.91767 21.50902 1.000 16.84843 192 ASN B C 1
ATOM 3397 O O . ASN B 1 164 ? -8.32352 -13.28245 20.34454 1.000 19.67531 192 ASN B O 1
ATOM 3402 N N . ASN B 1 165 ? -9.05851 -11.72957 21.78821 1.000 19.72891 193 ASN B N 1
ATOM 3403 C CA . ASN B 1 165 ? -9.35144 -10.81663 20.67819 1.000 19.80600 193 ASN B CA 1
ATOM 3404 C C . ASN B 1 165 ? -8.06857 -10.36338 19.99683 1.000 20.35501 193 ASN B C 1
ATOM 3405 O O . ASN B 1 165 ? -8.00596 -10.25997 18.76800 1.000 16.58052 193 ASN B O 1
ATOM 3410 N N . GLU B 1 166 ? -7.04131 -10.07286 20.78927 1.000 19.24930 194 GLU B N 1
ATOM 3411 C CA . GLU B 1 166 ? -5.76571 -9.64576 20.23363 1.000 17.26715 194 GLU B CA 1
ATOM 3412 C C . GLU B 1 166 ? -5.16238 -10.71776 19.34402 1.000 18.75309 194 GLU B C 1
ATOM 3413 O O . GLU B 1 166 ? -4.63050 -10.41340 18.26626 1.000 19.37536 194 GLU B O 1
ATOM 3419 N N . LEU B 1 167 ? -5.23763 -11.98245 19.77199 1.000 17.44329 195 LEU B N 1
ATOM 3420 C CA . LEU B 1 167 ? -4.65703 -13.05044 18.96883 1.000 17.20588 195 LEU B CA 1
ATOM 3421 C C . LEU B 1 167 ? -5.44776 -13.24638 17.68068 1.000 16.84798 195 LEU B C 1
ATOM 3422 O O . LEU B 1 167 ? -4.85901 -13.44969 16.61543 1.000 16.86077 195 LEU B O 1
ATOM 3427 N N . ASN B 1 168 ? -6.78363 -13.18517 17.74714 1.000 16.79432 196 ASN B N 1
ATOM 3428 C CA . ASN B 1 168 ? -7.55548 -13.29319 16.50938 1.000 15.08402 196 ASN B CA 1
ATOM 3429 C C . ASN B 1 168 ? -7.24295 -12.14503 15.56252 1.000 19.96038 196 ASN B C 1
ATOM 3430 O O . ASN B 1 168 ? -7.18803 -12.33255 14.34089 1.000 20.29861 196 ASN B O 1
ATOM 3435 N N . GLU B 1 169 ? -7.03675 -10.94757 16.09940 1.000 18.77386 197 GLU B N 1
ATOM 3436 C CA . GLU B 1 169 ? -6.70424 -9.83848 15.21009 1.000 19.20113 197 GLU B CA 1
ATOM 3437 C C . GLU B 1 169 ? -5.35478 -10.06525 14.54988 1.000 20.71533 197 GLU B C 1
ATOM 3438 O O . GLU B 1 169 ? -5.18041 -9.74577 13.36710 1.000 17.66112 197 GLU B O 1
ATOM 3444 N N . ILE B 1 170 ? -4.40301 -10.65095 15.28783 1.000 16.43985 198 ILE B N 1
ATOM 3445 C CA . ILE B 1 170 ? -3.08528 -10.94771 14.72308 1.000 15.56719 198 ILE B CA 1
ATOM 3446 C C . ILE B 1 170 ? -3.21748 -11.97273 13.60335 1.000 20.21957 198 ILE B C 1
ATOM 3447 O O . ILE B 1 170 ? -2.64886 -11.81024 12.51759 1.000 19.41674 198 ILE B O 1
ATOM 3452 N N . PHE B 1 171 ? -3.96245 -13.05765 13.86171 1.000 18.12765 199 PHE B N 1
ATOM 3453 C CA . PHE B 1 171 ? -4.17890 -14.07073 12.82760 1.000 13.94793 199 PHE B CA 1
ATOM 3454 C C . PHE B 1 171 ? -4.79222 -13.44897 11.57723 1.000 18.44335 199 PHE B C 1
ATOM 3455 O O . PHE B 1 171 ? -4.39710 -13.76968 10.44945 1.000 21.46944 199 PHE B O 1
ATOM 3463 N N . ASN B 1 172 ? -5.78444 -12.57925 11.75885 1.000 19.75645 200 ASN B N 1
ATOM 3464 C CA . ASN B 1 172 ? -6.49118 -12.02220 10.60971 1.000 19.12058 200 ASN B CA 1
ATOM 3465 C C . ASN B 1 172 ? -5.62849 -11.03217 9.84828 1.000 23.04578 200 ASN B C 1
ATOM 3466 O O . ASN B 1 172 ? -5.76601 -10.90533 8.62691 1.000 24.76686 200 ASN B O 1
ATOM 3471 N N . TYR B 1 173 ? -4.72993 -10.34474 10.55076 1.000 20.66498 201 TYR B N 1
ATOM 3472 C CA . TYR B 1 173 ? -3.90505 -9.29921 9.94909 1.000 21.56553 201 TYR B CA 1
ATOM 3473 C C . TYR B 1 173 ? -2.79139 -9.87942 9.09848 1.000 29.26610 201 TYR B C 1
ATOM 3474 O O . TYR B 1 173 ? -2.56406 -9.43366 7.96862 1.000 27.77251 201 TYR B O 1
ATOM 3483 N N . PHE B 1 174 ? -2.05717 -10.83367 9.66377 1.000 25.19178 202 PHE B N 1
ATOM 3484 C CA . PHE B 1 174 ? -0.88278 -11.44284 9.04793 1.000 27.98489 202 PHE B CA 1
ATOM 3485 C C . PHE B 1 174 ? -1.25879 -12.72362 8.32790 1.000 33.24485 202 PHE B C 1
ATOM 3486 O O . PHE B 1 174 ? -0.67004 -13.05362 7.30305 1.000 41.69820 202 PHE B O 1
ATOM 3494 N N . ALA B 1 181 ? -11.00732 -18.95509 7.16732 1.000 35.05404 209 ALA B N 1
ATOM 3495 C CA . ALA B 1 181 ? -10.71536 -19.98032 6.16532 1.000 43.17193 209 ALA B CA 1
ATOM 3496 C C . ALA B 1 181 ? -9.57470 -20.91281 6.62597 1.000 34.14231 209 ALA B C 1
ATOM 3497 O O . ALA B 1 181 ? -9.67138 -22.14401 6.56095 1.000 41.22084 209 ALA B O 1
ATOM 3499 N N . VAL B 1 182 ? -8.50932 -20.30684 7.08541 1.000 31.46868 210 VAL B N 1
ATOM 3500 C CA . VAL B 1 182 ? -7.38483 -21.01727 7.67506 1.000 25.43465 210 VAL B CA 1
ATOM 3501 C C . VAL B 1 182 ? -7.60599 -21.08699 9.17860 1.000 30.58539 210 VAL B C 1
ATOM 3502 O O . VAL B 1 182 ? -8.01029 -20.10253 9.80889 1.000 28.40797 210 VAL B O 1
ATOM 3506 N N . ARG B 1 183 ? -7.33408 -22.24545 9.76535 1.000 21.18955 211 ARG B N 1
ATOM 3507 C CA . ARG B 1 183 ? -7.38361 -22.38842 11.21170 1.000 15.40245 211 ARG B CA 1
ATOM 3508 C C . ARG B 1 183 ? -5.99744 -22.07100 11.76036 1.000 16.72320 211 ARG B C 1
ATOM 3509 O O . ARG B 1 183 ? -4.98855 -22.54718 11.22946 1.000 15.48263 211 ARG B O 1
ATOM 3517 N N . PHE B 1 184 ? -5.95493 -21.28352 12.82644 1.000 17.27650 212 PHE B N 1
ATOM 3518 C CA . PHE B 1 184 ? -4.73199 -20.99808 13.55675 1.000 18.06659 212 PHE B CA 1
ATOM 3519 C C . PHE B 1 184 ? -4.93990 -21.45777 14.99019 1.000 18.44841 212 PHE B C 1
ATOM 3520 O O . PHE B 1 184 ? -5.99733 -21.20380 15.58787 1.000 16.19378 212 PHE B O 1
ATOM 3528 N N . MET B 1 185 ? -3.95024 -22.15419 15.54121 1.000 14.50084 213 MET B N 1
ATOM 3529 C CA . MET B 1 185 ? -3.99524 -22.47835 16.95487 1.000 12.36125 213 MET B CA 1
ATOM 3530 C C . MET B 1 185 ? -2.70245 -22.14148 17.66960 1.000 18.35695 213 MET B C 1
ATOM 3531 O O . MET B 1 185 ? -1.63157 -22.08866 17.07071 1.000 16.55754 213 MET B O 1
ATOM 3536 N N . LEU B 1 186 ? -2.83212 -21.88837 18.96803 1.000 14.66369 214 LEU B N 1
ATOM 3537 C CA . LEU B 1 186 ? -1.68191 -21.74092 19.85909 1.000 12.05484 214 LEU B CA 1
ATOM 3538 C C . LEU B 1 186 ? -1.56223 -23.04749 20.64170 1.000 19.25919 214 LEU B C 1
ATOM 3539 O O . LEU B 1 186 ? -2.50199 -23.43402 21.34614 1.000 17.52689 214 LEU B O 1
ATOM 3544 N N . VAL B 1 187 ? -0.42301 -23.73057 20.52694 1.000 14.22628 215 VAL B N 1
ATOM 3545 C CA . VAL B 1 187 ? -0.31302 -25.11740 20.97536 1.000 14.81937 215 VAL B CA 1
ATOM 3546 C C . VAL B 1 187 ? 0.95318 -25.25381 21.81130 1.000 11.93820 215 VAL B C 1
ATOM 3547 O O . VAL B 1 187 ? 2.01749 -24.78668 21.38971 1.000 16.14022 215 VAL B O 1
ATOM 3551 N N . ASN B 1 188 ? 0.84840 -25.88295 22.99486 1.000 14.02142 216 ASN B N 1
ATOM 3552 C CA . ASN B 1 188 ? 2.04034 -25.99348 23.83545 1.000 16.79528 216 ASN B CA 1
ATOM 3553 C C . ASN B 1 188 ? 2.82772 -27.27295 23.52797 1.000 19.18160 216 ASN B C 1
ATOM 3554 O O . ASN B 1 188 ? 2.52448 -28.03055 22.59920 1.000 17.33676 216 ASN B O 1
ATOM 3559 N N . GLN B 1 189 ? 3.89126 -27.49102 24.30606 1.000 16.75020 217 GLN B N 1
ATOM 3560 C CA . GLN B 1 189 ? 4.79657 -28.59637 24.04825 1.000 23.27969 217 GLN B CA 1
ATOM 3561 C C . GLN B 1 189 ? 4.09771 -29.94713 24.22502 1.000 22.82181 217 GLN B C 1
ATOM 3562 O O . GLN B 1 189 ? 4.55881 -30.94928 23.67283 1.000 18.94218 217 GLN B O 1
ATOM 3568 N N . GLU B 1 190 ? 2.98151 -29.98891 24.96031 1.000 18.98308 218 GLU B N 1
ATOM 3569 C CA . GLU B 1 190 ? 2.25056 -31.22685 25.20000 1.000 19.89815 218 GLU B CA 1
ATOM 3570 C C . GLU B 1 190 ? 1.04478 -31.35930 24.28464 1.000 22.99321 218 GLU B C 1
ATOM 3571 O O . GLU B 1 190 ? 0.11880 -32.13706 24.57676 1.000 22.07474 218 GLU B O 1
ATOM 3577 N N . GLY B 1 191 ? 1.02219 -30.58386 23.20927 1.000 15.26525 219 GLY B N 1
ATOM 3578 C CA . GLY B 1 191 ? -0.04468 -30.64501 22.23688 1.000 15.41764 219 GLY B CA 1
ATOM 3579 C C . GLY B 1 191 ? -1.32699 -30.01773 22.68456 1.000 15.60033 219 GLY B C 1
ATOM 3580 O O . GLY B 1 191 ? -2.32269 -30.13347 21.96865 1.000 17.09297 219 GLY B O 1
ATOM 3581 N N . LEU B 1 192 ? -1.33544 -29.33381 23.83597 1.000 15.22142 220 LEU B N 1
ATOM 3582 C CA . LEU B 1 192 ? -2.55952 -28.69633 24.32194 1.000 16.47664 220 LEU B CA 1
ATOM 3583 C C . LEU B 1 192 ? -2.93111 -27.54726 23.39561 1.000 20.79653 220 LEU B C 1
ATOM 3584 O O . LEU B 1 192 ? -2.12160 -26.63704 23.18030 1.000 16.04825 220 LEU B O 1
ATOM 3589 N N . ILE B 1 193 ? -4.13096 -27.60208 22.81726 1.000 15.84146 221 ILE B N 1
ATOM 3590 C CA . ILE B 1 193 ? -4.59450 -26.52508 21.95526 1.000 17.40017 221 ILE B CA 1
ATOM 3591 C C . ILE B 1 193 ? -5.17095 -25.46269 22.87454 1.000 18.79222 221 ILE B C 1
ATOM 3592 O O . ILE B 1 193 ? -6.34403 -25.52842 23.25891 1.000 21.19552 221 ILE B O 1
ATOM 3597 N N . MET B 1 194 ? -4.33719 -24.49800 23.26514 1.000 15.90192 222 MET B N 1
ATOM 3598 C CA . MET B 1 194 ? -4.81107 -23.48116 24.20540 1.000 16.85614 222 MET B CA 1
ATOM 3599 C C . MET B 1 194 ? -5.75015 -22.49125 23.54001 1.000 22.61279 222 MET B C 1
ATOM 3600 O O . MET B 1 194 ? -6.66383 -21.96083 24.18429 1.000 21.85264 222 MET B O 1
ATOM 3605 N N . MET B 1 195 ? -5.53164 -22.22185 22.26540 1.000 18.48238 223 MET B N 1
ATOM 3606 C CA A MET B 1 195 ? -6.36197 -21.28913 21.52529 0.612 21.14357 223 MET B CA 1
ATOM 3607 C CA B MET B 1 195 ? -6.30854 -21.25262 21.50578 0.388 21.18916 223 MET B CA 1
ATOM 3608 C C . MET B 1 195 ? -6.61910 -21.84925 20.13977 1.000 23.52173 223 MET B C 1
ATOM 3609 O O . MET B 1 195 ? -5.69743 -22.29264 19.45298 1.000 19.00760 223 MET B O 1
ATOM 3618 N N . ASP B 1 196 ? -7.88949 -21.84925 19.74842 1.000 16.15910 224 ASP B N 1
ATOM 3619 C CA . ASP B 1 196 ? -8.33198 -22.28367 18.41968 1.000 21.84655 224 ASP B CA 1
ATOM 3620 C C . ASP B 1 196 ? -9.14240 -21.12567 17.86246 1.000 25.75105 224 ASP B C 1
ATOM 3621 O O . ASP B 1 196 ? -10.17186 -20.76849 18.43949 1.000 25.11147 224 ASP B O 1
ATOM 3626 N N . ASN B 1 197 ? -8.66570 -20.50035 16.77973 1.000 20.06388 225 ASN B N 1
ATOM 3627 C CA . ASN B 1 197 ? -9.42717 -19.37920 16.23850 1.000 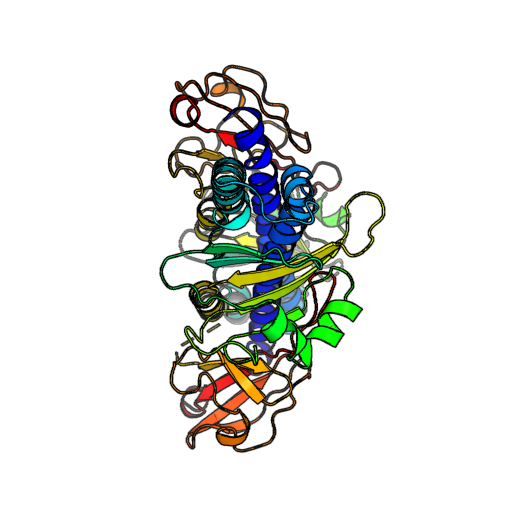22.55062 225 ASN B CA 1
ATOM 3628 C C . ASN B 1 197 ? -10.77380 -19.81309 15.67699 1.000 22.91021 225 ASN B C 1
ATOM 3629 O O . ASN B 1 197 ? -11.62223 -18.95008 15.42155 1.000 26.44928 225 ASN B O 1
ATOM 3634 N N . LYS B 1 198 ? -11.00307 -21.11872 15.52182 1.000 24.27226 226 LYS B N 1
ATOM 3635 C CA . LYS B 1 198 ? -12.28567 -21.65488 15.07589 1.000 23.89976 226 LYS B CA 1
ATOM 3636 C C . LYS B 1 198 ? -13.15661 -22.17509 16.21845 1.000 34.80857 226 LYS B C 1
ATOM 3637 O O . LYS B 1 198 ? -14.21770 -22.75163 15.95230 1.000 34.88415 226 LYS B O 1
ATOM 3643 N N . GLY B 1 199 ? -12.72778 -22.03733 17.46908 1.000 32.06917 227 GLY B N 1
ATOM 3644 C CA . GLY B 1 199 ? -13.49708 -22.58751 18.61475 1.000 22.05891 227 GLY B CA 1
ATOM 3645 C C . GLY B 1 199 ? -13.52837 -24.07717 18.98109 1.000 26.68223 227 GLY B C 1
ATOM 3646 O O . GLY B 1 199 ? -13.41662 -24.42209 20.16069 1.000 40.97807 227 GLY B O 1
ATOM 3647 N N . LYS B 1 200 ? -13.67350 -24.96651 17.99486 1.000 25.01782 228 LYS B N 1
ATOM 3648 C CA . LYS B 1 200 ? -14.00081 -26.36188 18.29071 1.000 28.61287 228 LYS B CA 1
ATOM 3649 C C . LYS B 1 200 ? -12.98067 -27.00837 19.23111 1.000 34.79004 228 LYS B C 1
ATOM 3650 O O . LYS B 1 200 ? -13.35506 -27.75647 20.14175 1.000 23.89149 228 LYS B O 1
ATOM 3656 N N . LEU B 1 201 ? -11.69250 -26.70406 19.06611 1.000 26.78359 229 LEU B N 1
ATOM 3657 C CA . LEU B 1 201 ? -10.65190 -27.54644 19.64653 1.000 21.86793 229 LEU B CA 1
ATOM 3658 C C . LEU B 1 201 ? -9.95181 -26.93916 20.85917 1.000 20.00343 229 LEU B C 1
ATOM 3659 O O . LEU B 1 201 ? -8.98724 -27.52930 21.36030 1.000 19.18303 229 LEU B O 1
ATOM 3664 N N . SER B 1 202 ? -10.41637 -25.79805 21.35984 1.000 25.32335 230 SER B N 1
ATOM 3665 C CA . SER B 1 202 ? -9.79764 -25.19252 22.53140 1.000 19.71419 230 SER B CA 1
ATOM 3666 C C . SER B 1 202 ? -9.83480 -26.15530 23.71456 1.000 21.42052 230 SER B C 1
ATOM 3667 O O . SER B 1 202 ? -10.88025 -26.73672 24.01622 1.000 22.40413 230 SER B O 1
ATOM 3670 N N . GLY B 1 203 ? -8.69116 -26.32679 24.38227 1.000 18.45857 231 GLY B N 1
ATOM 3671 C CA . GLY B 1 203 ? -8.55381 -27.26014 25.48192 1.000 19.06422 231 GLY B CA 1
ATOM 3672 C C . GLY B 1 203 ? -8.34984 -28.71216 25.09124 1.000 17.96725 231 GLY B C 1
ATOM 3673 O O . GLY B 1 203 ? -8.15771 -29.55533 25.97983 1.000 21.88367 231 GLY B O 1
ATOM 3674 N N . ARG B 1 204 ? -8.37078 -29.03241 23.80076 1.000 17.12737 232 ARG B N 1
ATOM 3675 C CA . ARG B 1 204 ? -8.14538 -30.38820 23.32657 1.000 17.13661 232 ARG B CA 1
ATOM 3676 C C . ARG B 1 204 ? -6.66779 -30.61518 22.98056 1.000 20.39966 232 ARG B C 1
ATOM 3677 O O . ARG B 1 204 ? -5.80623 -29.75389 23.17976 1.000 17.67564 232 ARG B O 1
ATOM 3685 N N . LYS B 1 205 ? -6.36740 -31.79451 22.44237 1.000 18.58811 233 LYS B N 1
ATOM 3686 C CA . LYS B 1 205 ? -5.00324 -32.24964 22.18948 1.000 16.81998 233 LYS B CA 1
ATOM 3687 C C . LYS B 1 205 ? -4.74226 -32.30230 20.69141 1.000 19.08702 233 LYS B C 1
ATOM 3688 O O . LYS B 1 205 ? -5.51824 -32.90492 19.95427 1.000 18.63932 233 LYS B O 1
ATOM 3694 N N . LEU B 1 206 ? -3.61975 -31.72353 20.24527 1.000 15.14588 234 LEU B N 1
ATOM 3695 C CA . LEU B 1 206 ? -3.30206 -31.73416 18.81657 1.000 15.51110 234 LEU B CA 1
ATOM 3696 C C . LEU B 1 206 ? -3.27009 -33.15491 18.24608 1.000 14.90989 234 LEU B C 1
ATOM 3697 O O . LEU B 1 206 ? -3.74496 -33.39793 17.13032 1.000 17.28494 234 LEU B O 1
ATOM 3702 N N . SER B 1 207 ? -2.70540 -34.10375 18.99162 1.000 18.70332 235 SER B N 1
ATOM 3703 C CA . SER B 1 207 ? -2.52902 -35.44783 18.44301 1.000 25.56616 235 SER B CA 1
ATOM 3704 C C . SER B 1 207 ? -3.85263 -36.17981 18.25267 1.000 25.16972 235 SER B C 1
ATOM 3705 O O . SER B 1 207 ? -3.90184 -37.15638 17.49821 1.000 23.94007 235 SER B O 1
ATOM 3708 N N . ASP B 1 208 ? -4.92326 -35.72368 18.90387 1.000 19.17268 236 ASP B N 1
ATOM 3709 C CA . ASP B 1 208 ? -6.24685 -36.27492 18.63893 1.000 22.02843 236 ASP B CA 1
ATOM 3710 C C . ASP B 1 208 ? -6.80344 -35.83467 17.29586 1.000 28.71851 236 ASP B C 1
ATOM 3711 O O . ASP B 1 208 ? -7.75297 -36.45567 16.80665 1.000 22.11975 236 ASP B O 1
ATOM 3716 N N . TYR B 1 209 ? -6.22629 -34.80038 16.66935 1.000 18.60760 237 TYR B N 1
ATOM 3717 C CA . TYR B 1 209 ? -6.77482 -34.27479 15.42976 1.000 15.99774 237 TYR B CA 1
ATOM 3718 C C . TYR B 1 209 ? -5.79634 -34.25995 14.26273 1.000 19.92029 237 TYR B C 1
ATOM 3719 O O . TYR B 1 209 ? -6.24317 -34.30366 13.11358 1.000 18.75115 237 TYR B O 1
ATOM 3728 N N . ALA B 1 210 ? -4.49057 -34.23692 14.51147 1.000 19.67155 238 ALA B N 1
ATOM 3729 C CA . ALA B 1 210 ? -3.51726 -34.28481 13.42265 1.000 17.89846 238 ALA B CA 1
ATOM 3730 C C . ALA B 1 210 ? -3.27615 -35.73461 13.01530 1.000 21.66966 238 ALA B C 1
ATOM 3731 O O . ALA B 1 210 ? -3.03323 -36.59384 13.86929 1.000 26.11326 238 ALA B O 1
ATOM 3733 N N . GLY B 1 211 ? -3.35325 -36.01137 11.71326 1.000 21.64879 239 GLY B N 1
ATOM 3734 C CA . GLY B 1 211 ? -3.17042 -37.37519 11.24739 1.000 19.86420 239 GLY B CA 1
ATOM 3735 C C . GLY B 1 211 ? -1.72734 -37.83839 11.25685 1.000 28.39513 239 GLY B C 1
ATOM 3736 O O . GLY B 1 211 ? -1.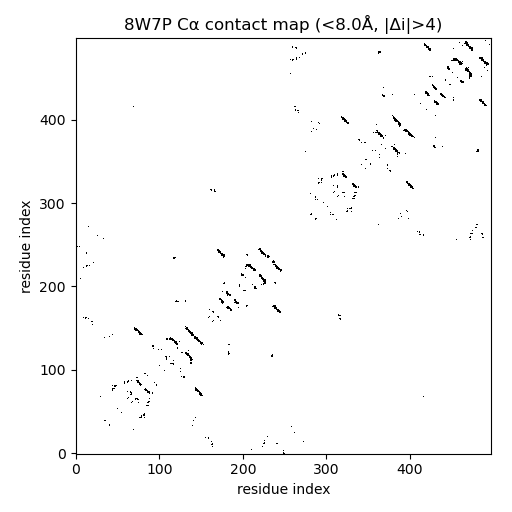47198 -39.04071 11.18356 1.000 26.93354 239 GLY B O 1
ATOM 3737 N N . SER B 1 212 ? -0.77781 -36.91777 11.34746 1.000 20.02025 240 SER B N 1
ATOM 3738 C CA . SER B 1 212 ? 0.63371 -37.27987 11.38741 1.000 18.37996 240 SER B CA 1
ATOM 3739 C C . SER B 1 212 ? 1.30438 -36.41677 12.44843 1.000 24.04690 240 SER B C 1
ATOM 3740 O O . SER B 1 212 ? 0.79914 -35.33299 12.76462 1.000 25.44801 240 SER B O 1
ATOM 3743 N N . PRO B 1 213 ? 2.40658 -36.88186 13.04821 1.000 26.36399 241 PRO B N 1
ATOM 3744 C CA . PRO B 1 213 ? 3.04130 -36.10366 14.12395 1.000 18.31029 241 PRO B CA 1
ATOM 3745 C C . PRO B 1 213 ? 3.50372 -34.73925 13.62121 1.000 23.60528 241 PRO B C 1
ATOM 3746 O O . PRO B 1 213 ? 4.07299 -34.62402 12.53612 1.000 25.06530 241 PRO B O 1
ATOM 3750 N N . VAL B 1 214 ? 3.27675 -33.70623 14.42588 1.000 17.21488 242 VAL B N 1
ATOM 3751 C CA . VAL B 1 214 ? 3.66720 -32.34088 14.07632 1.000 23.78629 242 VAL B CA 1
ATOM 3752 C C . VAL B 1 214 ? 4.94230 -32.00992 14.84836 1.000 20.39422 242 VAL B C 1
ATOM 3753 O O . VAL B 1 214 ? 5.06947 -32.38847 16.01572 1.000 17.71680 242 VAL B O 1
ATOM 3757 N N . VAL B 1 215 ? 5.91057 -31.33599 14.20375 1.000 17.79083 243 VAL B N 1
ATOM 3758 C CA . VAL B 1 215 ? 7.19374 -31.09533 14.86837 1.000 18.15076 243 VAL B CA 1
ATOM 3759 C C . VAL B 1 215 ? 7.06452 -29.83279 15.70988 1.000 20.76263 243 VAL B C 1
ATOM 3760 O O . VAL B 1 215 ? 7.58902 -28.76697 15.35130 1.000 21.25979 243 VAL B O 1
ATOM 3764 N N . LEU B 1 216 ? 6.32887 -29.94008 16.81104 1.000 17.17654 244 LEU B N 1
ATOM 3765 C CA . LEU B 1 216 ? 6.30447 -28.87931 17.80533 1.000 17.39928 244 LEU B CA 1
ATOM 3766 C C . LEU B 1 216 ? 7.73866 -28.50896 18.17574 1.000 21.16368 244 LEU B C 1
ATOM 3767 O O . LEU B 1 216 ? 8.62038 -29.37163 18.27418 1.000 21.01759 244 LEU B O 1
ATOM 3772 N N . GLY B 1 217 ? 7.99005 -27.21257 18.31828 1.000 18.77451 245 GLY B N 1
ATOM 3773 C CA . GLY B 1 217 ? 9.32799 -26.75562 18.61940 1.000 19.24749 245 GLY B CA 1
ATOM 3774 C C . GLY B 1 217 ? 10.18207 -26.39396 17.42368 1.000 21.03415 245 GLY B C 1
ATOM 3775 O O . GLY B 1 217 ? 11.23525 -25.78617 17.61223 1.000 23.91990 245 GLY B O 1
ATOM 3776 N N . ALA B 1 218 ? 9.76736 -26.72630 16.20189 1.000 18.39929 246 ALA B N 1
ATOM 3777 C CA . ALA B 1 218 ? 10.56363 -26.39693 15.02570 1.000 22.36972 246 ALA B CA 1
ATOM 3778 C C . ALA B 1 218 ? 10.42151 -24.92295 14.65566 1.000 22.38027 246 ALA B C 1
ATOM 3779 O O . ALA B 1 218 ? 9.39354 -24.29456 14.91700 1.000 18.28298 246 ALA B O 1
ATOM 3781 N N . GLU B 1 219 ? 11.46199 -24.37943 14.00756 1.000 19.86870 247 GLU B N 1
ATOM 3782 C CA . GLU B 1 219 ? 11.37312 -23.01711 13.47852 1.000 19.17879 247 GLU B CA 1
ATOM 3783 C C . GLU B 1 219 ? 10.27671 -22.91488 12.41737 1.000 18.65533 247 GLU B C 1
ATOM 3784 O O . GLU B 1 219 ? 9.43162 -22.01263 12.45657 1.000 22.03323 247 GLU B O 1
ATOM 3790 N N . TYR B 1 220 ? 10.27792 -23.82727 11.44907 1.000 19.99244 248 TYR B N 1
ATOM 3791 C CA . TYR B 1 220 ? 9.16853 -23.90793 10.50427 1.000 23.57008 248 TYR B CA 1
ATOM 3792 C C . TYR B 1 220 ? 9.13426 -25.31455 9.92039 1.000 32.50827 248 TYR B C 1
ATOM 3793 O O . TYR B 1 220 ? 10.15346 -25.81492 9.44244 1.000 25.89293 248 TYR B O 1
ATOM 3802 N N . GLN B 1 221 ? 7.96759 -25.95407 9.97514 1.000 22.48257 249 GLN B N 1
ATOM 3803 C CA . GLN B 1 221 ? 7.76813 -27.24895 9.34074 1.000 20.64544 249 GLN B CA 1
ATOM 3804 C C . GLN B 1 221 ? 6.35301 -27.27622 8.78347 1.000 25.53707 249 GLN B C 1
ATOM 3805 O O . GLN B 1 221 ? 5.42598 -26.79018 9.42958 1.000 20.55078 249 GLN B O 1
ATOM 3811 N N . SER B 1 222 ? 6.19857 -27.80297 7.57268 1.000 24.97754 250 SER B N 1
ATOM 3812 C CA . SER B 1 222 ? 4.90033 -27.92474 6.92051 1.000 25.13726 250 SER B CA 1
ATOM 3813 C C . SER B 1 222 ? 4.75282 -29.35063 6.41735 1.000 33.47194 250 SER B C 1
ATOM 3814 O O . SER B 1 222 ? 5.73720 -29.97687 6.00788 1.000 27.81391 250 SER B O 1
ATOM 3817 N N . ARG B 1 223 ? 3.53829 -29.88077 6.48918 1.000 23.96072 251 ARG B N 1
ATOM 3818 C CA A ARG B 1 223 ? 3.30419 -31.25153 6.06202 0.796 25.57126 251 ARG B CA 1
ATOM 3819 C CA B ARG B 1 223 ? 3.30465 -31.24505 6.04641 0.204 25.59241 251 ARG B CA 1
ATOM 3820 C C . ARG B 1 223 ? 1.83962 -31.40917 5.67326 1.000 24.77007 251 ARG B C 1
ATOM 3821 O O . ARG B 1 223 ? 0.95222 -30.91250 6.36652 1.000 22.41274 251 ARG B O 1
ATOM 3836 N N . LYS B 1 224 ? 1.60550 -32.08264 4.55548 1.000 26.42868 252 LYS B N 1
ATOM 3837 C CA . LYS B 1 224 ? 0.26052 -32.46531 4.15778 1.000 20.85039 252 LYS B CA 1
ATOM 3838 C C . LYS B 1 224 ? -0.16816 -33.68472 4.97265 1.000 20.88805 252 LYS B C 1
ATOM 3839 O O . LYS B 1 224 ? 0.56647 -34.67337 5.06891 1.000 22.49380 252 LYS B O 1
ATOM 3845 N N . MET B 1 225 ? -1.36272 -33.61631 5.55089 1.000 18.82685 253 MET B N 1
ATOM 3846 C CA . MET B 1 225 ? -1.87453 -34.65517 6.43945 1.000 19.95202 253 MET B CA 1
ATOM 3847 C C . MET B 1 225 ? -3.35644 -34.38955 6.67043 1.000 17.33743 253 MET B C 1
ATOM 3848 O O . MET B 1 225 ? -3.86284 -33.30537 6.37253 1.000 20.43048 253 MET B O 1
ATOM 3853 N N . THR B 1 226 ? -4.04247 -35.37880 7.23382 1.000 19.31731 254 THR B N 1
ATOM 3854 C CA . THR B 1 226 ? -5.41360 -35.12634 7.65087 1.000 18.15523 254 THR B CA 1
ATOM 3855 C C . THR B 1 226 ? -5.42371 -34.30423 8.93250 1.000 17.32883 254 THR B C 1
ATOM 3856 O O . THR B 1 226 ? -4.54850 -34.42808 9.78916 1.000 21.86271 254 THR B O 1
ATOM 3860 N N . PHE B 1 227 ? -6.42627 -33.44825 9.06471 1.000 18.55042 255 PHE B N 1
ATOM 3861 C CA . PHE B 1 227 ? -6.61905 -32.74387 10.32321 1.000 15.90655 255 PHE B CA 1
ATOM 3862 C C . PHE B 1 227 ? -8.11086 -32.72215 10.59776 1.000 14.70201 255 PHE B C 1
ATOM 3863 O O . PHE B 1 227 ? -8.87619 -32.20710 9.78215 1.000 18.15866 255 PHE B O 1
ATOM 3871 N N . ASP B 1 228 ? -8.51515 -33.27846 11.73925 1.000 16.57756 256 ASP B N 1
ATOM 3872 C CA . ASP B 1 228 ? -9.93918 -33.45588 12.04650 1.000 20.16446 256 ASP B CA 1
ATOM 3873 C C . ASP B 1 228 ? -10.63536 -34.14857 10.86831 1.000 21.70318 256 ASP B C 1
ATOM 3874 O O . ASP B 1 228 ? -11.73290 -33.77679 10.44769 1.000 24.71588 256 ASP B O 1
ATOM 3879 N N . GLN B 1 229 ? -9.95023 -35.15731 10.31674 1.000 21.35456 257 GLN B N 1
ATOM 3880 C CA . GLN B 1 229 ? -10.42680 -35.98590 9.19961 1.000 20.59048 257 GLN B CA 1
ATOM 3881 C C . GLN B 1 229 ? -10.67543 -35.19111 7.91225 1.000 24.76318 257 GLN B C 1
ATOM 3882 O O . GLN B 1 229 ? -11.47126 -35.60436 7.06176 1.000 25.38045 257 GLN B O 1
ATOM 3888 N N . VAL B 1 230 ? -9.99185 -34.06494 7.72147 1.000 20.32733 258 VAL B N 1
ATOM 3889 C CA . VAL B 1 230 ? -10.03779 -33.32430 6.46250 1.000 18.09885 258 VAL B CA 1
ATOM 3890 C C . VAL B 1 230 ? -8.60953 -33.20525 5.93827 1.000 21.97127 258 VAL B C 1
ATOM 3891 O O . VAL B 1 230 ? -7.70948 -32.79048 6.67605 1.000 17.47427 258 VAL B O 1
ATOM 3895 N N . GLU B 1 231 ? -8.39246 -33.59298 4.68077 1.000 21.15186 259 GLU B N 1
ATOM 3896 C CA . GLU B 1 231 ? -7.06296 -33.44859 4.08350 1.000 27.32032 259 GLU B CA 1
ATOM 3897 C C . GLU B 1 231 ? -6.62123 -31.98575 4.09759 1.000 21.44362 259 GLU B C 1
ATOM 3898 O O . GLU B 1 231 ? -7.35013 -31.10508 3.63249 1.000 21.79243 259 GLU B O 1
ATOM 3904 N N . SER B 1 232 ? -5.41074 -31.73402 4.60808 1.000 20.38203 260 SER B N 1
ATOM 3905 C CA . SER B 1 232 ? -4.98286 -30.38200 4.94380 1.000 17.83396 260 SER B CA 1
ATOM 3906 C C . SER B 1 232 ? -3.48563 -30.21274 4.74347 1.000 20.90322 260 SER B C 1
ATOM 3907 O O . SER B 1 232 ? -2.73642 -31.17461 4.55193 1.000 22.73247 260 SER B O 1
ATOM 3910 N N . VAL B 1 233 ? -3.05372 -28.95989 4.84100 1.000 21.35683 261 VAL B N 1
ATOM 3911 C CA . VAL B 1 233 ? -1.65020 -28.62633 5.02811 1.000 18.74002 261 VAL B CA 1
ATOM 3912 C C . VAL B 1 233 ? -1.53870 -28.01984 6.41520 1.000 19.72012 261 VAL B C 1
ATOM 3913 O O . VAL B 1 233 ? -2.23196 -27.04465 6.73157 1.000 20.03631 261 VAL B O 1
ATOM 3917 N N . VAL B 1 234 ? -0.69934 -28.61766 7.25195 1.000 19.45243 262 VAL B N 1
ATOM 3918 C CA . VAL B 1 234 ? -0.52182 -28.20089 8.63827 1.000 14.67140 262 VAL B CA 1
ATOM 3919 C C . VAL B 1 234 ? 0.88990 -27.63785 8.74599 1.000 17.36790 262 VAL B C 1
ATOM 3920 O O . VAL B 1 234 ? 1.85406 -28.31479 8.36790 1.000 19.61492 262 VAL B O 1
ATOM 3924 N N . SER B 1 235 ? 1.01536 -26.40277 9.22376 1.000 16.43380 263 SER B N 1
ATOM 3925 C CA . SER B 1 235 ? 2.32047 -25.76083 9.36343 1.000 18.97234 263 SER B CA 1
ATOM 3926 C C . SER B 1 235 ? 2.53907 -25.34052 10.81327 1.000 18.75786 263 SER B C 1
ATOM 3927 O O . SER B 1 235 ? 1.58688 -25.04350 11.52750 1.000 16.26304 263 SER B O 1
ATOM 3930 N N . VAL B 1 236 ? 3.79608 -25.34221 11.26811 1.000 16.37386 264 VAL B N 1
ATOM 3931 C CA . VAL B 1 236 ? 4.08010 -25.08214 12.67663 1.000 15.40957 264 VAL B CA 1
ATOM 3932 C C . VAL B 1 236 ? 5.28876 -24.17028 12.80294 1.000 20.68304 264 VAL B C 1
ATOM 3933 O O . VAL B 1 236 ? 6.25327 -24.28896 12.04588 1.000 20.68044 264 VAL B O 1
ATOM 3937 N N . HIS B 1 237 ? 5.23781 -23.26607 13.77910 1.000 17.40271 265 HIS B N 1
ATOM 3938 C CA . HIS B 1 237 ? 6.37084 -22.40939 14.07126 1.000 17.02068 265 HIS B CA 1
ATOM 3939 C C . HIS B 1 237 ? 6.41641 -22.19262 15.57847 1.000 14.86672 265 HIS B C 1
ATOM 3940 O O . HIS B 1 237 ? 5.40486 -21.83969 16.19782 1.000 16.18379 265 HIS B O 1
ATOM 3947 N N . HIS B 1 238 ? 7.57404 -22.46034 16.16926 1.000 15.74630 266 HIS B N 1
ATOM 3948 C CA . HIS B 1 238 ? 7.76339 -22.33111 17.60637 1.000 17.31852 266 HIS B CA 1
ATOM 3949 C C . HIS B 1 238 ? 8.07633 -20.88708 17.97298 1.000 21.61687 266 HIS B C 1
ATOM 3950 O O . HIS B 1 238 ? 8.86501 -20.22523 17.29497 1.000 20.08822 266 HIS B O 1
ATOM 3957 N N . LEU B 1 239 ? 7.47563 -20.41003 19.06607 1.000 19.11067 267 LEU B N 1
ATOM 3958 C CA . LEU B 1 239 ? 7.71768 -19.04868 19.54303 1.000 19.45338 267 LEU B CA 1
ATOM 3959 C C . LEU B 1 239 ? 9.03382 -18.98762 20.31255 1.000 24.29626 267 LEU B C 1
ATOM 3960 O O . LEU B 1 239 ? 9.22215 -19.71085 21.28853 1.000 19.45044 267 LEU B O 1
ATOM 3965 N N . ALA B 1 240 ? 9.93303 -18.10014 19.90573 1.000 25.52411 268 ALA B N 1
ATOM 3966 C CA . ALA B 1 240 ? 11.22515 -18.02888 20.57476 1.000 24.59555 268 ALA B CA 1
ATOM 3967 C C . ALA B 1 240 ? 11.13249 -17.14447 21.81482 1.000 23.83025 268 ALA B C 1
ATOM 3968 O O . ALA B 1 240 ? 10.35620 -16.19006 21.86224 1.000 26.60258 268 ALA B O 1
ATOM 3970 N N . LEU B 1 241 ? 11.93901 -17.46392 22.82190 1.000 24.72536 269 LEU B N 1
ATOM 3971 C CA . LEU B 1 241 ? 11.94876 -16.70597 24.06730 1.000 20.80757 269 LEU B CA 1
ATOM 3972 C C . LEU B 1 241 ? 13.04781 -15.64552 24.05536 1.000 28.37208 269 LEU B C 1
ATOM 3973 O O . LEU B 1 241 ? 13.97182 -15.68637 23.23912 1.000 27.56721 269 LEU B O 1
ATOM 3978 N N . ASP B 1 242 ? 12.93086 -14.68192 24.97923 1.000 26.20159 270 ASP B N 1
ATOM 3979 C CA . ASP B 1 242 ? 13.93906 -13.63902 25.17328 1.000 30.01359 270 ASP B CA 1
ATOM 3980 C C . ASP B 1 242 ? 13.97558 -13.22245 26.64235 1.000 29.83870 270 ASP B C 1
ATOM 3981 O O . ASP B 1 242 ? 14.42021 -13.99635 27.49417 1.000 32.47815 270 ASP B O 1
ATOM 3986 N N . ASP B 1 243 ? 13.46429 -12.02504 26.95384 1.000 28.69327 271 ASP B N 1
ATOM 3987 C CA . ASP B 1 243 ? 13.54312 -11.43639 28.29041 1.000 31.96660 271 ASP B CA 1
ATOM 3988 C C . ASP B 1 243 ? 12.17021 -11.19651 28.90723 1.000 30.36441 271 ASP B C 1
ATOM 3989 O O . ASP B 1 243 ? 12.03826 -10.34712 29.79800 1.000 29.57618 271 ASP B O 1
ATOM 3994 N N . PHE B 1 244 ? 11.12870 -11.87171 28.42174 1.000 22.82667 272 PHE B N 1
ATOM 3995 C CA . PHE B 1 244 ? 9.77303 -11.58178 28.87068 1.000 23.11472 272 PHE B CA 1
ATOM 3996 C C . PHE B 1 244 ? 9.10785 -12.79843 29.50455 1.000 23.62042 272 PHE B C 1
ATOM 3997 O O . PHE B 1 244 ? 7.87839 -12.86128 29.56768 1.000 23.56718 272 PHE B O 1
ATOM 4005 N N . GLY B 1 245 ? 9.88532 -13.75202 29.99444 1.000 19.96649 273 GLY B N 1
ATOM 4006 C CA . GLY B 1 245 ? 9.32039 -14.87004 30.72496 1.000 24.02848 273 GLY B CA 1
ATOM 4007 C C . GLY B 1 245 ? 9.40348 -16.16620 29.94118 1.000 20.62592 273 GLY B C 1
ATOM 4008 O O . GLY B 1 245 ? 10.01044 -16.24797 28.86959 1.000 22.79814 273 GLY B O 1
ATOM 4009 N N . LYS B 1 246 ? 8.76993 -17.19965 30.50320 1.000 19.65411 274 LYS B N 1
ATOM 4010 C CA . LYS B 1 246 ? 8.94281 -18.56981 30.04004 1.000 19.81277 274 LYS B CA 1
ATOM 4011 C C . LYS B 1 246 ? 7.61056 -19.19440 29.64203 1.000 24.08400 274 LYS B C 1
ATOM 4012 O O . LYS B 1 246 ? 6.63992 -19.15450 30.40848 1.000 24.06917 274 LYS B O 1
ATOM 4018 N N . MET B 1 247 ? 7.59438 -19.81234 28.46560 1.000 22.43322 275 MET B N 1
ATOM 4019 C CA . MET B 1 247 ? 6.54802 -20.73815 28.03457 1.000 20.08040 275 MET B CA 1
ATOM 4020 C C . MET B 1 247 ? 7.13098 -21.60195 26.91362 1.000 23.36573 275 MET B C 1
ATOM 4021 O O . MET B 1 247 ? 8.29137 -21.44442 26.52844 1.000 22.23838 275 MET B O 1
ATOM 4026 N N . ASN B 1 248 ? 6.34952 -22.57722 26.43349 1.000 19.23008 276 ASN B N 1
ATOM 4027 C CA . ASN B 1 248 ? 6.80740 -23.43668 25.33262 1.000 19.56342 276 ASN B CA 1
ATOM 4028 C C . ASN B 1 248 ? 5.63957 -23.57665 24.36245 1.000 15.56325 276 ASN B C 1
ATOM 4029 O O . ASN B 1 248 ? 4.87636 -24.53843 24.43940 1.000 18.88466 276 ASN B O 1
ATOM 4034 N N . TRP B 1 249 ? 5.50730 -22.60744 23.46134 1.000 17.15549 277 TRP B N 1
ATOM 4035 C CA . TRP B 1 249 ? 4.31787 -22.46213 22.64146 1.000 17.93636 277 TRP B CA 1
ATOM 4036 C C . TRP B 1 249 ? 4.66746 -22.43976 21.16523 1.000 17.94359 277 TRP B C 1
ATOM 4037 O O . TRP B 1 249 ? 5.76260 -22.03861 20.76493 1.000 17.13511 277 TRP B O 1
ATOM 4048 N N . ASN B 1 250 ? 3.67820 -22.81607 20.36431 1.000 15.29831 278 ASN B N 1
ATOM 4049 C CA . ASN B 1 250 ? 3.80498 -22.91971 18.92437 1.000 13.92485 278 ASN B CA 1
ATOM 4050 C C . ASN B 1 250 ? 2.56151 -22.33714 18.29325 1.000 13.77473 278 ASN B C 1
ATOM 4051 O O . ASN B 1 250 ? 1.46951 -22.48321 18.83576 1.000 15.98959 278 ASN B O 1
ATOM 4056 N N . VAL B 1 251 ? 2.70749 -21.71396 17.13965 1.000 15.59354 279 VAL B N 1
ATOM 4057 C CA A VAL B 1 251 ? 1.56467 -21.38574 16.29216 0.632 14.36611 279 VAL B CA 1
ATOM 4058 C CA B VAL B 1 251 ? 1.55797 -21.39429 16.30432 0.368 14.39813 279 VAL B CA 1
ATOM 4059 C C . VAL B 1 251 ? 1.44287 -22.48141 15.24760 1.000 14.05298 279 VAL B C 1
ATOM 4060 O O . VAL B 1 251 ? 2.43119 -22.83995 14.59840 1.000 14.74967 279 VAL B O 1
ATOM 4067 N N . VAL B 1 252 ? 0.24522 -23.03935 15.10763 1.000 16.63173 280 VAL B N 1
ATOM 4068 C CA . VAL B 1 252 ? -0.02867 -24.09127 14.13630 1.000 12.33239 280 VAL B CA 1
ATOM 4069 C C . VAL B 1 252 ? -1.13475 -23.60893 13.21359 1.000 17.28985 280 VAL B C 1
ATOM 4070 O O . VAL B 1 252 ? -2.16251 -23.11976 13.68746 1.000 17.57597 280 VAL B O 1
ATOM 4074 N N . SER B 1 253 ? -0.91481 -23.71360 11.90248 1.000 17.30325 281 SER B N 1
ATOM 4075 C CA . SER B 1 253 ? -1.93988 -23.36111 10.93108 1.000 21.67225 281 SER B CA 1
ATOM 4076 C C . SER B 1 253 ? -2.41923 -24.61657 10.21897 1.000 18.31905 281 SER B C 1
ATOM 4077 O O . SER B 1 253 ? -1.66215 -25.57437 10.03225 1.000 15.59272 281 SER B O 1
ATOM 4080 N N . VAL B 1 254 ? -3.70464 -24.62465 9.87792 1.000 17.84420 282 VAL B N 1
ATOM 4081 C CA . VAL B 1 254 ? -4.32701 -25.72788 9.15221 1.000 15.59431 282 VAL B CA 1
ATOM 4082 C C . VAL B 1 254 ? -5.09765 -25.13105 7.98840 1.000 23.59769 282 VAL B C 1
ATOM 4083 O O . VAL B 1 254 ? -6.06729 -24.39728 8.20198 1.000 20.88805 282 VAL B O 1
ATOM 4087 N N . THR B 1 255 ? -4.69028 -25.46859 6.76977 1.000 22.32518 283 THR B N 1
ATOM 4088 C CA . THR B 1 255 ? -5.34656 -25.01009 5.55355 1.000 21.10464 283 THR B CA 1
ATOM 4089 C C . THR B 1 255 ? -5.93031 -26.20452 4.81702 1.000 23.94703 283 THR B C 1
ATOM 4090 O O . THR B 1 255 ? -5.18279 -27.13724 4.48312 1.000 23.58548 283 THR B O 1
ATOM 4094 N N . PRO B 1 256 ? -7.23573 -26.22603 4.54152 1.000 24.15996 284 PRO B N 1
ATOM 4095 C CA . PRO B 1 256 ? -7.81734 -27.34522 3.78974 1.000 25.01990 284 PRO B CA 1
ATOM 4096 C C . PRO B 1 256 ? -7.13030 -27.51136 2.44443 1.000 26.26564 284 PRO B C 1
ATOM 4097 O O . PRO B 1 256 ? -6.85660 -26.53991 1.73571 1.000 27.69934 284 PRO B O 1
ATOM 4101 N N . TRP B 1 257 ? -6.82228 -28.76259 2.11412 1.000 25.12796 285 TRP B N 1
ATOM 4102 C CA . TRP B 1 257 ? -6.08332 -29.04936 0.89450 1.000 27.36843 285 TRP B CA 1
ATOM 4103 C C . TRP B 1 257 ? -6.89729 -28.67376 -0.33676 1.000 36.11816 285 TRP B C 1
ATOM 4104 O O . TRP B 1 257 ? -6.33186 -28.23514 -1.34734 1.000 34.24630 285 TRP B O 1
ATOM 4115 N N . GLU B 1 258 ? -8.22366 -28.80818 -0.25737 1.000 34.14128 286 GLU B N 1
ATOM 4116 C CA . GLU B 1 258 ? -9.07149 -28.38564 -1.36420 1.000 40.16195 286 GLU B CA 1
ATOM 4117 C C . GLU B 1 258 ? -8.83330 -26.92337 -1.72185 1.000 46.31007 286 GLU B C 1
ATOM 4118 O O . GLU B 1 258 ? -8.90080 -26.55641 -2.90010 1.000 45.24382 286 GLU B O 1
ATOM 4124 N N . TYR B 1 259 ? -8.52247 -26.08082 -0.73179 1.000 45.15078 287 TYR B N 1
ATOM 4125 C CA . TYR B 1 259 ? -8.24937 -24.67279 -1.00364 1.000 47.59164 287 TYR B CA 1
ATOM 4126 C C . TYR B 1 259 ? -6.90255 -24.45206 -1.67625 1.000 49.05774 287 TYR B C 1
ATOM 4127 O O . TYR B 1 259 ? -6.65757 -23.35496 -2.18680 1.000 54.29099 287 TYR B O 1
ATOM 4136 N N . LEU B 1 260 ? -6.02867 -25.46030 -1.68917 1.000 45.25955 288 LEU B N 1
ATOM 4137 C CA . LEU B 1 260 ? -4.74445 -25.37814 -2.36772 1.000 48.60331 288 LEU B CA 1
ATOM 4138 C C . LEU B 1 260 ? -4.68293 -26.19040 -3.65206 1.000 51.16698 288 LEU B C 1
ATOM 4139 O O . LEU B 1 260 ? -3.78010 -25.96485 -4.46572 1.000 61.84121 288 LEU B O 1
ATOM 4144 N N . SER B 1 261 ? -5.61225 -27.12008 -3.84998 1.000 43.47715 289 SER B N 1
ATOM 4145 C CA . SER B 1 261 ? -5.70824 -27.90944 -5.06649 1.000 47.91370 289 SER B CA 1
ATOM 4146 C C . SER B 1 261 ? -6.76797 -27.38012 -6.02128 1.000 60.51480 289 SER B C 1
ATOM 4147 O O . SER B 1 261 ? -6.97012 -27.96560 -7.08963 1.000 65.68473 289 SER B O 1
ATOM 4150 N N . GLY B 1 262 ? -7.44172 -26.29151 -5.66181 1.000 59.42586 290 GLY B N 1
ATOM 4151 C CA . GLY B 1 262 ? -8.45613 -25.69087 -6.50413 1.000 66.78800 290 GLY B CA 1
ATOM 4152 C C . GLY B 1 262 ? -8.70021 -24.23653 -6.15137 1.000 69.04391 290 GLY B C 1
ATOM 4153 O O . GLY B 1 262 ? -7.75911 -23.46145 -5.97781 1.000 67.24609 290 GLY B O 1
#

Secondary structure (DSSP, 8-state):
-HHHHHHHHHHHHHHHHHHHHHHHHHHHHHHHHHHT-HHHHHHHH--S---HHHHHHHHHHHHHHHSSSTTEEEEEEEESSS-EEEEESTTPPPPPHHHHHS-HHHHHHHHHTTSPEEE-TTT-TT--S-TT-EEEEEEE---EEEEEEE--HHHHHHHHHHHHSSS-TT-EEEEEETT-BEEEETTSSSTTSBGGGTBSS---TT-SSEEEEEEETTEEEEEEEEE-TT-BTTBS-EEEEEEEEGGGG-/-HHHHHHHHHHHHHHHHHHHHHHHHHHHHHHHT-HHHHHHHT--SPPPHHHHHHHHHHHHHHHSSSTTEEEEEEEESSS-EEEEESTTPPP--HHHHHHSTTHHHHHHHBTBPEEE-TTT-TT--S--S-EEEEEEEE-TTT--EEEEEEEEE--HHHHHHHHHH---EEEEEETT-BEEEETTSTTTTSBGGGTBSS---TT-SSEEEEEEETTEEEEEEEEEPPP-SS-B--EEEEEEEETHHHH-

Nearest PDB structures (foldseek):
  8w7p-assembly1_A  TM=1.004E+00  e=5.501E-55  Paenibacillus sp. FPU-7
  8w7p-assembly2_B  TM=9.397E-01  e=3.745E-44  Paenibacillus sp. FPU-7
  6mni-assembly1_B  TM=5.848E-01  e=1.673E-06  Pseudomonas syringae pv. actinidiae
  3c30-assembly1_A  TM=5.244E-01  e=1.710E-02  unclassified
  6lnp-assembly2_D  TM=3.787E-01  e=3.864E-01  Aequorea victoria

B-factor: mean 28.3, std 13.48, range [8.94, 91.29]

Organism: NCBI:txid762821

Radius of gyration: 25.43 Å; Cα contacts (8 Å, |Δi|>4): 972; chains: 2; bounding box: 42×65×83 Å

InterPro domains:
  IPR033479 Double Cache domain 1 [PF02743] (5-243)